Protein AF-A0AAW1CXX1-F1 (afdb_monomer)

Solvent-accessible surface area (backbone atoms only — not comparable to full-atom values): 32283 Å² total; per-residue (Å²): 103,40,34,39,36,38,26,52,36,91,89,22,63,86,55,65,47,63,19,50,31,79,41,43,73,88,46,70,43,68,25,25,26,54,57,99,87,58,76,68,50,58,60,50,52,41,38,92,60,91,53,76,60,46,35,58,66,20,29,28,42,36,39,53,97,94,41,46,25,42,30,25,64,42,91,52,40,36,24,51,72,85,40,74,58,59,72,78,39,83,39,82,59,55,58,71,40,37,37,30,42,24,83,66,88,26,45,28,28,32,33,36,58,37,53,65,80,36,48,59,34,48,53,50,32,54,72,76,45,72,46,94,76,73,82,72,85,68,83,76,84,78,91,74,60,66,69,58,52,49,54,53,32,52,50,52,52,50,53,37,57,59,49,58,78,55,49,79,78,46,65,77,40,85,65,43,53,58,56,51,47,52,52,24,54,75,77,33,50,72,56,29,26,64,42,70,67,63,56,82,45,48,56,60,42,42,51,50,55,50,49,49,50,43,32,53,55,53,46,41,62,44,31,31,83,41,74,76,44,42,56,53,50,48,52,27,52,44,49,54,53,49,50,34,55,72,64,52,40,72,62,54,48,50,52,50,35,56,77,70,66,60,80,67,42,77,56,49,73,69,61,46,55,50,44,41,71,78,40,53,92,59,49,63,93,87,56,67,44,32,35,32,53,40,89,54,35,57,77,60,60,76,72,65,73,55,46,74,55,98,64,29,33,48,41,46,68,83,59,53,53,51,41,51,40,57,55,46,46,53,51,50,51,52,48,24,53,55,50,33,79,48,43,71,84,49,63,84,39,60,74,60,48,51,51,29,50,50,53,42,49,61,45,58,50,65,60,80,77,61,62,99,48,83,41,56,56,88,47,48,66,65,42,34,82,67,30,43,43,68,42,53,29,50,40,50,52,45,31,72,74,63,29,53,69,56,71,66,32,46,50,57,48,50,28,38,44,45,37,64,17,34,44,71,71,37,46,52,50,40,55,46,66,37,35,50,75,79,44,55,66,68,60,46,52,74,72,42,48,62,59,56,37,33,57,67,17,76,44,85,92,51,54,65,62,72,47,68,29,41,74,61,32,63,70,50,80,59,55,100,89,48,64,37,41,38,54,51,74,72,50,53,73,71,56,45,52,50,54,39,48,76,68,73,50,51,74,66,58,50,52,55,27,47,56,31,26,78,71,70,35,32,39,41,17,51,12,48,52,49,18,72,75,64,76,54,91,55,77,66,51,43,26,53,59,56,48,25,52,51,43,51,51,54,50,57,57,54,55,65,64,69,70,68,88,48,89,86,51,66,83,73,52,77,81,79,71,73,87,82,110

Secondary structure (DSSP, 8-state):
-EEEEEEE-TTSPP--S-EEEEEBTTBPEEEEEPPTT----TT-EEE----TTS-TT-EEEEEETTEEEEEE--SS-EEETTEEPPBTSEEE--TT-EEEESSSS-EEEEEEEE-TTHHHHHHHHHHH-SSSS----S-------HHHHHHHHHHHHHHHHHHHTS-HHHHTSTTHHHHHHHHHHHH-HHHHHHHHT--SSHHHHHHHHHHHHHHHHHHHHHHTT-HHHHHHHHHHHHHHHHHHHHHS-HHHHHHHHHHTT---EEPPHHHHHHHHHH-GGG--TTS-EEEEEGGG-HHHHTT--SEEETTEEEEEGGGGHHHHHHHHHHHHHHHHHHHHTTGGGGTT-HHHHHHHHHHHHHHHTT-----S----GGGHHHHHHHH--HHHHHHHHHHHHHS---HHHHHHHHHHHHHTT--HHHHHHHHHHHHTTTS-HHHHHHHTHHHHHHHTTSSSS---PPPPPHHHHTT----TT---S-HHHH--HHHHHHHHHHTT--HHHHHHHHHHHHTT-HHHHHHHHHHHHHT--------HHHHHHHHHHHHHHHHHHHTTS-TTSTTTGGGT-----

pLDDT: mean 84.27, std 14.12, range [25.58, 98.31]

Radius of gyration: 30.94 Å; Cα contacts (8 Å, |Δi|>4): 828; chains: 1; bounding box: 87×58×81 Å

Sequence (581 aa):
MATITVSCHEDSYTFIQRRIIVLKEKFPFRIGRCYHKEKFASNNALFDTKNALISHNHAFFVLVDTKVHIEDYSINGTFVNGKRINKSELYEIYSGDVIQLAYAQPVIFKVRISSEADLRFKDLINEKYPHPLHFYLKPPTAHVELSLIVDKTEKRFHVLKELEKFGEKEMLKCNTNSAILNVMKDKHEDYFNLITLTFDTLESEYSCLEMENITHHILCIGFCRYSHLHHWFIKQESKLLHAKWMHFNNLEKIDLLHSYQIQYQWVDSREREKLMKEYPNFIDANLDLVKIHFSKVVNVITSKDYLLINGYVYIPLNILIMAMIVKFEALIEHKLKTINSRLDLIADEKRIYSVVNYIERQFLSSDFHPRSRVVLSNMIDQLSDQSFPLCMNILNYYLNKKHHLRNGGRFQYGLFLKGIGLPLSESLKFWKNHFTKIMDENQFNKSYSYHIRHIYGTVGKMFSYPAKNCTTILKDNPGPLDYHGCPFSTLDYNRIMFELKRNNINDNDCREIWNSMSNGLAQVACAKYFNAIHKSTEDLISHPNLYFERSQTLKLTVDCCKCGDNENNQKLCKKGCAPEW

Structure (mmCIF, N/CA/C/O backbone):
data_AF-A0AAW1CXX1-F1
#
_entry.id   AF-A0AAW1CXX1-F1
#
loop_
_atom_site.group_PDB
_atom_site.id
_atom_site.type_symbol
_atom_site.label_atom_id
_atom_site.label_alt_id
_atom_site.label_comp_id
_atom_site.label_asym_id
_atom_site.label_entity_id
_atom_site.label_seq_id
_atom_site.pdbx_PDB_ins_code
_atom_site.Cartn_x
_atom_site.Cartn_y
_atom_site.Cartn_z
_atom_site.occupancy
_atom_site.B_iso_or_equiv
_atom_site.auth_seq_id
_atom_site.auth_comp_id
_atom_site.auth_asym_id
_atom_site.auth_atom_id
_atom_site.pdbx_PDB_model_num
ATOM 1 N N . MET A 1 1 ? 39.530 -10.288 -9.881 1.00 74.69 1 MET A N 1
ATOM 2 C CA . MET A 1 1 ? 38.587 -10.134 -11.030 1.00 74.69 1 MET A CA 1
ATOM 3 C C . MET A 1 1 ? 37.599 -9.009 -10.724 1.00 74.69 1 MET A C 1
ATOM 5 O O . MET A 1 1 ? 37.498 -8.638 -9.565 1.00 74.69 1 MET A O 1
ATOM 9 N N . ALA A 1 2 ? 36.882 -8.457 -11.709 1.00 81.00 2 ALA A N 1
ATOM 10 C CA . ALA A 1 2 ? 35.849 -7.437 -11.461 1.00 81.00 2 ALA A CA 1
ATOM 11 C C . ALA A 1 2 ? 34.558 -7.776 -12.208 1.00 81.00 2 ALA A C 1
ATOM 13 O O . ALA A 1 2 ? 34.593 -8.441 -13.241 1.00 81.00 2 ALA A O 1
ATOM 14 N N . THR A 1 3 ? 33.416 -7.320 -11.704 1.00 82.31 3 THR A N 1
ATOM 15 C CA . THR A 1 3 ? 32.130 -7.466 -12.392 1.00 82.31 3 THR A CA 1
ATOM 16 C C . THR A 1 3 ? 31.552 -6.098 -12.715 1.00 82.31 3 THR A C 1
ATOM 18 O O . THR A 1 3 ? 31.519 -5.233 -11.850 1.00 82.31 3 THR A O 1
ATOM 21 N N . ILE A 1 4 ? 31.062 -5.911 -13.938 1.00 85.31 4 ILE A N 1
ATOM 22 C CA . ILE A 1 4 ? 30.285 -4.736 -14.333 1.00 85.31 4 ILE A CA 1
ATOM 23 C C . ILE A 1 4 ? 28.840 -5.165 -14.534 1.00 85.31 4 ILE A C 1
ATOM 25 O O . ILE A 1 4 ? 28.543 -5.992 -15.395 1.00 85.31 4 ILE A O 1
ATOM 29 N N . THR A 1 5 ? 27.931 -4.574 -13.772 1.00 81.81 5 THR A N 1
ATOM 30 C CA . THR A 1 5 ? 26.508 -4.588 -14.085 1.00 81.81 5 THR A CA 1
ATOM 31 C C . THR A 1 5 ? 26.186 -3.392 -14.977 1.00 81.81 5 THR A C 1
ATOM 33 O O . THR A 1 5 ? 26.473 -2.255 -14.615 1.00 81.81 5 THR A O 1
ATOM 36 N N . VAL A 1 6 ? 25.613 -3.649 -16.146 1.00 84.94 6 VAL A N 1
ATOM 37 C CA . VAL A 1 6 ? 25.168 -2.652 -17.11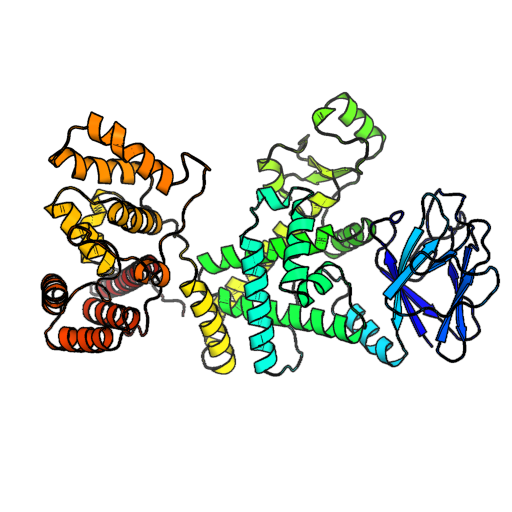8 1.00 84.94 6 VAL A CA 1
ATOM 38 C C . VAL A 1 6 ? 23.653 -2.554 -17.042 1.00 84.94 6 VAL A C 1
ATOM 40 O O . VAL A 1 6 ? 22.972 -3.565 -17.238 1.00 84.94 6 VAL A O 1
ATOM 43 N N . SER A 1 7 ? 23.141 -1.349 -16.797 1.00 79.00 7 SER A N 1
ATOM 44 C CA . SER A 1 7 ? 21.711 -1.086 -16.685 1.00 79.00 7 SER A CA 1
ATOM 45 C C . SER A 1 7 ? 21.219 -0.035 -17.663 1.00 79.00 7 SER A C 1
ATOM 47 O O . SER A 1 7 ? 21.828 1.019 -17.797 1.00 79.00 7 SER A O 1
ATOM 49 N N . CYS A 1 8 ? 20.127 -0.331 -18.366 1.00 79.38 8 CYS A N 1
ATOM 50 C CA . CYS A 1 8 ? 19.562 0.553 -19.387 1.00 79.38 8 CYS A CA 1
ATOM 51 C C . CYS A 1 8 ? 19.150 1.894 -18.778 1.00 79.38 8 CYS A C 1
ATOM 53 O O . CYS A 1 8 ? 18.450 1.923 -17.769 1.00 79.38 8 CYS A O 1
ATOM 55 N N . HIS A 1 9 ? 19.588 2.992 -19.392 1.00 78.19 9 HIS A N 1
ATOM 56 C CA . HIS A 1 9 ? 19.127 4.332 -19.042 1.00 78.19 9 HIS A CA 1
ATOM 57 C C . HIS A 1 9 ? 17.765 4.609 -19.696 1.00 78.19 9 HIS A C 1
ATOM 59 O O . HIS A 1 9 ? 17.473 4.056 -20.758 1.00 78.19 9 HIS A O 1
ATOM 65 N N . GLU A 1 10 ? 16.947 5.472 -19.090 1.00 67.25 10 GLU A N 1
ATOM 66 C CA . GLU A 1 10 ? 15.585 5.781 -19.563 1.00 67.25 10 GLU A CA 1
ATOM 67 C C . GLU A 1 10 ? 15.581 6.371 -20.986 1.00 67.25 10 GLU A C 1
ATOM 69 O O . GLU A 1 10 ? 14.748 6.004 -21.808 1.00 67.25 10 GLU A O 1
ATOM 74 N N . ASP A 1 11 ? 16.581 7.196 -21.307 1.00 72.00 11 ASP A N 1
ATOM 75 C CA . ASP A 1 11 ? 16.768 7.817 -22.631 1.00 72.00 11 ASP A CA 1
ATOM 76 C C . ASP A 1 11 ? 17.466 6.916 -23.675 1.00 72.00 11 ASP A C 1
ATOM 78 O O . ASP A 1 11 ? 17.828 7.369 -24.764 1.00 72.00 11 ASP A O 1
ATOM 82 N N . SER A 1 12 ? 17.721 5.646 -23.350 1.00 75.12 12 SER A N 1
ATOM 83 C CA . SER A 1 12 ? 18.428 4.716 -24.236 1.00 75.12 12 SER A CA 1
ATOM 84 C C . SER A 1 12 ? 17.493 3.985 -25.195 1.00 75.12 12 SER A C 1
ATOM 86 O O . SER A 1 12 ? 16.362 3.639 -24.855 1.00 75.12 12 SER A O 1
ATOM 88 N N . TYR A 1 13 ? 18.028 3.578 -26.350 1.00 69.12 13 TYR A N 1
ATOM 89 C CA . TYR A 1 13 ? 17.487 2.425 -27.074 1.00 69.12 13 TYR A CA 1
ATOM 90 C C . TYR A 1 13 ? 17.326 1.221 -26.123 1.00 69.12 13 TYR A C 1
ATOM 92 O O . TYR A 1 13 ? 18.262 0.892 -25.389 1.00 69.12 13 TYR A O 1
ATOM 100 N N . THR A 1 14 ? 16.155 0.575 -26.117 1.00 60.00 14 THR A N 1
ATOM 101 C CA . THR A 1 14 ? 15.801 -0.452 -25.125 1.00 60.00 14 THR A CA 1
ATOM 102 C C . THR A 1 14 ? 16.655 -1.709 -25.269 1.00 60.00 14 THR A C 1
ATOM 104 O O . THR A 1 14 ? 16.733 -2.319 -26.334 1.00 60.00 14 THR A O 1
ATOM 107 N N . PHE A 1 15 ? 17.250 -2.148 -24.165 1.00 66.75 15 PHE A N 1
ATOM 108 C CA . PHE A 1 15 ? 17.904 -3.446 -24.047 1.00 66.75 15 PHE A CA 1
ATOM 109 C C . PHE A 1 15 ? 17.673 -4.017 -22.637 1.00 66.75 15 PHE A C 1
ATOM 111 O O . PHE A 1 15 ? 17.112 -3.334 -21.784 1.00 66.75 15 PHE A O 1
ATOM 118 N N . ILE A 1 16 ? 18.083 -5.270 -22.386 1.00 60.31 16 ILE A N 1
ATOM 119 C CA . ILE A 1 16 ? 17.974 -5.895 -21.051 1.00 60.31 16 ILE A CA 1
ATOM 120 C C . ILE A 1 16 ? 18.591 -4.969 -19.992 1.00 60.31 16 ILE A C 1
ATOM 122 O O . ILE A 1 16 ? 19.799 -4.744 -19.998 1.00 60.31 16 ILE A O 1
ATOM 126 N N . GLN A 1 17 ? 17.761 -4.470 -19.085 1.00 60.47 17 GLN A N 1
ATOM 127 C CA . GLN A 1 17 ? 18.057 -3.452 -18.078 1.00 60.47 17 GLN A CA 1
ATOM 128 C C . GLN A 1 17 ? 19.016 -3.920 -16.992 1.00 60.47 17 GLN A C 1
ATOM 130 O O . GLN A 1 17 ? 19.497 -3.097 -16.219 1.00 60.47 17 GLN A O 1
ATOM 135 N N . ARG A 1 18 ? 19.381 -5.200 -16.965 1.00 67.38 18 ARG A N 1
ATOM 136 C CA . ARG A 1 18 ? 20.523 -5.659 -16.189 1.00 67.38 18 ARG A CA 1
ATOM 137 C C . ARG A 1 18 ? 21.329 -6.711 -16.931 1.00 67.38 18 ARG A C 1
ATOM 139 O O . ARG A 1 18 ? 20.845 -7.805 -17.212 1.00 67.38 18 ARG A O 1
ATOM 146 N N . ARG A 1 19 ? 22.595 -6.404 -17.199 1.00 78.56 19 ARG A N 1
ATOM 147 C CA . ARG A 1 19 ? 23.568 -7.364 -17.731 1.00 78.56 19 ARG A CA 1
ATOM 148 C C . ARG A 1 19 ? 24.791 -7.411 -16.852 1.00 78.56 19 ARG A C 1
ATOM 150 O O . ARG A 1 19 ? 25.257 -6.368 -16.425 1.00 78.56 19 ARG A O 1
ATOM 157 N N . ILE A 1 20 ? 25.320 -8.596 -16.602 1.00 72.56 20 ILE A N 1
ATOM 158 C CA . ILE A 1 20 ? 26.430 -8.799 -15.682 1.00 72.56 20 ILE A CA 1
ATOM 159 C C . ILE A 1 20 ? 27.629 -9.332 -16.459 1.00 72.56 20 ILE A C 1
ATOM 161 O O . ILE A 1 20 ? 27.641 -10.470 -16.921 1.00 72.56 20 ILE A O 1
ATOM 165 N N . ILE A 1 21 ? 28.654 -8.504 -16.575 1.00 84.25 21 ILE A N 1
ATOM 166 C CA . ILE A 1 21 ? 29.871 -8.766 -17.331 1.00 84.25 21 ILE A CA 1
ATOM 167 C C . ILE A 1 21 ? 30.988 -9.063 -16.344 1.00 84.25 21 ILE A C 1
ATOM 169 O O . ILE A 1 21 ? 31.273 -8.255 -15.465 1.00 84.25 21 ILE A O 1
ATOM 173 N N . VAL A 1 22 ? 31.637 -10.213 -16.494 1.00 82.50 22 VAL A N 1
ATOM 174 C CA . VAL A 1 22 ? 32.806 -10.562 -15.684 1.00 82.50 22 VAL A CA 1
ATOM 175 C C . VAL A 1 22 ? 34.061 -10.161 -16.446 1.00 82.50 22 VAL A C 1
ATOM 177 O O . VAL A 1 22 ? 34.340 -10.697 -17.518 1.00 82.50 22 VAL A O 1
ATOM 180 N N . LEU A 1 23 ? 34.818 -9.230 -15.878 1.00 85.75 23 LEU A N 1
ATOM 181 C CA . LEU A 1 23 ? 36.110 -8.807 -16.386 1.00 85.75 23 LEU A CA 1
ATOM 182 C C . LEU A 1 23 ? 37.234 -9.629 -15.767 1.00 85.75 23 LEU A C 1
ATOM 184 O O . LEU A 1 23 ? 37.339 -9.793 -14.545 1.00 85.75 23 LEU A O 1
ATOM 188 N N . LYS A 1 24 ? 38.117 -10.092 -16.648 1.00 85.00 24 LYS A N 1
ATOM 189 C CA . LYS A 1 24 ? 39.397 -10.692 -16.292 1.00 85.00 24 LYS A CA 1
ATOM 190 C C . LYS A 1 24 ? 40.502 -9.728 -16.694 1.00 85.00 24 LYS A C 1
ATOM 192 O O . LYS A 1 24 ? 40.421 -9.077 -17.733 1.00 85.00 24 LYS A O 1
ATOM 197 N N . GLU A 1 25 ? 41.522 -9.642 -15.858 1.00 83.25 25 GLU A N 1
ATOM 198 C CA . GLU A 1 25 ? 42.681 -8.795 -16.111 1.00 83.25 25 GLU A CA 1
ATOM 199 C C . GLU A 1 25 ? 43.321 -9.165 -17.457 1.00 83.25 25 GLU A C 1
ATOM 201 O O . GLU A 1 25 ? 43.414 -10.348 -17.788 1.00 83.25 25 GLU A O 1
ATOM 206 N N . LYS A 1 26 ? 43.716 -8.159 -18.248 1.00 74.88 26 LYS A N 1
ATOM 207 C CA . LYS A 1 26 ? 44.281 -8.306 -19.610 1.00 74.88 26 LYS A CA 1
ATOM 208 C C . LYS A 1 26 ? 43.335 -8.848 -20.697 1.00 74.88 26 LYS A C 1
ATOM 210 O O . LYS A 1 26 ? 43.771 -8.997 -21.835 1.00 74.88 26 LYS A O 1
ATOM 215 N N . PHE A 1 27 ? 42.057 -9.101 -20.404 1.00 86.94 27 PHE A N 1
ATOM 216 C CA . PHE A 1 27 ? 41.066 -9.518 -21.405 1.00 86.94 27 PHE A CA 1
ATOM 217 C C . PHE A 1 27 ? 40.019 -8.415 -21.624 1.00 86.94 27 PHE A C 1
ATOM 219 O O . PHE A 1 27 ? 39.068 -8.326 -20.841 1.00 86.94 27 PHE A O 1
ATOM 226 N N . PRO A 1 28 ? 40.163 -7.574 -22.667 1.00 90.56 28 PRO A N 1
ATOM 227 C CA . PRO A 1 28 ? 39.200 -6.516 -22.948 1.00 90.56 28 PRO A CA 1
ATOM 228 C C . PRO A 1 28 ? 37.842 -7.112 -23.336 1.00 90.56 28 PRO A C 1
ATOM 230 O O . PRO A 1 28 ? 37.748 -8.035 -24.148 1.00 90.56 28 PRO A O 1
ATOM 233 N N . PHE A 1 29 ? 36.772 -6.572 -22.761 1.00 93.62 29 PHE A N 1
ATOM 234 C CA . PHE A 1 29 ? 35.412 -7.037 -22.992 1.00 93.62 29 PHE A CA 1
ATOM 235 C C . PHE A 1 29 ? 34.692 -6.122 -23.980 1.00 93.62 29 PHE A C 1
ATOM 237 O O . PHE A 1 29 ? 34.489 -4.939 -23.712 1.00 93.62 29 PHE A O 1
ATOM 244 N N . ARG A 1 30 ? 34.294 -6.670 -25.131 1.00 94.31 30 ARG A N 1
ATOM 245 C CA . ARG A 1 30 ? 33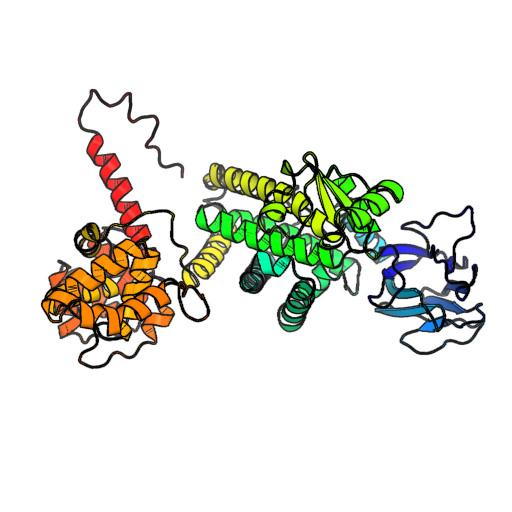.727 -5.899 -26.245 1.00 94.31 30 ARG A CA 1
ATOM 246 C C . ARG A 1 30 ? 32.349 -5.315 -25.926 1.00 94.31 30 ARG A C 1
ATOM 248 O O . ARG A 1 30 ? 31.448 -6.044 -25.513 1.00 94.31 30 ARG A O 1
ATOM 255 N N . ILE A 1 31 ? 32.174 -4.038 -26.263 1.00 94.19 31 ILE A N 1
ATOM 256 C CA . ILE A 1 31 ? 30.923 -3.278 -26.228 1.00 94.19 31 ILE A CA 1
ATOM 257 C C . ILE A 1 31 ? 30.588 -2.819 -27.652 1.00 94.19 31 ILE A C 1
ATOM 259 O O . ILE A 1 31 ? 31.421 -2.216 -28.334 1.00 94.19 31 ILE A O 1
ATOM 263 N N . GLY A 1 32 ? 29.369 -3.075 -28.123 1.00 92.38 32 GLY A N 1
ATOM 264 C CA . GLY A 1 32 ? 28.949 -2.592 -29.440 1.00 92.38 32 GLY A CA 1
ATOM 265 C C . GLY A 1 32 ? 27.764 -3.332 -30.037 1.00 92.38 32 GLY A C 1
ATOM 266 O O . GLY A 1 32 ? 27.073 -4.096 -29.365 1.00 92.38 32 GLY A O 1
ATOM 267 N N . ARG A 1 33 ? 27.509 -3.088 -31.321 1.00 89.75 33 ARG A N 1
ATOM 268 C CA . ARG A 1 33 ? 26.400 -3.707 -32.055 1.00 89.75 33 ARG A CA 1
ATOM 269 C C . ARG A 1 33 ? 26.674 -5.185 -32.354 1.00 89.75 33 ARG A C 1
ATOM 271 O O . ARG A 1 33 ? 27.772 -5.533 -32.789 1.00 89.75 33 ARG A O 1
ATOM 278 N N . CYS A 1 34 ? 25.677 -6.054 -32.189 1.00 85.81 34 CYS A N 1
ATOM 279 C CA . CYS A 1 34 ? 25.818 -7.482 -32.497 1.00 85.81 34 CYS A CA 1
ATOM 280 C C . CYS A 1 34 ? 26.114 -7.748 -33.986 1.00 85.81 34 CYS A C 1
ATOM 282 O O . CYS A 1 34 ? 25.613 -7.052 -34.874 1.00 85.81 34 CYS A O 1
ATOM 284 N N . TYR A 1 35 ? 26.909 -8.781 -34.275 1.00 84.12 35 TYR A N 1
ATOM 285 C CA . TYR A 1 35 ? 26.986 -9.363 -35.621 1.00 84.12 35 TYR A CA 1
ATOM 286 C C . TYR A 1 35 ? 25.783 -10.283 -35.889 1.00 84.12 35 TYR A C 1
ATOM 288 O O . TYR A 1 35 ? 25.164 -10.790 -34.961 1.00 84.12 35 TYR A O 1
ATOM 296 N N . HIS A 1 36 ? 25.480 -10.564 -37.163 1.00 70.81 36 HIS A N 1
ATOM 297 C CA . HIS A 1 36 ? 24.266 -11.289 -37.585 1.00 70.81 36 HIS A CA 1
ATOM 298 C C . HIS A 1 36 ? 24.059 -12.675 -36.930 1.00 70.81 36 HIS A C 1
ATOM 300 O O . HIS A 1 36 ? 22.930 -13.147 -36.841 1.00 70.81 36 HIS A O 1
ATOM 306 N N . LYS A 1 37 ? 25.131 -13.329 -36.463 1.00 72.94 37 LYS A N 1
ATOM 307 C CA . LYS A 1 37 ? 25.087 -14.651 -35.805 1.00 72.94 37 LYS A CA 1
ATOM 308 C C . LYS A 1 37 ? 25.187 -14.594 -34.277 1.00 72.94 37 LYS A C 1
ATOM 310 O O . LYS A 1 37 ? 25.097 -15.631 -33.625 1.00 72.94 37 LYS A O 1
ATOM 315 N N . GLU A 1 38 ? 25.423 -13.420 -33.703 1.00 79.38 38 GLU A N 1
ATOM 316 C CA . GLU A 1 38 ? 25.591 -13.263 -32.262 1.00 79.38 38 GLU A CA 1
ATOM 317 C C . GLU A 1 38 ? 24.246 -13.040 -31.582 1.00 79.38 38 GLU A C 1
ATOM 319 O O . GLU A 1 38 ? 23.361 -12.377 -32.116 1.00 79.38 38 GLU A O 1
ATOM 324 N N . LYS A 1 39 ? 24.111 -13.576 -30.369 1.00 67.94 39 LYS A N 1
ATOM 325 C CA . LYS A 1 39 ? 22.950 -13.330 -29.517 1.00 67.94 39 LYS A CA 1
ATOM 326 C C . LYS A 1 39 ? 23.347 -12.359 -28.412 1.00 67.94 39 LYS A C 1
ATOM 328 O O . LYS A 1 39 ? 24.359 -12.554 -27.734 1.00 67.94 39 LYS A O 1
ATOM 333 N N . PHE A 1 40 ? 22.555 -11.311 -28.219 1.00 70.56 40 PHE A N 1
ATOM 334 C CA . PHE A 1 40 ? 22.632 -10.516 -26.998 1.00 70.56 40 PHE A CA 1
ATOM 335 C C . PHE A 1 40 ? 22.179 -11.388 -25.820 1.00 70.56 40 PHE A C 1
ATOM 337 O O . PHE A 1 40 ? 21.284 -12.221 -25.959 1.00 70.56 40 PHE A O 1
ATOM 344 N N . ALA A 1 41 ? 22.832 -11.240 -24.673 1.00 66.94 41 ALA A N 1
ATOM 345 C CA . ALA A 1 41 ? 22.583 -12.077 -23.506 1.00 66.94 41 ALA A CA 1
ATOM 346 C C . ALA A 1 41 ? 22.759 -11.268 -22.219 1.00 66.94 41 ALA A C 1
ATOM 348 O O . ALA A 1 41 ? 23.361 -10.193 -22.220 1.00 66.94 41 ALA A O 1
ATOM 349 N N . SER A 1 42 ? 22.274 -11.812 -21.103 1.00 68.19 42 SER A N 1
ATOM 350 C CA . SER A 1 42 ? 22.432 -11.219 -19.770 1.00 68.19 42 SER A CA 1
ATOM 351 C C . SER A 1 42 ? 23.892 -11.118 -19.314 1.00 68.19 42 SER A C 1
ATOM 353 O O . SER A 1 42 ? 24.168 -10.455 -18.321 1.00 68.19 42 SER A O 1
ATOM 355 N N . ASN A 1 43 ? 24.836 -11.731 -20.030 1.00 74.31 43 ASN A N 1
ATOM 356 C CA . ASN A 1 43 ? 26.258 -11.759 -19.695 1.00 74.31 43 ASN A CA 1
ATOM 357 C C . ASN A 1 43 ? 27.172 -11.074 -20.732 1.00 74.31 43 ASN A C 1
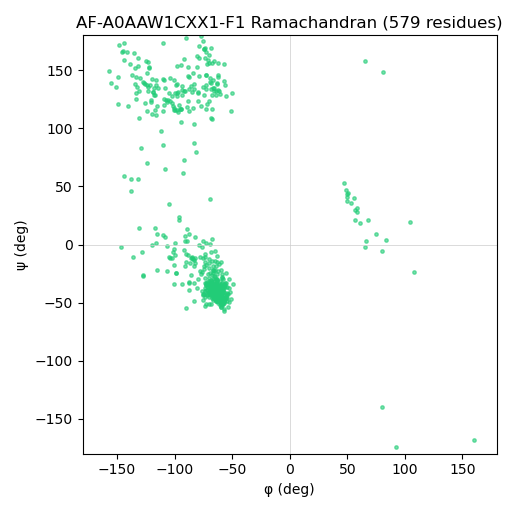ATOM 359 O O . ASN A 1 43 ? 28.384 -11.286 -20.698 1.00 74.31 43 ASN A O 1
ATOM 363 N N . ASN A 1 44 ? 26.629 -10.276 -21.665 1.00 83.94 44 ASN A N 1
ATOM 364 C CA . ASN A 1 44 ? 27.433 -9.542 -22.649 1.00 83.94 44 ASN A CA 1
ATOM 365 C C . ASN A 1 44 ? 27.015 -8.073 -22.840 1.00 83.94 44 ASN A C 1
ATOM 367 O O . ASN A 1 44 ? 25.934 -7.652 -22.445 1.00 83.94 44 ASN A O 1
ATOM 371 N N . ALA A 1 45 ? 27.878 -7.275 -23.473 1.00 86.00 45 ALA A N 1
ATOM 372 C CA . ALA A 1 45 ? 27.661 -5.852 -23.756 1.00 86.00 45 ALA A CA 1
ATOM 373 C C . ALA A 1 45 ? 27.324 -5.614 -25.239 1.00 86.00 45 ALA A C 1
ATOM 375 O O . ALA A 1 45 ? 27.764 -4.636 -25.843 1.00 86.00 45 ALA A O 1
ATOM 376 N N . LEU A 1 46 ? 26.595 -6.558 -25.851 1.00 88.06 46 LEU A N 1
ATOM 377 C CA . LEU A 1 46 ? 26.217 -6.494 -27.263 1.00 88.06 46 LEU A CA 1
ATOM 378 C C . LEU A 1 46 ? 24.784 -6.002 -27.431 1.00 88.06 46 LEU A C 1
ATOM 380 O O . LEU A 1 46 ? 23.863 -6.514 -26.791 1.00 88.06 46 LEU A O 1
ATOM 384 N N . PHE A 1 47 ? 24.577 -5.020 -28.293 1.00 84.75 47 PHE A N 1
ATOM 385 C CA . PHE A 1 47 ? 23.277 -4.387 -28.480 1.00 84.75 47 PHE A CA 1
ATOM 386 C C . PHE A 1 47 ? 22.688 -4.784 -29.831 1.00 84.75 47 PHE A C 1
ATOM 388 O O . PHE A 1 47 ? 23.331 -4.613 -30.869 1.00 84.75 47 PHE A O 1
ATOM 395 N N . ASP A 1 48 ? 21.467 -5.317 -29.803 1.00 78.69 48 ASP A N 1
ATOM 396 C CA . ASP A 1 48 ? 20.671 -5.577 -31.002 1.00 78.69 48 ASP A CA 1
ATOM 397 C C . ASP A 1 48 ? 19.990 -4.283 -31.426 1.00 78.69 48 ASP A C 1
ATOM 399 O O . ASP A 1 48 ? 18.854 -3.997 -31.067 1.00 78.69 48 ASP A O 1
ATOM 403 N N . THR A 1 49 ? 20.759 -3.431 -32.095 1.00 76.94 49 THR A N 1
ATOM 404 C CA . THR A 1 49 ? 20.307 -2.123 -32.555 1.00 76.94 49 THR A CA 1
ATOM 405 C C . THR A 1 49 ? 20.486 -2.011 -34.059 1.00 76.94 49 THR A C 1
ATOM 407 O O . THR A 1 49 ? 21.536 -2.342 -34.613 1.00 76.94 49 THR A O 1
ATOM 410 N N . LYS A 1 50 ? 19.462 -1.480 -34.734 1.00 76.44 50 LYS A N 1
ATOM 411 C CA . LYS A 1 50 ? 19.549 -1.107 -36.154 1.00 76.44 50 LYS A CA 1
ATOM 412 C C . LYS A 1 50 ? 20.381 0.162 -36.368 1.00 76.44 50 LYS A C 1
ATOM 414 O O . LYS A 1 50 ? 20.688 0.492 -37.511 1.00 76.44 50 LYS A O 1
ATOM 419 N N . ASN A 1 51 ? 20.774 0.857 -35.296 1.00 81.81 51 ASN A N 1
ATOM 420 C CA . ASN A 1 51 ? 21.559 2.079 -35.384 1.00 81.81 51 ASN A CA 1
ATOM 421 C C . ASN A 1 51 ? 22.980 1.787 -35.897 1.00 81.81 51 ASN A C 1
ATOM 423 O O . ASN A 1 51 ? 23.819 1.226 -35.192 1.00 81.81 51 ASN A O 1
ATOM 427 N N . ALA A 1 52 ? 23.261 2.197 -37.136 1.00 84.31 52 ALA A N 1
ATOM 428 C CA . ALA A 1 52 ? 24.578 2.061 -37.756 1.00 84.31 52 ALA A CA 1
ATOM 429 C C . ALA A 1 52 ? 25.647 2.983 -37.153 1.00 84.31 52 ALA A C 1
ATOM 431 O O . ALA A 1 52 ? 26.833 2.775 -37.402 1.00 84.31 52 ALA A O 1
ATOM 432 N N . LEU A 1 53 ? 25.254 3.962 -36.332 1.00 89.25 53 LEU A N 1
ATOM 433 C CA . LEU A 1 53 ? 26.192 4.834 -35.631 1.00 89.25 53 LEU A CA 1
ATOM 434 C C . LEU A 1 53 ? 26.921 4.112 -34.490 1.00 89.25 53 LEU A C 1
ATOM 436 O O . LEU A 1 53 ? 27.981 4.566 -34.050 1.00 89.25 53 LEU A O 1
ATOM 440 N N . ILE A 1 54 ? 26.403 2.968 -34.040 1.00 90.88 54 ILE A N 1
ATOM 441 C CA . ILE A 1 54 ? 27.065 2.123 -33.052 1.00 90.88 54 ILE A CA 1
ATOM 442 C C . ILE A 1 54 ? 27.862 1.044 -33.790 1.00 90.88 54 ILE A C 1
ATOM 444 O O . ILE A 1 54 ? 27.308 0.079 -34.317 1.00 90.88 54 ILE A O 1
ATOM 448 N N . SER A 1 55 ? 29.187 1.210 -33.822 1.00 92.19 55 SER A N 1
ATOM 449 C CA . SER A 1 55 ? 30.113 0.211 -34.365 1.00 92.19 55 SER A CA 1
ATOM 450 C C . SER A 1 55 ? 29.976 -1.155 -33.677 1.00 92.19 55 SER A C 1
ATOM 452 O O . SER A 1 55 ? 29.582 -1.259 -32.515 1.00 92.19 55 SER A O 1
ATOM 454 N N . HIS A 1 56 ? 30.362 -2.225 -34.374 1.00 91.38 56 HIS A N 1
ATOM 455 C CA . HIS A 1 56 ? 30.398 -3.570 -33.785 1.00 91.38 56 HIS A CA 1
ATOM 456 C C . HIS A 1 56 ? 31.429 -3.693 -32.650 1.00 91.38 56 HIS A C 1
ATOM 458 O O . HIS A 1 56 ? 31.154 -4.293 -31.615 1.00 91.38 56 HIS A O 1
ATOM 464 N N . ASN A 1 57 ? 32.591 -3.061 -32.829 1.00 93.31 57 ASN A N 1
ATOM 465 C CA . ASN A 1 57 ? 33.641 -2.920 -31.821 1.00 93.31 57 ASN A CA 1
ATOM 466 C C . ASN A 1 57 ? 33.672 -1.450 -31.364 1.00 93.31 57 ASN A C 1
ATOM 468 O O . ASN A 1 57 ? 34.594 -0.717 -31.709 1.00 93.31 57 ASN A O 1
ATOM 472 N N . HIS A 1 58 ? 32.597 -0.975 -30.730 1.00 95.25 58 HIS A N 1
ATOM 473 C CA . HIS A 1 58 ? 32.445 0.446 -30.400 1.00 95.25 58 HIS A CA 1
ATOM 474 C C . HIS A 1 58 ? 33.407 0.875 -29.295 1.00 95.25 58 HIS A C 1
ATOM 476 O O . HIS A 1 58 ? 34.132 1.850 -29.457 1.00 95.25 58 HIS A O 1
ATOM 482 N N . ALA A 1 59 ? 33.416 0.123 -28.200 1.00 96.88 59 ALA A N 1
ATOM 483 C CA . ALA A 1 59 ? 34.266 0.359 -27.048 1.00 96.88 59 ALA A CA 1
ATOM 484 C C . ALA A 1 59 ? 34.618 -0.972 -26.374 1.00 96.88 59 ALA A C 1
ATOM 486 O O . ALA A 1 59 ? 34.061 -2.022 -26.715 1.00 96.88 59 ALA A O 1
ATOM 487 N N . PHE A 1 60 ? 35.528 -0.937 -25.409 1.00 96.50 60 PHE A N 1
ATOM 488 C CA . PHE A 1 60 ? 35.896 -2.100 -24.610 1.00 96.50 60 PHE A CA 1
ATOM 489 C C . PHE A 1 60 ? 35.956 -1.737 -23.135 1.00 96.50 60 PHE A C 1
ATOM 491 O O . PHE A 1 60 ? 36.490 -0.692 -22.776 1.00 96.50 60 PHE A O 1
ATOM 498 N N . PHE A 1 61 ? 35.443 -2.618 -22.280 1.00 96.00 61 PHE A N 1
ATOM 499 C CA . PHE A 1 61 ? 35.759 -2.567 -20.859 1.00 96.00 61 PHE A CA 1
ATOM 500 C C . PHE A 1 61 ? 37.089 -3.264 -20.602 1.00 96.00 61 PHE A C 1
ATOM 502 O O . PHE A 1 61 ? 37.305 -4.382 -21.074 1.00 96.00 61 PHE A O 1
ATOM 509 N N . VAL A 1 62 ? 37.957 -2.635 -19.818 1.00 93.75 62 VAL A N 1
ATOM 510 C CA . VAL A 1 62 ? 39.297 -3.142 -19.515 1.00 93.75 62 VAL A CA 1
ATOM 511 C C . VAL A 1 62 ? 39.524 -3.090 -18.008 1.00 93.75 62 VAL A C 1
ATOM 513 O O . VAL A 1 62 ? 39.244 -2.082 -17.367 1.00 93.75 62 VAL A O 1
ATOM 516 N N . LEU A 1 63 ? 40.022 -4.183 -17.429 1.00 91.38 63 LEU A N 1
ATOM 517 C CA . LEU A 1 63 ? 40.436 -4.238 -16.026 1.00 91.38 63 LEU A CA 1
ATOM 518 C C . LEU A 1 63 ? 41.963 -4.135 -15.954 1.00 91.38 63 LEU A C 1
ATOM 520 O O . LEU A 1 63 ? 42.650 -5.004 -16.498 1.00 91.38 63 LEU A O 1
ATOM 524 N N . VAL A 1 64 ? 42.464 -3.094 -15.286 1.00 89.75 64 VAL A N 1
ATOM 525 C CA . VAL A 1 64 ? 43.896 -2.811 -15.084 1.00 89.75 64 VAL A CA 1
ATOM 526 C C . VAL A 1 64 ? 44.110 -2.459 -13.618 1.00 89.75 64 VAL A C 1
ATOM 528 O O . VAL A 1 64 ? 43.430 -1.570 -13.117 1.00 89.75 64 VAL A O 1
ATOM 531 N N . ASP A 1 65 ? 45.010 -3.159 -12.923 1.00 85.94 65 ASP A N 1
ATOM 532 C CA . ASP A 1 65 ? 45.364 -2.884 -11.522 1.00 85.94 65 ASP A CA 1
ATOM 533 C C . ASP A 1 65 ? 44.135 -2.738 -10.609 1.00 85.94 65 ASP A C 1
ATOM 535 O O . ASP A 1 65 ? 44.008 -1.789 -9.839 1.00 85.94 65 ASP A O 1
ATOM 539 N N . THR A 1 66 ? 43.178 -3.668 -10.730 1.00 79.56 66 THR A N 1
ATOM 540 C CA . THR A 1 66 ? 41.870 -3.681 -10.030 1.00 79.56 66 THR A CA 1
ATOM 541 C C . THR A 1 66 ? 40.888 -2.556 -10.388 1.00 79.56 66 THR A C 1
ATOM 543 O O . THR A 1 66 ? 39.742 -2.586 -9.939 1.00 79.56 66 THR A O 1
ATOM 546 N N . LYS A 1 67 ? 41.278 -1.621 -11.256 1.00 87.38 67 LYS A N 1
ATOM 547 C CA . LYS A 1 67 ? 40.448 -0.513 -11.730 1.00 87.38 67 LYS A CA 1
ATOM 548 C C . LYS A 1 67 ? 39.819 -0.817 -13.081 1.00 87.38 67 LYS A C 1
ATOM 550 O O . LYS A 1 67 ? 40.452 -1.356 -13.995 1.00 87.38 67 LYS A O 1
ATOM 555 N N . VAL A 1 68 ? 38.553 -0.449 -13.215 1.00 92.25 68 VAL A N 1
ATOM 556 C CA . VAL A 1 68 ? 37.800 -0.637 -14.450 1.00 92.25 68 VAL A CA 1
ATOM 557 C C . VAL A 1 68 ? 37.914 0.611 -15.311 1.00 92.25 68 VAL A C 1
ATOM 559 O O . VAL A 1 68 ? 37.695 1.726 -14.851 1.00 92.25 68 VAL A O 1
ATOM 562 N N . HIS A 1 69 ? 38.214 0.393 -16.581 1.00 95.50 69 HIS A N 1
ATOM 563 C CA . HIS A 1 69 ? 38.324 1.427 -17.591 1.00 95.50 69 HIS A CA 1
ATOM 564 C C . HIS A 1 69 ? 37.396 1.117 -18.763 1.00 95.50 69 HIS A C 1
ATOM 566 O O . HIS A 1 69 ? 37.035 -0.041 -19.005 1.00 95.50 69 HIS A O 1
ATOM 572 N N . ILE A 1 70 ? 37.045 2.152 -19.516 1.00 96.62 70 ILE A N 1
ATOM 573 C CA . ILE A 1 70 ? 36.457 2.043 -20.846 1.00 96.62 70 ILE A CA 1
ATOM 574 C C . ILE A 1 70 ? 37.399 2.664 -21.875 1.00 96.62 70 ILE A C 1
ATOM 576 O O . ILE A 1 70 ? 38.024 3.691 -21.623 1.00 96.62 70 ILE A O 1
ATOM 580 N N . GLU A 1 71 ? 37.491 2.032 -23.038 1.00 96.88 71 GLU A N 1
ATOM 581 C CA . GLU A 1 71 ? 38.311 2.489 -24.156 1.00 96.88 71 GLU A CA 1
ATOM 582 C C . GLU A 1 71 ? 37.449 2.610 -25.420 1.00 96.88 71 GLU A C 1
ATOM 584 O O . GLU A 1 71 ? 36.829 1.632 -25.848 1.00 96.88 71 GLU A O 1
ATOM 589 N N . ASP A 1 72 ? 37.383 3.805 -26.014 1.00 96.31 72 ASP A N 1
ATOM 590 C CA . ASP A 1 72 ? 36.600 4.083 -27.226 1.00 96.31 72 ASP A CA 1
ATOM 591 C C . ASP A 1 72 ? 37.381 3.741 -28.501 1.00 96.31 72 ASP A C 1
ATOM 593 O O . ASP A 1 72 ? 38.500 4.204 -28.699 1.00 96.31 72 ASP A O 1
ATOM 597 N N . TYR A 1 73 ? 36.763 3.001 -29.420 1.00 95.38 73 TYR A N 1
ATOM 598 C CA . TYR A 1 73 ? 37.296 2.732 -30.766 1.00 95.38 73 TYR A CA 1
ATOM 599 C C . TYR A 1 73 ? 36.375 3.243 -31.876 1.00 95.38 73 TYR A C 1
ATOM 601 O O . TYR A 1 73 ? 36.670 3.115 -33.073 1.00 95.38 73 TYR A O 1
ATOM 609 N N . SER A 1 74 ? 35.251 3.842 -31.500 1.00 93.44 74 SER A N 1
ATOM 610 C CA . SER A 1 74 ? 34.202 4.219 -32.426 1.00 93.44 74 SER A CA 1
ATOM 611 C C . SER A 1 74 ? 34.565 5.439 -33.279 1.00 93.44 74 SER A C 1
ATOM 613 O O . SER A 1 74 ? 35.580 6.116 -33.095 1.00 93.44 74 SER A O 1
ATOM 615 N N . ILE A 1 75 ? 33.738 5.697 -34.292 1.00 89.62 75 ILE A N 1
ATOM 616 C CA . ILE A 1 75 ? 33.782 6.948 -35.066 1.00 89.62 75 ILE A CA 1
ATOM 617 C C . ILE A 1 75 ? 32.900 8.003 -34.382 1.00 89.62 75 ILE A C 1
ATOM 619 O O . ILE A 1 75 ? 33.271 9.172 -34.289 1.00 89.62 75 ILE A O 1
ATOM 623 N N . ASN A 1 76 ? 31.746 7.573 -33.864 1.00 91.50 76 ASN A N 1
ATOM 624 C CA . ASN A 1 76 ? 30.703 8.455 -33.336 1.00 91.50 76 ASN A CA 1
ATOM 625 C C . ASN A 1 76 ? 30.856 8.796 -31.847 1.00 91.50 76 ASN A C 1
ATOM 627 O O . ASN A 1 76 ? 30.029 9.532 -31.313 1.00 91.50 76 ASN A O 1
ATOM 631 N N . GLY A 1 77 ? 31.929 8.317 -31.218 1.00 93.50 77 GLY A N 1
ATOM 632 C CA . GLY A 1 77 ? 32.333 8.643 -29.861 1.00 93.50 77 GLY A CA 1
ATOM 633 C C . GLY A 1 77 ? 31.583 7.866 -28.783 1.00 93.50 77 GLY A C 1
ATOM 634 O O . GLY A 1 77 ? 30.390 7.574 -28.902 1.00 93.50 77 GLY A O 1
ATOM 635 N N . THR A 1 78 ? 32.307 7.627 -27.695 1.00 96.62 78 THR A N 1
ATOM 636 C CA . THR A 1 78 ? 31.767 7.203 -26.403 1.00 96.62 78 THR A CA 1
ATOM 637 C C . THR A 1 78 ? 31.761 8.396 -25.444 1.00 96.62 78 THR A C 1
ATOM 639 O O . THR A 1 78 ? 32.663 9.240 -25.474 1.00 96.62 78 THR A O 1
ATOM 642 N N . PHE A 1 79 ? 30.739 8.491 -24.599 1.00 96.62 79 PHE A N 1
ATOM 643 C CA . PHE A 1 79 ? 30.579 9.559 -23.617 1.00 96.62 79 PHE A CA 1
ATOM 644 C C . PHE A 1 79 ? 30.369 8.951 -22.235 1.00 96.62 79 PHE A C 1
ATOM 646 O O . PHE A 1 79 ? 29.630 7.980 -22.102 1.00 96.62 79 PHE A O 1
ATOM 653 N N . VAL A 1 80 ? 30.985 9.534 -21.212 1.00 95.81 80 VAL A N 1
ATOM 654 C CA . VAL A 1 80 ? 30.794 9.164 -19.806 1.00 95.81 80 VAL A CA 1
ATOM 655 C C . VAL A 1 80 ? 30.273 10.394 -19.070 1.00 95.81 80 VAL A C 1
ATOM 657 O O . VAL A 1 80 ? 30.877 11.464 -19.142 1.00 95.81 80 VAL A O 1
ATOM 660 N N . ASN A 1 81 ? 29.112 10.272 -18.424 1.00 91.31 81 ASN A N 1
ATOM 661 C CA . ASN A 1 81 ? 28.401 11.360 -17.741 1.00 91.31 81 ASN A CA 1
ATOM 662 C C . ASN A 1 81 ? 28.234 12.614 -18.622 1.00 91.31 81 ASN A C 1
ATOM 664 O O . ASN A 1 81 ? 28.439 13.744 -18.185 1.00 91.31 81 ASN A O 1
ATOM 668 N N . GLY A 1 82 ? 27.916 12.404 -19.905 1.00 90.19 82 GLY A N 1
ATOM 669 C CA . GLY A 1 82 ? 27.732 13.470 -20.897 1.00 90.19 82 GLY A CA 1
ATOM 670 C C . GLY A 1 82 ? 29.025 14.050 -21.486 1.00 90.19 82 GLY A C 1
ATOM 671 O O . GLY A 1 82 ? 28.959 14.839 -22.428 1.00 90.19 82 GLY A O 1
ATOM 672 N N . LYS A 1 83 ? 30.209 13.649 -21.004 1.00 94.62 83 LYS A N 1
ATOM 673 C CA . LYS A 1 83 ? 31.502 14.101 -21.535 1.00 94.62 83 LYS A CA 1
ATOM 674 C C . LYS A 1 83 ? 32.081 13.076 -22.508 1.00 94.62 83 LYS A C 1
ATOM 676 O O . LYS A 1 83 ? 32.219 11.906 -22.166 1.00 94.62 83 LYS A O 1
ATOM 681 N N . ARG A 1 84 ? 32.458 13.511 -23.715 1.00 95.94 84 ARG A N 1
ATOM 682 C CA . ARG A 1 84 ? 33.136 12.648 -24.698 1.00 95.94 84 ARG A CA 1
ATOM 683 C C . ARG A 1 84 ? 34.516 12.244 -24.177 1.00 95.94 84 ARG A C 1
ATOM 685 O O . ARG A 1 84 ? 35.270 13.115 -23.743 1.00 95.94 84 ARG A O 1
ATOM 692 N N . ILE A 1 85 ? 34.838 10.957 -24.249 1.00 97.19 85 ILE A N 1
ATOM 693 C CA . ILE A 1 85 ? 36.170 10.442 -23.903 1.00 97.19 85 ILE A CA 1
ATOM 694 C C . ILE A 1 85 ? 37.071 10.390 -25.143 1.00 97.19 85 ILE A C 1
ATOM 696 O O . ILE A 1 85 ? 36.586 10.413 -26.279 1.00 97.19 85 ILE A O 1
ATOM 700 N N . ASN A 1 86 ? 38.384 10.345 -24.926 1.00 95.75 86 ASN A N 1
ATOM 701 C CA . ASN A 1 86 ? 39.358 10.252 -26.007 1.00 95.75 86 ASN A CA 1
ATOM 702 C C . ASN A 1 86 ? 39.359 8.849 -26.626 1.00 95.75 86 ASN A C 1
ATOM 704 O O . ASN A 1 86 ? 39.146 7.842 -25.950 1.00 95.75 86 ASN A O 1
ATOM 708 N N . LYS A 1 87 ? 39.604 8.794 -27.936 1.00 95.19 87 LYS A N 1
ATOM 709 C CA . LYS A 1 87 ? 39.668 7.543 -28.691 1.00 95.19 87 LYS A CA 1
ATOM 710 C C . LYS A 1 87 ? 40.987 6.819 -28.410 1.00 95.19 87 LYS A C 1
ATOM 712 O O . LYS A 1 87 ? 42.037 7.449 -28.458 1.00 95.19 87 LYS A O 1
ATOM 717 N N . SER A 1 88 ? 40.919 5.505 -28.194 1.00 92.62 88 SER A N 1
ATOM 718 C CA . SER A 1 88 ? 42.062 4.618 -27.920 1.00 92.62 88 SER A CA 1
ATOM 719 C C . SER A 1 88 ? 42.889 5.009 -26.688 1.00 92.62 88 SER A C 1
ATOM 721 O O . SER A 1 88 ? 44.083 4.731 -26.620 1.00 92.62 88 SER A O 1
ATOM 723 N N . GLU A 1 89 ? 42.252 5.661 -25.714 1.00 95.12 89 GLU A N 1
ATOM 724 C CA . GLU A 1 89 ? 42.824 5.946 -24.399 1.00 95.12 89 GLU A CA 1
ATOM 725 C C . GLU A 1 89 ? 41.976 5.283 -23.310 1.00 95.12 89 GLU A C 1
ATOM 727 O O . GLU A 1 89 ? 40.745 5.239 -23.400 1.00 95.12 89 GLU A O 1
ATOM 732 N N . LEU A 1 90 ? 42.635 4.774 -22.266 1.00 95.06 90 LEU A N 1
ATOM 733 C CA . LEU A 1 90 ? 41.951 4.220 -21.102 1.00 95.06 90 LEU A CA 1
ATOM 734 C C . LEU A 1 90 ? 41.317 5.349 -20.287 1.00 95.06 90 LEU A C 1
ATOM 736 O O . LEU A 1 90 ? 42.012 6.226 -19.777 1.00 95.06 90 LEU A O 1
ATOM 740 N N . TYR A 1 91 ? 40.000 5.287 -20.120 1.00 96.31 91 TYR A N 1
ATOM 741 C CA . TYR A 1 91 ? 39.2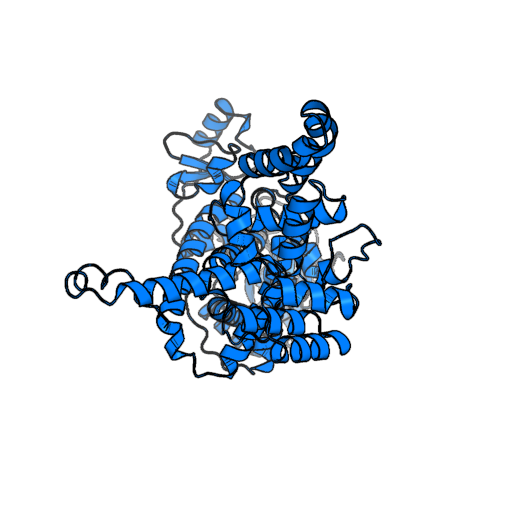49 6.186 -19.254 1.00 96.31 91 TYR A CA 1
ATOM 742 C C . TYR A 1 91 ? 38.732 5.411 -18.040 1.00 96.31 91 TYR A C 1
ATOM 744 O O . TYR A 1 91 ? 37.932 4.490 -18.200 1.00 96.31 91 TYR A O 1
ATOM 752 N N . GLU A 1 92 ? 39.206 5.742 -16.836 1.00 95.06 92 GLU A N 1
ATOM 753 C CA . GLU A 1 92 ? 38.745 5.107 -15.591 1.00 95.06 92 GLU A CA 1
ATOM 754 C C . GLU A 1 92 ? 37.258 5.427 -15.367 1.00 95.06 92 GLU A C 1
ATOM 756 O O . GLU A 1 92 ? 36.843 6.578 -15.503 1.00 95.06 92 GLU A O 1
ATOM 761 N N . ILE A 1 93 ? 36.459 4.404 -15.060 1.00 93.25 93 ILE A N 1
ATOM 762 C CA . ILE A 1 93 ? 35.017 4.530 -14.810 1.00 93.25 93 ILE A CA 1
ATOM 763 C C . ILE A 1 93 ? 34.661 4.012 -13.421 1.00 93.25 93 ILE A C 1
ATOM 765 O O . ILE A 1 93 ? 35.306 3.106 -12.888 1.00 93.25 93 ILE A O 1
ATOM 769 N N . TYR A 1 94 ? 33.591 4.563 -12.858 1.00 85.88 94 TYR A N 1
ATOM 770 C CA . TYR A 1 94 ? 33.131 4.300 -11.501 1.00 85.88 94 TYR A CA 1
ATOM 771 C C . TYR A 1 94 ? 31.686 3.801 -11.477 1.00 85.88 94 TYR A C 1
ATOM 773 O O . TYR A 1 94 ? 30.891 4.039 -12.389 1.00 85.88 94 TYR A O 1
ATOM 781 N N . SER A 1 95 ? 31.326 3.091 -10.405 1.00 82.56 95 SER A N 1
ATOM 782 C CA . SER A 1 95 ? 29.928 2.748 -10.138 1.00 82.56 95 SER A CA 1
ATOM 783 C C . SER A 1 95 ? 29.090 4.018 -10.098 1.00 82.56 95 SER A C 1
ATOM 785 O O . SER A 1 95 ? 29.412 4.951 -9.371 1.00 82.56 95 SER A O 1
ATOM 787 N N . GLY A 1 96 ? 28.006 4.043 -10.867 1.00 73.25 96 GLY A N 1
ATOM 788 C CA . GLY A 1 96 ? 27.160 5.222 -11.003 1.00 73.25 96 GLY A CA 1
ATOM 789 C C . GLY A 1 96 ? 27.279 5.912 -12.357 1.00 73.25 96 GLY A C 1
ATOM 790 O O . GLY A 1 96 ? 26.312 6.558 -12.763 1.00 73.25 96 GLY A O 1
ATOM 791 N N . ASP A 1 97 ? 28.396 5.727 -13.065 1.00 88.81 97 ASP A N 1
ATOM 792 C CA . ASP A 1 97 ? 28.646 6.404 -14.334 1.00 88.81 97 ASP A CA 1
ATOM 793 C C . ASP A 1 97 ? 27.628 6.007 -15.405 1.00 88.81 97 ASP A C 1
ATOM 795 O O . ASP A 1 97 ? 27.270 4.836 -15.566 1.00 88.81 97 ASP A O 1
ATOM 799 N N . VAL A 1 98 ? 27.177 7.001 -16.166 1.00 88.69 98 VAL A N 1
ATOM 800 C CA . VAL A 1 98 ? 26.295 6.834 -17.319 1.00 88.69 98 VAL A CA 1
ATOM 801 C C . VAL A 1 98 ? 27.137 6.873 -18.585 1.00 88.69 98 VAL A C 1
ATOM 803 O O . VAL A 1 98 ? 27.740 7.891 -18.917 1.00 88.69 98 VAL A O 1
ATOM 806 N N . ILE A 1 99 ? 27.165 5.760 -19.305 1.00 94.81 99 ILE A N 1
ATOM 807 C CA . ILE A 1 99 ? 27.913 5.584 -20.544 1.00 94.81 99 ILE A CA 1
ATOM 808 C C . ILE A 1 99 ? 26.952 5.678 -21.721 1.00 94.81 99 ILE A C 1
ATOM 810 O O . ILE A 1 99 ? 25.949 4.972 -21.774 1.00 94.81 99 ILE A O 1
ATOM 814 N N . GLN A 1 100 ? 27.280 6.529 -22.683 1.00 94.44 100 GLN A N 1
ATOM 815 C CA . GLN A 1 100 ? 26.532 6.725 -23.915 1.00 94.44 100 GLN A CA 1
ATOM 816 C C . GLN A 1 100 ? 27.398 6.343 -25.121 1.00 94.44 100 GLN A C 1
ATOM 818 O O . GLN A 1 100 ? 28.515 6.836 -25.283 1.00 94.44 100 GLN A O 1
ATOM 823 N N . LEU A 1 101 ? 26.854 5.491 -25.990 1.00 94.12 101 LEU A N 1
ATOM 824 C CA . LEU A 1 101 ? 27.455 5.087 -27.259 1.00 94.12 101 LEU A CA 1
ATOM 825 C C . LEU A 1 101 ? 26.780 5.838 -28.410 1.00 94.12 101 LEU A C 1
ATOM 827 O O . LEU A 1 101 ? 25.573 5.682 -28.617 1.00 94.12 101 LEU A O 1
ATOM 831 N N . ALA A 1 102 ? 27.576 6.576 -29.189 1.00 90.62 102 ALA A N 1
ATOM 832 C CA . ALA A 1 102 ? 27.146 7.488 -30.253 1.00 90.62 102 ALA A CA 1
ATOM 833 C C . ALA A 1 102 ? 26.331 8.711 -29.777 1.00 90.62 102 ALA A C 1
ATOM 835 O O . ALA A 1 102 ? 25.726 8.732 -28.709 1.00 90.62 102 ALA A O 1
ATOM 836 N N . TYR A 1 103 ? 26.313 9.767 -30.594 1.00 83.19 103 TYR A N 1
ATOM 837 C CA . TYR A 1 103 ? 25.623 11.027 -30.281 1.00 83.19 103 TYR A CA 1
ATOM 838 C C . TYR A 1 103 ? 24.132 11.035 -30.665 1.00 83.19 103 TYR A C 1
ATOM 840 O O . TYR A 1 103 ? 23.354 11.770 -30.066 1.00 83.19 103 TYR A O 1
ATOM 848 N N . ALA A 1 104 ? 23.722 10.235 -31.656 1.00 79.19 104 ALA A N 1
ATOM 849 C CA . ALA A 1 104 ? 22.349 10.180 -32.157 1.00 79.19 104 ALA A CA 1
ATOM 850 C C . ALA A 1 104 ? 21.794 8.752 -32.086 1.00 79.19 104 ALA A C 1
ATOM 852 O O . ALA A 1 104 ? 22.486 7.790 -32.425 1.00 79.19 104 ALA A O 1
ATOM 853 N N . GLN A 1 105 ? 20.536 8.636 -31.641 1.00 76.56 105 GLN A N 1
ATOM 854 C CA . GLN A 1 105 ? 19.891 7.367 -31.266 1.00 76.56 105 GLN A CA 1
ATOM 855 C C . GLN A 1 105 ? 20.782 6.498 -30.354 1.00 76.56 105 GLN A C 1
ATOM 857 O O . GLN A 1 105 ? 21.076 5.343 -30.684 1.00 76.56 105 GLN A O 1
ATOM 862 N N . PRO A 1 106 ? 21.282 7.066 -29.245 1.00 83.31 106 PRO A N 1
ATOM 863 C CA . PRO A 1 106 ? 22.323 6.435 -28.458 1.00 83.31 106 PRO A CA 1
ATOM 864 C C . PRO A 1 106 ? 21.853 5.154 -27.767 1.00 83.31 106 PRO A C 1
ATOM 866 O O . PRO A 1 106 ? 20.677 4.965 -27.446 1.00 83.31 106 PRO A O 1
ATOM 869 N N . VAL A 1 107 ? 22.825 4.297 -27.472 1.00 87.56 107 VAL A N 1
ATOM 870 C CA . VAL A 1 107 ? 22.689 3.304 -26.406 1.00 87.56 107 VAL A CA 1
ATOM 871 C C . VAL A 1 107 ? 23.296 3.923 -25.156 1.00 87.56 107 VAL A C 1
ATOM 873 O O . VAL A 1 107 ? 24.487 4.228 -25.145 1.00 87.56 107 VAL A O 1
ATOM 876 N N . ILE A 1 108 ? 22.475 4.134 -24.132 1.00 89.31 108 ILE A N 1
ATOM 877 C CA . ILE A 1 108 ? 22.858 4.767 -22.872 1.00 89.31 108 ILE A CA 1
ATOM 878 C C . ILE A 1 108 ? 22.649 3.774 -21.732 1.00 89.31 108 ILE A C 1
ATOM 880 O O . ILE A 1 108 ? 21.597 3.146 -21.601 1.00 89.31 108 ILE A O 1
ATOM 884 N N . PHE A 1 109 ? 23.653 3.618 -20.883 1.00 88.25 109 PHE A N 1
ATOM 885 C CA . PHE A 1 109 ? 23.575 2.688 -19.776 1.00 88.25 109 PHE A CA 1
ATOM 886 C C . PHE A 1 109 ? 24.385 3.131 -18.573 1.00 88.25 109 PHE A C 1
ATOM 888 O O . PHE A 1 109 ? 25.473 3.677 -18.700 1.00 88.25 109 PHE A O 1
ATOM 895 N N . LYS A 1 110 ? 23.855 2.854 -17.389 1.00 86.00 110 LYS A N 1
ATOM 896 C CA . LYS A 1 110 ? 24.542 3.053 -16.121 1.00 86.00 110 LYS A CA 1
ATOM 897 C C . LYS A 1 110 ? 25.401 1.832 -15.806 1.00 86.00 110 LYS A C 1
ATOM 899 O O . LYS A 1 110 ? 24.943 0.701 -15.983 1.00 86.00 110 LYS A O 1
ATOM 904 N N . VAL A 1 111 ? 26.626 2.044 -15.338 1.00 87.31 111 VAL A N 1
ATOM 905 C CA . VAL A 1 111 ? 27.506 0.967 -14.869 1.00 87.31 111 VAL A CA 1
ATOM 906 C C . VAL A 1 111 ? 27.504 0.874 -13.344 1.00 87.31 111 VAL A C 1
ATOM 908 O O . VAL A 1 111 ? 27.498 1.878 -12.636 1.00 87.31 111 VAL A O 1
ATOM 911 N N . ARG A 1 112 ? 27.530 -0.352 -12.825 1.00 81.69 112 ARG A N 1
ATOM 912 C CA . ARG A 1 112 ? 27.829 -0.671 -11.423 1.00 81.69 112 ARG A CA 1
ATOM 913 C C . ARG A 1 112 ? 28.990 -1.654 -11.413 1.00 81.69 112 ARG A C 1
ATOM 915 O O . ARG A 1 112 ? 28.859 -2.765 -11.919 1.00 81.69 112 ARG A O 1
ATOM 922 N N . ILE A 1 113 ? 30.120 -1.233 -10.869 1.00 84.00 113 ILE A N 1
ATOM 923 C CA . ILE A 1 113 ? 31.335 -2.030 -10.741 1.00 84.00 113 ILE A CA 1
ATOM 924 C C . ILE A 1 113 ? 31.334 -2.702 -9.369 1.00 84.00 113 ILE A C 1
ATOM 926 O O . ILE A 1 113 ? 30.988 -2.098 -8.356 1.00 84.00 113 ILE A O 1
ATOM 930 N N . SER A 1 114 ? 31.696 -3.976 -9.348 1.00 76.12 114 SER A N 1
ATOM 931 C CA . SER A 1 114 ? 31.683 -4.821 -8.160 1.00 76.12 114 SER A CA 1
ATOM 932 C C . SER A 1 114 ? 32.999 -5.585 -8.055 1.00 76.12 114 SER A C 1
ATOM 934 O O . SER A 1 114 ? 33.511 -6.113 -9.051 1.00 76.12 114 SER A O 1
ATOM 936 N N . SER A 1 115 ? 33.540 -5.616 -6.842 1.00 69.88 115 SER A N 1
ATOM 937 C CA . SER A 1 115 ? 34.775 -6.302 -6.475 1.00 69.88 115 SER A CA 1
ATOM 938 C C . SER A 1 115 ? 34.568 -7.815 -6.327 1.00 69.88 115 SER A C 1
ATOM 940 O O . SER A 1 115 ? 33.468 -8.344 -6.487 1.00 69.88 115 SER A O 1
ATOM 942 N N . GLU A 1 116 ? 35.633 -8.542 -5.999 1.00 64.75 116 GLU A N 1
ATOM 943 C CA . GLU A 1 116 ? 35.565 -9.985 -5.744 1.00 64.75 116 GLU A CA 1
ATOM 944 C C . GLU A 1 116 ? 34.764 -10.320 -4.469 1.00 64.75 116 GLU A C 1
ATOM 946 O O . GLU A 1 116 ? 34.056 -11.322 -4.441 1.00 64.75 116 GLU A O 1
ATOM 951 N N . ALA A 1 117 ? 34.777 -9.446 -3.453 1.00 60.41 117 ALA A N 1
ATOM 952 C CA . ALA A 1 117 ? 33.942 -9.586 -2.253 1.00 60.41 117 ALA A CA 1
ATOM 953 C C . ALA A 1 117 ? 32.438 -9.440 -2.568 1.00 60.41 117 ALA A C 1
ATOM 955 O O . ALA A 1 117 ? 31.602 -10.119 -1.969 1.00 60.41 117 ALA A O 1
ATOM 956 N N . ASP A 1 118 ? 32.098 -8.633 -3.576 1.00 65.25 118 ASP A N 1
ATOM 957 C CA . ASP A 1 118 ? 30.724 -8.439 -4.049 1.00 65.25 118 ASP A CA 1
ATOM 958 C C . ASP A 1 118 ? 30.182 -9.639 -4.854 1.00 65.25 118 ASP A C 1
ATOM 960 O O . ASP A 1 118 ? 28.966 -9.796 -4.995 1.00 65.25 118 ASP A O 1
ATOM 964 N N . LEU A 1 119 ? 31.051 -10.528 -5.364 1.00 68.62 119 LEU A N 1
ATOM 965 C CA . LEU A 1 119 ? 30.624 -11.732 -6.096 1.00 68.62 119 LEU A CA 1
ATOM 966 C C . LEU A 1 119 ? 29.824 -12.697 -5.214 1.00 68.62 119 LEU A C 1
ATOM 968 O O . LEU A 1 119 ? 28.904 -13.343 -5.707 1.00 68.62 119 LEU A O 1
ATOM 972 N N . ARG A 1 120 ? 30.097 -12.758 -3.905 1.00 80.00 120 ARG A N 1
ATOM 973 C CA . ARG A 1 120 ? 29.286 -13.569 -2.985 1.00 80.00 120 ARG A CA 1
ATOM 974 C C . ARG A 1 120 ? 27.834 -13.087 -2.952 1.00 80.00 120 ARG A C 1
ATOM 976 O O . ARG A 1 120 ? 26.913 -13.900 -2.980 1.00 80.00 120 ARG A O 1
ATOM 983 N N . PHE A 1 121 ? 27.621 -11.771 -2.903 1.00 81.50 121 PHE A N 1
ATOM 984 C CA . PHE A 1 121 ? 26.277 -11.191 -2.917 1.00 81.50 121 PHE A CA 1
ATOM 985 C C . PHE A 1 121 ? 25.593 -11.375 -4.268 1.00 81.50 121 PHE A C 1
ATOM 987 O O . PHE A 1 121 ? 24.390 -11.603 -4.306 1.00 81.50 121 PHE A O 1
ATOM 994 N N . LYS A 1 122 ? 26.349 -11.377 -5.371 1.00 77.06 122 LYS A N 1
ATOM 995 C CA . LYS A 1 122 ? 25.826 -11.768 -6.687 1.00 77.06 122 LYS A CA 1
ATOM 996 C C . LYS A 1 122 ? 25.249 -13.183 -6.668 1.00 77.06 122 LYS A C 1
ATOM 998 O O . LYS A 1 122 ? 24.130 -13.376 -7.138 1.00 77.06 122 LYS A O 1
ATOM 1003 N N . ASP A 1 123 ? 25.997 -14.154 -6.151 1.00 80.19 123 ASP A N 1
ATOM 1004 C CA . ASP A 1 123 ? 25.537 -15.545 -6.102 1.00 80.19 123 ASP A CA 1
ATOM 1005 C C . ASP A 1 123 ? 24.301 -15.676 -5.203 1.00 80.19 123 ASP A C 1
ATOM 1007 O O . ASP A 1 123 ? 23.309 -16.278 -5.609 1.00 80.19 123 ASP A O 1
ATOM 1011 N N . LEU A 1 124 ? 24.297 -14.999 -4.050 1.00 85.12 124 LEU A N 1
ATOM 1012 C CA . LEU A 1 124 ? 23.141 -14.943 -3.153 1.00 85.12 124 LEU A CA 1
ATOM 1013 C C . LEU A 1 124 ? 21.903 -14.299 -3.795 1.00 85.12 124 LEU A C 1
ATOM 1015 O O . LEU A 1 124 ? 20.797 -14.810 -3.618 1.00 85.12 124 LEU A O 1
ATOM 1019 N N . ILE A 1 125 ? 22.060 -13.195 -4.535 1.00 85.19 125 ILE A N 1
ATOM 1020 C CA . ILE A 1 125 ? 20.960 -12.551 -5.267 1.00 85.19 125 ILE A CA 1
ATOM 1021 C C . ILE A 1 125 ? 20.434 -13.502 -6.339 1.00 85.19 125 ILE A C 1
ATOM 1023 O O . ILE A 1 125 ? 19.234 -13.731 -6.394 1.00 85.19 125 ILE A O 1
ATOM 1027 N N . ASN A 1 126 ? 21.300 -14.110 -7.149 1.00 80.81 126 ASN A N 1
ATOM 1028 C CA . ASN A 1 126 ? 20.862 -15.023 -8.207 1.00 80.81 126 ASN A CA 1
ATOM 1029 C C . ASN A 1 126 ? 20.156 -16.268 -7.652 1.00 80.81 126 ASN A C 1
ATOM 1031 O O . ASN A 1 126 ? 19.210 -16.761 -8.261 1.00 80.81 126 ASN A O 1
ATOM 1035 N N . GLU A 1 127 ? 20.602 -16.775 -6.503 1.00 84.19 127 GLU A N 1
ATOM 1036 C CA . GLU A 1 127 ? 20.016 -17.950 -5.863 1.00 84.19 127 GLU A CA 1
ATOM 1037 C C . GLU A 1 127 ? 18.674 -17.632 -5.184 1.00 84.19 127 GLU A C 1
ATOM 1039 O O . GLU A 1 127 ? 17.693 -18.360 -5.362 1.00 84.19 127 GLU A O 1
ATOM 1044 N N . LYS A 1 128 ? 18.612 -16.551 -4.393 1.00 84.69 128 LYS A N 1
ATOM 1045 C CA . LYS A 1 128 ? 17.445 -16.231 -3.553 1.00 84.69 128 LYS A CA 1
ATOM 1046 C C . LYS A 1 128 ? 16.448 -15.284 -4.216 1.00 84.69 128 LYS A C 1
ATOM 1048 O O . LYS A 1 128 ? 15.245 -15.416 -3.989 1.00 84.69 128 LYS A O 1
ATOM 1053 N N . TYR A 1 129 ? 16.934 -14.353 -5.029 1.00 85.62 129 TYR A N 1
ATOM 1054 C CA . TYR A 1 129 ? 16.171 -13.275 -5.662 1.00 85.62 129 TYR A CA 1
ATOM 1055 C C . TYR A 1 129 ? 16.492 -13.175 -7.167 1.00 85.62 129 TYR A C 1
ATOM 1057 O O . TYR A 1 129 ? 16.890 -12.110 -7.643 1.00 85.62 129 TYR A O 1
ATOM 1065 N N . PRO A 1 130 ? 16.309 -14.267 -7.943 1.00 74.38 130 PRO A N 1
ATOM 1066 C CA . PRO A 1 130 ? 16.666 -14.311 -9.367 1.00 74.38 130 PRO A CA 1
ATOM 1067 C C . PRO A 1 130 ? 15.934 -13.250 -10.192 1.00 74.38 130 PRO A C 1
ATOM 1069 O O . PRO A 1 130 ? 16.424 -12.818 -11.234 1.00 74.38 130 PRO A O 1
ATOM 1072 N N . HIS A 1 131 ? 14.769 -12.812 -9.706 1.00 76.31 131 HIS A N 1
ATOM 1073 C CA . HIS A 1 131 ? 14.071 -11.655 -10.228 1.00 76.31 131 HIS A CA 1
ATOM 1074 C C . HIS A 1 131 ? 13.870 -10.607 -9.121 1.00 76.31 131 HIS A C 1
ATOM 1076 O O . HIS A 1 131 ? 13.438 -10.960 -8.017 1.00 76.31 131 HIS A O 1
ATOM 1082 N N . PRO A 1 132 ? 14.081 -9.313 -9.417 1.00 68.75 132 PRO A N 1
ATOM 1083 C CA . PRO A 1 132 ? 13.860 -8.233 -8.450 1.00 68.75 132 PRO A CA 1
ATOM 1084 C C . PRO A 1 132 ? 12.389 -8.068 -8.026 1.00 68.75 132 PRO A C 1
ATOM 1086 O O . PRO A 1 132 ? 12.078 -7.533 -6.959 1.00 68.75 132 PRO A O 1
ATOM 1089 N N . LEU A 1 133 ? 11.466 -8.558 -8.857 1.00 85.50 133 LEU A N 1
ATOM 1090 C CA . LEU A 1 133 ? 10.050 -8.707 -8.540 1.00 85.50 133 LEU A CA 1
ATOM 1091 C C . LEU A 1 133 ? 9.771 -10.166 -8.177 1.00 85.50 133 LEU A C 1
ATOM 1093 O O . LEU A 1 133 ? 9.896 -11.061 -9.016 1.00 85.50 133 LEU A O 1
ATOM 1097 N N . HIS A 1 134 ? 9.369 -10.407 -6.929 1.00 84.19 134 HIS A N 1
ATOM 1098 C CA . HIS A 1 134 ? 9.102 -11.749 -6.425 1.00 84.19 134 HIS A CA 1
ATOM 1099 C C . HIS A 1 134 ? 7.795 -11.846 -5.628 1.00 84.19 134 HIS A C 1
ATOM 1101 O O . HIS A 1 134 ? 7.340 -10.878 -5.033 1.00 84.19 134 HIS A O 1
ATOM 1107 N N . PHE A 1 135 ? 7.179 -13.033 -5.619 1.00 91.56 135 PHE A N 1
ATOM 1108 C CA . PHE A 1 135 ? 5.876 -13.291 -4.976 1.00 91.56 135 PHE A CA 1
ATOM 1109 C C . PHE A 1 135 ? 5.973 -13.719 -3.498 1.00 91.56 135 PHE A C 1
ATOM 1111 O O . PHE A 1 135 ? 5.008 -14.242 -2.945 1.00 91.56 135 PHE A O 1
ATOM 1118 N N . TYR A 1 136 ? 7.140 -13.549 -2.866 1.00 92.25 136 TYR A N 1
ATOM 1119 C CA . TYR A 1 136 ? 7.380 -13.881 -1.449 1.00 92.25 136 TYR A CA 1
ATOM 1120 C C . TYR A 1 136 ? 6.918 -15.304 -1.064 1.00 92.25 136 TYR A C 1
ATOM 1122 O O . TYR A 1 136 ? 6.241 -15.524 -0.052 1.00 92.25 136 TYR A O 1
ATOM 1130 N N . LEU A 1 137 ? 7.233 -16.273 -1.934 1.00 89.00 137 LEU A N 1
ATOM 1131 C CA . LEU A 1 137 ? 6.760 -17.660 -1.825 1.00 89.00 137 LEU A CA 1
ATOM 1132 C C . LEU A 1 137 ? 7.458 -18.438 -0.702 1.00 89.00 137 LEU A C 1
ATOM 1134 O O . LEU A 1 137 ? 6.857 -19.327 -0.104 1.00 89.00 137 LEU A O 1
ATOM 1138 N N . LYS A 1 138 ? 8.732 -18.128 -0.436 1.00 87.19 138 LYS A N 1
ATOM 1139 C CA . LYS A 1 138 ? 9.556 -18.814 0.564 1.00 87.19 138 LYS A CA 1
ATOM 1140 C C . LYS A 1 138 ? 9.766 -17.904 1.778 1.00 87.19 138 LYS A C 1
ATOM 1142 O O . LYS A 1 138 ? 10.281 -16.801 1.593 1.00 87.19 138 LYS A O 1
ATOM 1147 N N . PRO A 1 139 ? 9.421 -18.358 2.999 1.00 86.56 139 PRO A N 1
ATOM 1148 C CA . PRO A 1 139 ? 9.728 -17.620 4.215 1.00 86.56 139 PRO A CA 1
ATOM 1149 C C . PRO A 1 139 ? 11.230 -17.341 4.352 1.00 86.56 139 PRO A C 1
ATOM 1151 O O . PRO A 1 139 ? 12.041 -18.216 4.036 1.00 86.56 139 PRO A O 1
ATOM 1154 N N . PRO A 1 140 ? 11.612 -16.147 4.829 1.00 88.12 140 PRO A N 1
ATOM 1155 C CA . PRO A 1 140 ? 13.007 -15.814 5.078 1.00 88.12 140 PRO A CA 1
ATOM 1156 C C . PRO A 1 140 ? 13.553 -16.625 6.259 1.00 88.12 140 PRO A C 1
ATOM 1158 O O . PRO A 1 140 ? 12.859 -16.850 7.249 1.00 88.12 140 PRO A O 1
ATOM 1161 N N . THR A 1 141 ? 14.818 -17.031 6.166 1.00 87.62 141 THR A N 1
ATOM 1162 C CA . THR A 1 141 ? 15.539 -17.774 7.219 1.00 87.62 141 THR A CA 1
ATOM 1163 C C . THR A 1 141 ? 16.711 -16.981 7.802 1.00 87.62 141 THR A C 1
ATOM 1165 O O . THR A 1 141 ? 17.544 -17.539 8.510 1.00 87.62 141 THR A O 1
ATOM 1168 N N . ALA A 1 142 ? 16.823 -15.697 7.457 1.00 86.38 142 ALA A N 1
ATOM 1169 C CA . ALA A 1 142 ? 17.913 -14.839 7.898 1.00 86.38 142 ALA A CA 1
ATOM 1170 C C . ALA A 1 142 ? 17.773 -14.465 9.380 1.00 86.38 142 ALA A C 1
ATOM 1172 O O . ALA A 1 142 ? 16.666 -14.263 9.884 1.00 86.38 142 ALA A O 1
ATOM 1173 N N . HIS A 1 143 ? 18.908 -14.333 10.065 1.00 87.94 143 HIS A N 1
ATOM 1174 C CA . HIS A 1 143 ? 18.962 -13.804 11.423 1.00 87.94 143 HIS A CA 1
ATOM 1175 C C . HIS A 1 143 ? 19.118 -12.285 11.365 1.00 87.94 143 HIS A C 1
ATOM 1177 O O . HIS A 1 143 ? 20.108 -11.788 10.836 1.00 87.94 143 HIS A O 1
ATOM 1183 N N . VAL A 1 144 ? 18.139 -11.558 11.905 1.00 88.25 144 VAL A N 1
ATOM 1184 C CA . VAL A 1 144 ? 18.096 -10.090 11.889 1.00 88.25 144 VAL A CA 1
ATOM 1185 C C . VAL A 1 144 ? 17.729 -9.572 13.277 1.00 88.25 144 VAL A C 1
ATOM 1187 O O . VAL A 1 144 ? 16.930 -10.188 13.986 1.00 88.25 144 VAL A O 1
ATOM 1190 N N . GLU A 1 145 ? 18.314 -8.443 13.675 1.00 90.06 145 GLU A N 1
ATOM 1191 C CA . GLU A 1 145 ? 17.973 -7.776 14.931 1.00 90.06 145 GLU A CA 1
ATOM 1192 C C . GLU A 1 145 ? 16.514 -7.302 14.947 1.00 90.06 145 GLU A C 1
ATOM 1194 O O . GLU A 1 145 ? 16.002 -6.753 13.969 1.00 90.06 145 GLU A O 1
ATOM 1199 N N . LEU A 1 146 ? 15.840 -7.468 16.090 1.00 84.50 146 LEU A N 1
ATOM 1200 C CA . LEU A 1 146 ? 14.427 -7.106 16.232 1.00 84.50 146 LEU A CA 1
ATOM 1201 C C . LEU A 1 146 ? 14.177 -5.614 15.969 1.00 84.50 146 LEU A C 1
ATOM 1203 O O . LEU A 1 146 ? 13.199 -5.273 15.312 1.00 84.50 146 LEU A O 1
ATOM 1207 N N . SER A 1 147 ? 15.058 -4.738 16.457 1.00 83.75 147 SER A N 1
ATOM 1208 C CA . SER A 1 147 ? 14.997 -3.284 16.242 1.00 83.75 147 SER A CA 1
ATOM 1209 C C . SER A 1 147 ? 14.952 -2.933 14.754 1.00 83.75 147 SER A C 1
ATOM 1211 O O . SER A 1 147 ? 14.110 -2.143 14.329 1.00 83.75 147 SER A O 1
ATOM 1213 N N . LEU A 1 148 ? 15.808 -3.575 13.957 1.00 88.62 148 LEU A N 1
ATOM 1214 C CA . LEU A 1 148 ? 15.863 -3.386 12.513 1.00 88.62 148 LEU A CA 1
ATOM 1215 C C . LEU A 1 148 ? 14.605 -3.926 11.821 1.00 88.62 148 LEU A C 1
ATOM 1217 O O . LEU A 1 148 ? 14.088 -3.284 10.907 1.00 88.62 148 LEU A O 1
ATOM 1221 N N . ILE A 1 149 ? 14.075 -5.071 12.271 1.00 87.75 149 ILE A N 1
ATOM 1222 C CA . ILE A 1 149 ? 12.799 -5.603 11.769 1.00 87.75 149 ILE A CA 1
ATOM 1223 C C . ILE A 1 149 ? 11.671 -4.601 12.023 1.00 87.75 149 ILE A C 1
ATOM 1225 O O . ILE A 1 149 ? 10.896 -4.338 11.105 1.00 87.75 149 ILE A O 1
ATOM 1229 N N . VAL A 1 150 ? 11.577 -4.029 13.229 1.00 84.00 150 VAL A N 1
ATOM 1230 C CA . VAL A 1 150 ? 10.535 -3.046 13.574 1.00 84.00 150 VAL A CA 1
ATOM 1231 C C . VAL A 1 150 ? 10.630 -1.823 12.662 1.00 84.00 150 VAL A C 1
ATOM 1233 O O . VAL A 1 150 ? 9.657 -1.511 11.977 1.00 84.00 150 VAL A O 1
ATOM 1236 N N . ASP A 1 151 ? 11.808 -1.194 12.584 1.00 86.69 151 ASP A N 1
ATOM 1237 C CA . ASP A 1 151 ? 12.050 0.005 11.767 1.00 86.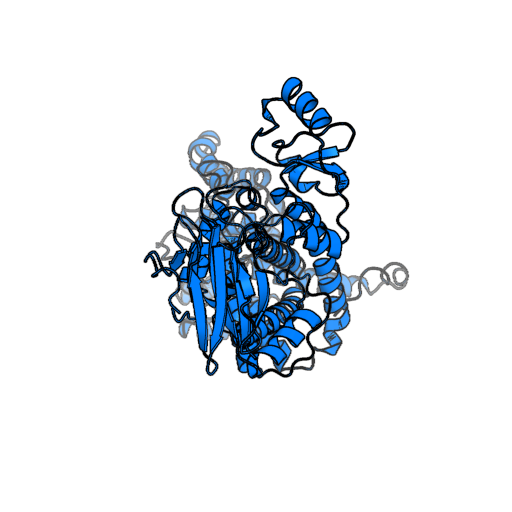69 151 ASP A CA 1
ATOM 1238 C C . ASP A 1 151 ? 11.719 -0.232 10.285 1.00 86.69 151 ASP A C 1
ATOM 1240 O O . ASP A 1 151 ? 10.966 0.524 9.665 1.00 86.69 151 ASP A O 1
ATOM 1244 N N . LYS A 1 152 ? 12.228 -1.322 9.698 1.00 91.44 152 LYS A N 1
ATOM 1245 C CA . LYS A 1 152 ? 11.988 -1.616 8.279 1.00 91.44 152 LYS A CA 1
ATOM 1246 C C . LYS A 1 152 ? 10.538 -2.025 8.006 1.00 91.44 152 LYS A C 1
ATOM 1248 O O . LYS A 1 152 ? 10.016 -1.712 6.934 1.00 91.44 152 LYS A O 1
ATOM 1253 N N . THR A 1 153 ? 9.864 -2.678 8.955 1.00 90.19 153 THR A N 1
ATOM 1254 C CA . THR A 1 153 ? 8.443 -3.038 8.816 1.00 90.19 153 THR A CA 1
ATOM 1255 C C . THR A 1 153 ? 7.554 -1.797 8.874 1.00 90.19 153 THR A C 1
ATOM 1257 O O . THR A 1 153 ? 6.651 -1.655 8.049 1.00 90.19 153 THR A O 1
ATOM 1260 N N . GLU A 1 154 ? 7.837 -0.866 9.786 1.00 85.25 154 GLU A N 1
ATOM 1261 C CA . GLU A 1 154 ? 7.158 0.430 9.860 1.00 85.25 154 GLU A CA 1
ATOM 1262 C C . GLU A 1 154 ? 7.364 1.242 8.574 1.00 85.25 154 GLU A C 1
ATOM 1264 O O . GLU A 1 154 ? 6.399 1.740 7.989 1.00 85.25 154 GLU A O 1
ATOM 1269 N N . LYS A 1 155 ? 8.595 1.284 8.050 1.00 90.62 155 LYS A N 1
ATOM 1270 C CA . LYS A 1 155 ? 8.885 1.907 6.749 1.00 90.62 155 LYS A CA 1
ATOM 1271 C C . LYS A 1 155 ? 8.073 1.281 5.614 1.00 90.62 155 LYS A C 1
ATOM 1273 O O . LYS A 1 155 ? 7.450 2.022 4.854 1.00 90.62 155 LYS A O 1
ATOM 1278 N N . ARG A 1 156 ? 8.010 -0.057 5.515 1.00 94.12 156 ARG A N 1
ATOM 1279 C CA . ARG A 1 156 ? 7.164 -0.738 4.513 1.00 94.12 156 ARG A CA 1
ATOM 1280 C C . ARG A 1 156 ? 5.701 -0.339 4.662 1.00 94.12 156 ARG A C 1
ATOM 1282 O O . ARG A 1 156 ? 5.047 -0.015 3.677 1.00 94.12 156 ARG A O 1
ATOM 1289 N N . PHE A 1 157 ? 5.185 -0.335 5.884 1.00 90.12 157 PHE A N 1
ATOM 1290 C CA . PHE A 1 157 ? 3.808 0.053 6.159 1.00 90.12 157 PHE A CA 1
ATOM 1291 C C . PHE A 1 157 ? 3.499 1.489 5.699 1.00 90.12 157 PHE A C 1
ATOM 1293 O O . PHE A 1 157 ? 2.466 1.722 5.070 1.00 90.12 157 PHE A O 1
ATOM 1300 N N . HIS A 1 158 ? 4.406 2.440 5.935 1.00 89.00 158 HIS A N 1
ATOM 1301 C CA . HIS A 1 158 ? 4.262 3.810 5.437 1.00 89.00 158 HIS A CA 1
ATOM 1302 C C . HIS A 1 158 ? 4.297 3.899 3.910 1.00 89.00 158 HIS A C 1
ATOM 1304 O O . HIS A 1 158 ? 3.471 4.603 3.332 1.00 89.00 158 HIS A O 1
ATOM 1310 N N . VAL A 1 159 ? 5.166 3.132 3.250 1.00 94.31 159 VAL A N 1
ATOM 1311 C CA . VAL A 1 159 ? 5.196 3.026 1.781 1.00 94.31 159 VAL A CA 1
ATOM 1312 C C . VAL A 1 159 ? 3.851 2.538 1.241 1.00 94.31 159 VAL A C 1
ATOM 1314 O O . VAL A 1 159 ? 3.303 3.135 0.314 1.00 94.31 159 VAL A O 1
ATOM 1317 N N . LEU A 1 160 ? 3.271 1.497 1.848 1.00 93.38 160 LEU A N 1
ATOM 1318 C CA . LEU A 1 160 ? 1.948 0.991 1.467 1.00 93.38 160 LEU A CA 1
ATOM 1319 C C . LEU A 1 160 ? 0.845 2.046 1.683 1.00 93.38 160 LEU A C 1
ATOM 1321 O O . LEU A 1 160 ? -0.047 2.176 0.844 1.00 93.38 160 LEU A O 1
ATOM 1325 N N . LYS A 1 161 ? 0.931 2.854 2.749 1.00 86.75 161 LYS A N 1
ATOM 1326 C CA . LYS A 1 161 ? 0.035 4.004 2.980 1.00 86.75 161 LYS A CA 1
ATOM 1327 C C . LYS A 1 161 ? 0.215 5.135 1.962 1.00 86.75 161 LYS A C 1
ATOM 1329 O O . LYS A 1 161 ? -0.761 5.780 1.592 1.00 86.75 161 LYS A O 1
ATOM 1334 N N . GLU A 1 162 ? 1.425 5.402 1.476 1.00 87.25 162 GLU A N 1
ATOM 1335 C CA . GLU A 1 162 ? 1.610 6.363 0.379 1.00 87.25 162 GLU A CA 1
ATOM 1336 C C . GLU A 1 162 ? 0.994 5.827 -0.926 1.00 87.25 162 GLU A C 1
ATOM 1338 O O . GLU A 1 162 ? 0.323 6.579 -1.634 1.00 87.25 162 GLU A O 1
ATOM 1343 N N . LEU A 1 163 ? 1.125 4.523 -1.203 1.00 87.31 163 LEU A N 1
ATOM 1344 C CA . LEU A 1 163 ? 0.502 3.871 -2.364 1.00 87.31 163 LEU A CA 1
ATOM 1345 C C . LEU A 1 163 ? -1.033 3.873 -2.309 1.00 87.31 163 LEU A C 1
ATOM 1347 O O . LEU A 1 163 ? -1.694 3.888 -3.351 1.00 87.31 163 LEU A O 1
ATOM 1351 N N . GLU A 1 164 ? -1.627 3.897 -1.115 1.00 86.38 164 GLU A N 1
ATOM 1352 C CA . GLU A 1 164 ? -3.077 3.992 -0.928 1.00 86.38 164 GLU A CA 1
ATOM 1353 C C . GLU A 1 164 ? -3.691 5.221 -1.602 1.00 86.38 164 GLU A C 1
ATOM 1355 O O . GLU A 1 164 ? -4.791 5.125 -2.149 1.00 86.38 164 GLU A O 1
ATOM 1360 N N . LYS A 1 165 ? -2.951 6.334 -1.641 1.00 83.00 165 LYS A N 1
ATOM 1361 C CA . LYS A 1 165 ? -3.400 7.615 -2.207 1.00 83.00 165 LYS A CA 1
ATOM 1362 C C . LYS A 1 165 ? -3.682 7.548 -3.711 1.00 83.00 165 LYS A C 1
ATOM 1364 O O . LYS A 1 165 ? -4.397 8.406 -4.218 1.00 83.00 165 LYS A O 1
ATOM 1369 N N . PHE A 1 166 ? -3.156 6.533 -4.399 1.00 80.88 166 PHE A N 1
ATOM 1370 C CA . PHE A 1 166 ? -3.364 6.304 -5.827 1.00 80.88 166 PHE A CA 1
ATOM 1371 C C . PHE A 1 166 ? -4.541 5.350 -6.065 1.00 80.88 166 PHE A C 1
ATOM 1373 O O . PHE A 1 166 ? -4.617 4.261 -5.487 1.00 80.88 166 PHE A O 1
ATOM 1380 N N . GLY A 1 167 ? -5.483 5.734 -6.926 1.00 76.50 167 GLY A N 1
ATOM 1381 C CA . GLY A 1 167 ? -6.650 4.902 -7.242 1.00 76.50 167 GLY A CA 1
ATOM 1382 C C . GLY A 1 167 ? -6.308 3.678 -8.106 1.00 76.50 167 GLY A C 1
ATOM 1383 O O . GLY A 1 167 ? -5.365 3.700 -8.884 1.00 76.50 167 GLY A O 1
ATOM 1384 N N . GLU A 1 168 ? -7.111 2.609 -8.066 1.00 72.50 168 GLU A N 1
ATOM 1385 C CA . GLU A 1 168 ? -6.873 1.405 -8.900 1.00 72.50 168 GLU A CA 1
ATOM 1386 C C . GLU A 1 168 ? -6.879 1.710 -10.403 1.00 72.50 168 GLU A C 1
ATOM 1388 O O . GLU A 1 168 ? -5.975 1.314 -11.132 1.00 72.50 168 GLU A O 1
ATOM 1393 N N . LYS A 1 169 ? -7.868 2.482 -10.869 1.00 69.94 169 LYS A N 1
ATOM 1394 C CA . LYS A 1 169 ? -7.927 2.938 -12.268 1.00 69.94 169 LYS A CA 1
ATOM 1395 C C . LYS A 1 169 ? -6.805 3.912 -12.614 1.00 69.94 169 LYS A C 1
ATOM 1397 O O . LYS A 1 169 ? -6.461 4.072 -13.778 1.00 69.94 169 LYS A O 1
ATOM 1402 N N . GLU A 1 170 ? -6.270 4.602 -11.613 1.00 74.00 170 GLU A N 1
ATOM 1403 C CA . GLU A 1 170 ? -5.154 5.522 -11.790 1.00 74.00 170 GLU A CA 1
ATOM 1404 C C . GLU A 1 170 ? -3.851 4.758 -12.029 1.00 74.00 170 GLU A C 1
ATOM 1406 O O . GLU A 1 170 ? -3.053 5.202 -12.845 1.00 74.00 170 GLU A O 1
ATOM 1411 N N . MET A 1 171 ? -3.674 3.574 -11.432 1.00 78.44 171 MET A N 1
ATOM 1412 C CA . MET A 1 171 ? -2.498 2.720 -11.662 1.00 78.44 171 MET A CA 1
ATOM 1413 C C . MET A 1 171 ? -2.325 2.309 -13.131 1.00 78.44 171 MET A C 1
ATOM 1415 O O . MET A 1 171 ? -1.201 2.110 -13.572 1.00 78.44 171 MET A O 1
ATOM 1419 N N . LEU A 1 172 ? -3.412 2.229 -13.905 1.00 71.50 172 LEU A N 1
ATOM 1420 C CA . LEU A 1 172 ? -3.377 1.893 -15.334 1.00 71.50 172 LEU A CA 1
ATOM 1421 C C . LEU A 1 172 ? -2.855 3.032 -16.228 1.00 71.50 172 LEU A C 1
ATOM 1423 O O . LEU A 1 172 ? -2.617 2.817 -17.416 1.00 71.50 172 LEU A O 1
ATOM 1427 N N . LYS A 1 173 ? -2.698 4.247 -15.693 1.00 72.25 173 LYS A N 1
ATOM 1428 C CA . LYS A 1 173 ? -2.258 5.417 -16.462 1.00 72.25 173 LYS A CA 1
ATOM 1429 C C . LYS A 1 173 ? -0.735 5.518 -16.493 1.00 72.25 173 LYS A C 1
ATOM 1431 O O . LYS A 1 173 ? -0.059 5.272 -15.496 1.00 72.25 173 LYS A O 1
ATOM 1436 N N . CYS A 1 174 ? -0.190 5.971 -17.621 1.00 63.81 174 CYS A N 1
ATOM 1437 C CA . CYS A 1 174 ? 1.257 6.067 -17.841 1.00 63.81 174 CYS A CA 1
ATOM 1438 C C . CYS A 1 174 ? 1.973 7.057 -16.902 1.00 63.81 174 CYS A C 1
ATOM 1440 O O . CYS A 1 174 ? 3.133 6.849 -16.563 1.00 63.81 174 CYS A O 1
ATOM 1442 N N . ASN A 1 175 ? 1.296 8.118 -16.453 1.00 74.25 175 ASN A N 1
ATOM 1443 C CA . ASN A 1 175 ? 1.869 9.163 -15.596 1.00 74.25 175 ASN A CA 1
ATOM 1444 C C . ASN A 1 175 ? 1.840 8.830 -14.095 1.00 74.25 175 ASN A C 1
ATOM 1446 O O . ASN A 1 175 ? 2.463 9.525 -13.298 1.00 74.25 175 ASN A O 1
ATOM 1450 N N . THR A 1 176 ? 1.131 7.783 -13.684 1.00 82.38 176 THR A N 1
ATOM 1451 C CA . THR A 1 176 ? 0.997 7.451 -12.261 1.00 82.38 176 THR A CA 1
ATOM 1452 C C . THR A 1 176 ? 2.295 6.894 -11.692 1.00 82.38 176 THR A C 1
ATOM 1454 O O . THR A 1 176 ? 2.647 7.197 -10.554 1.00 82.38 176 THR A O 1
ATOM 1457 N N . ASN A 1 177 ? 3.065 6.145 -12.490 1.00 86.19 177 ASN A N 1
ATOM 1458 C CA . ASN A 1 177 ? 4.328 5.586 -12.016 1.00 86.19 177 ASN A CA 1
ATOM 1459 C C . ASN A 1 177 ? 5.364 6.674 -11.695 1.00 86.19 177 ASN A C 1
ATOM 1461 O O . ASN A 1 177 ? 6.068 6.560 -10.699 1.00 86.19 177 ASN A O 1
ATOM 1465 N N . SER A 1 178 ? 5.424 7.760 -12.474 1.00 86.88 178 SER A N 1
ATOM 1466 C CA . SER A 1 178 ? 6.334 8.874 -12.174 1.00 86.88 178 SER A CA 1
ATOM 1467 C C . SER A 1 178 ? 5.931 9.617 -10.897 1.00 86.88 178 SER A C 1
ATOM 1469 O O . SER A 1 178 ? 6.795 9.976 -10.101 1.00 86.88 178 SER A O 1
ATOM 1471 N N . ALA A 1 179 ? 4.629 9.780 -10.642 1.00 87.31 179 ALA A N 1
ATOM 1472 C CA . ALA A 1 179 ? 4.142 10.334 -9.381 1.00 87.31 179 ALA A CA 1
ATOM 1473 C C . ALA A 1 179 ? 4.511 9.446 -8.178 1.00 87.31 179 ALA A C 1
ATOM 1475 O O . ALA A 1 179 ? 4.973 9.965 -7.162 1.00 87.31 179 ALA A O 1
ATOM 1476 N N . ILE A 1 180 ? 4.375 8.120 -8.309 1.00 90.06 180 ILE A N 1
ATOM 1477 C CA . ILE A 1 180 ? 4.819 7.159 -7.287 1.00 90.06 180 ILE A CA 1
ATOM 1478 C C . ILE A 1 180 ? 6.323 7.304 -7.048 1.00 90.06 180 ILE A C 1
ATOM 1480 O O . ILE A 1 180 ? 6.736 7.490 -5.907 1.00 90.06 180 ILE A O 1
ATOM 1484 N N . LEU A 1 181 ? 7.139 7.277 -8.105 1.00 91.06 181 LEU A N 1
ATOM 1485 C CA . LEU A 1 181 ? 8.596 7.387 -7.997 1.00 91.06 181 LEU A CA 1
ATOM 1486 C C . LEU A 1 181 ? 9.038 8.692 -7.330 1.00 91.06 181 LEU A C 1
ATOM 1488 O O . LEU A 1 181 ? 9.936 8.659 -6.497 1.00 91.06 181 LEU A O 1
ATOM 1492 N N . ASN A 1 182 ? 8.381 9.816 -7.623 1.00 89.06 182 ASN A N 1
ATOM 1493 C CA . ASN A 1 182 ? 8.674 11.090 -6.966 1.00 89.06 182 ASN A CA 1
ATOM 1494 C C . ASN A 1 182 ? 8.398 11.039 -5.457 1.00 89.06 182 ASN A C 1
ATOM 1496 O O . ASN A 1 182 ? 9.226 11.495 -4.673 1.00 89.06 182 ASN A O 1
ATOM 1500 N N . VAL A 1 183 ? 7.273 10.445 -5.040 1.00 91.19 183 VAL A N 1
ATOM 1501 C CA . VAL A 1 183 ? 6.950 10.271 -3.612 1.00 91.19 183 VAL A CA 1
ATOM 1502 C C . VAL A 1 183 ? 7.949 9.338 -2.931 1.00 91.19 183 VAL A C 1
ATOM 1504 O O . VAL A 1 183 ? 8.398 9.629 -1.822 1.00 91.19 183 VAL A O 1
ATOM 1507 N N . MET A 1 184 ? 8.324 8.237 -3.590 1.00 94.31 184 MET A N 1
ATOM 1508 C CA . MET A 1 184 ? 9.316 7.309 -3.046 1.00 94.31 184 MET A CA 1
ATOM 1509 C C . MET A 1 184 ? 10.682 7.978 -2.924 1.00 94.31 184 MET A C 1
ATOM 1511 O O . MET A 1 184 ? 11.320 7.851 -1.890 1.00 94.31 184 MET A O 1
ATOM 1515 N N . LYS A 1 185 ? 11.113 8.747 -3.926 1.00 92.25 185 LYS A N 1
ATOM 1516 C CA . LYS A 1 185 ? 12.395 9.456 -3.890 1.00 92.25 185 LYS A CA 1
ATOM 1517 C C . LYS A 1 185 ? 12.463 10.484 -2.758 1.00 92.25 185 LYS A C 1
ATOM 1519 O O . LYS A 1 185 ? 13.496 10.603 -2.116 1.00 92.25 185 LYS A O 1
ATOM 1524 N N . ASP A 1 186 ? 11.370 11.206 -2.519 1.00 90.38 186 ASP A N 1
ATOM 1525 C CA . ASP A 1 186 ? 11.289 12.259 -1.499 1.00 90.38 186 ASP A CA 1
ATOM 1526 C C . ASP A 1 186 ? 11.226 11.703 -0.064 1.00 90.38 186 ASP A C 1
ATOM 1528 O O . ASP A 1 186 ? 11.859 12.236 0.842 1.00 90.38 186 ASP A O 1
ATOM 1532 N N . LYS A 1 187 ? 10.472 10.615 0.158 1.00 90.75 187 LYS A N 1
ATOM 1533 C CA . LYS A 1 187 ? 10.145 10.134 1.517 1.00 90.75 187 LYS A CA 1
ATOM 1534 C C . LYS A 1 187 ? 10.706 8.762 1.878 1.00 90.75 187 LYS A C 1
ATOM 1536 O O . LYS A 1 187 ? 10.785 8.424 3.059 1.00 90.75 187 LYS A O 1
ATOM 1541 N N . HIS A 1 188 ? 11.023 7.940 0.883 1.00 93.75 188 HIS A N 1
ATOM 1542 C CA . HIS A 1 188 ? 11.317 6.515 1.037 1.00 93.75 188 HIS A CA 1
ATOM 1543 C C . HIS A 1 188 ? 12.414 6.067 0.059 1.00 93.75 188 HIS A C 1
ATOM 1545 O O . HIS A 1 188 ? 12.192 5.176 -0.761 1.00 93.75 188 HIS A O 1
ATOM 1551 N N . GLU A 1 189 ? 13.594 6.687 0.141 1.00 90.44 189 GLU A N 1
ATOM 1552 C CA . GLU A 1 189 ? 14.711 6.469 -0.793 1.00 90.44 189 GLU A CA 1
ATOM 1553 C C . GLU A 1 189 ? 15.071 4.982 -0.979 1.00 90.44 189 GLU A C 1
ATOM 1555 O O . GLU A 1 189 ? 15.236 4.528 -2.109 1.00 90.44 189 GLU A O 1
ATOM 1560 N N . ASP A 1 190 ? 15.071 4.186 0.098 1.00 90.00 190 ASP A N 1
ATOM 1561 C CA . ASP A 1 190 ? 15.268 2.728 0.035 1.00 90.00 190 ASP A CA 1
ATOM 1562 C C . ASP A 1 190 ? 14.289 2.049 -0.944 1.00 90.00 190 ASP A C 1
ATOM 1564 O O . ASP A 1 190 ? 14.671 1.178 -1.725 1.00 90.00 190 ASP A O 1
ATOM 1568 N N . TYR A 1 191 ? 13.015 2.457 -0.925 1.00 93.19 191 TYR A N 1
ATOM 1569 C CA . TYR A 1 191 ? 11.979 1.917 -1.808 1.00 93.19 191 TYR A CA 1
ATOM 1570 C C . TYR A 1 191 ? 12.032 2.513 -3.210 1.00 93.19 191 TYR A C 1
ATOM 1572 O O . TYR A 1 191 ? 11.684 1.814 -4.160 1.00 93.19 191 TYR A O 1
ATOM 1580 N N . PHE A 1 192 ? 12.495 3.757 -3.363 1.00 91.94 192 PHE A N 1
ATOM 1581 C CA . PHE A 1 192 ? 12.843 4.287 -4.678 1.00 91.94 192 PHE A CA 1
ATOM 1582 C C . PHE A 1 192 ? 13.899 3.385 -5.323 1.00 91.94 192 PHE A C 1
ATOM 1584 O O . PHE A 1 192 ? 13.617 2.799 -6.363 1.00 91.94 192 PHE A O 1
ATOM 1591 N N . ASN A 1 193 ? 15.023 3.155 -4.637 1.00 88.50 193 ASN A N 1
ATOM 1592 C CA . ASN A 1 193 ? 16.118 2.305 -5.109 1.00 88.50 193 ASN A CA 1
ATOM 1593 C C . ASN A 1 193 ? 15.687 0.858 -5.360 1.00 88.50 193 ASN A C 1
ATOM 1595 O O . ASN A 1 193 ? 16.150 0.233 -6.309 1.00 88.50 193 ASN A O 1
ATOM 1599 N N . LEU A 1 194 ? 14.769 0.326 -4.556 1.00 89.56 194 LEU A N 1
ATOM 1600 C CA . LEU A 1 194 ? 14.198 -1.006 -4.746 1.00 89.56 194 LEU A CA 1
ATOM 1601 C C . LEU A 1 194 ? 13.294 -1.109 -5.983 1.00 89.56 194 LEU A C 1
ATOM 1603 O O . LEU A 1 194 ? 13.273 -2.150 -6.638 1.00 89.56 194 LEU A O 1
ATOM 1607 N N . ILE A 1 195 ? 12.530 -0.060 -6.300 1.00 89.00 195 ILE A N 1
ATOM 1608 C CA . ILE A 1 195 ? 11.675 -0.021 -7.494 1.00 89.00 195 ILE A CA 1
ATOM 1609 C C . ILE A 1 195 ? 12.528 0.175 -8.749 1.00 89.00 195 ILE A C 1
ATOM 1611 O O . ILE A 1 195 ? 12.287 -0.484 -9.759 1.00 89.00 195 ILE A O 1
ATOM 1615 N N . THR A 1 196 ? 13.524 1.058 -8.683 1.00 84.06 196 THR A N 1
ATOM 1616 C CA . THR A 1 196 ? 14.374 1.428 -9.822 1.00 84.06 196 THR A CA 1
ATOM 1617 C C . THR A 1 196 ? 15.620 0.554 -9.981 1.00 84.06 196 THR A C 1
ATOM 1619 O O . THR A 1 196 ? 16.353 0.666 -10.960 1.00 84.06 196 THR A O 1
ATOM 1622 N N . LEU A 1 197 ? 15.892 -0.317 -9.007 1.00 80.12 197 LEU A N 1
ATOM 1623 C CA . LEU A 1 197 ? 17.118 -1.117 -8.888 1.00 80.12 197 LEU A CA 1
ATOM 1624 C C . LEU A 1 197 ? 18.405 -0.282 -8.870 1.00 80.12 197 LEU A C 1
ATOM 1626 O O . LEU A 1 197 ? 19.486 -0.743 -9.266 1.00 80.12 197 LEU A O 1
ATOM 1630 N N . THR A 1 198 ? 18.314 0.948 -8.365 1.00 79.31 198 THR A N 1
ATOM 1631 C CA . THR A 1 198 ? 19.433 1.887 -8.259 1.00 79.31 198 THR A CA 1
ATOM 1632 C C . THR A 1 198 ? 20.137 1.771 -6.912 1.00 79.31 198 THR A C 1
ATOM 1634 O O . THR A 1 198 ? 20.026 2.640 -6.064 1.00 79.31 198 THR A O 1
ATOM 1637 N N . PHE A 1 199 ? 20.891 0.692 -6.725 1.00 78.44 199 PHE A N 1
ATOM 1638 C CA . PHE A 1 199 ? 21.777 0.489 -5.574 1.00 78.44 199 PHE A CA 1
ATOM 1639 C C . PHE A 1 199 ? 23.236 0.845 -5.886 1.00 78.44 199 PHE A C 1
ATOM 1641 O O . PHE A 1 199 ? 23.675 0.728 -7.036 1.00 78.44 199 PHE A O 1
ATOM 1648 N N . ASP A 1 200 ? 24.001 1.214 -4.862 1.00 72.69 200 ASP A N 1
ATOM 1649 C CA . ASP A 1 200 ? 25.432 1.511 -5.005 1.00 72.69 200 ASP A CA 1
ATOM 1650 C C . ASP A 1 200 ? 26.288 0.236 -5.032 1.00 72.69 200 ASP A C 1
ATOM 1652 O O . ASP A 1 200 ? 27.233 0.136 -5.816 1.00 72.69 200 ASP A O 1
ATOM 1656 N N . THR A 1 201 ? 25.922 -0.775 -4.235 1.00 75.12 201 THR A N 1
ATOM 1657 C CA . THR A 1 201 ? 26.654 -2.044 -4.093 1.00 75.12 201 THR A CA 1
ATOM 1658 C C . THR A 1 201 ? 25.715 -3.247 -4.214 1.00 75.12 201 THR A C 1
ATOM 1660 O O . THR A 1 201 ? 24.498 -3.128 -4.067 1.00 75.12 201 THR A O 1
ATOM 1663 N N . LEU A 1 202 ? 26.269 -4.432 -4.501 1.00 79.38 202 LEU A N 1
ATOM 1664 C CA . LEU A 1 202 ? 25.480 -5.674 -4.506 1.00 79.38 202 LEU A CA 1
ATOM 1665 C C . LEU A 1 202 ? 25.067 -6.093 -3.091 1.00 79.38 202 LEU A C 1
ATOM 1667 O O . LEU A 1 202 ? 24.021 -6.708 -2.914 1.00 79.38 202 LEU A O 1
ATOM 1671 N N . GLU A 1 203 ? 25.860 -5.732 -2.085 1.00 84.69 203 GLU A N 1
ATOM 1672 C CA . GLU A 1 203 ? 25.513 -5.934 -0.681 1.00 84.69 203 GLU A CA 1
ATOM 1673 C C . GLU A 1 203 ? 24.275 -5.126 -0.272 1.00 84.69 203 GLU A C 1
ATOM 1675 O O . GLU A 1 203 ? 23.354 -5.684 0.327 1.00 84.69 203 GLU A O 1
ATOM 1680 N N . SER A 1 204 ? 24.210 -3.835 -0.623 1.00 85.56 204 SER A N 1
ATOM 1681 C CA . SER A 1 204 ? 23.053 -3.000 -0.280 1.00 85.56 204 SER A CA 1
ATOM 1682 C C . SER A 1 204 ? 21.796 -3.442 -1.021 1.00 85.56 204 SER A C 1
ATOM 1684 O O . SER A 1 204 ? 20.717 -3.475 -0.428 1.00 85.56 204 SER A O 1
ATOM 1686 N N . GLU A 1 205 ? 21.942 -3.877 -2.273 1.00 86.31 205 GLU A N 1
ATOM 1687 C CA . GLU A 1 205 ? 20.865 -4.506 -3.031 1.00 86.31 205 GLU A CA 1
ATOM 1688 C C . GLU A 1 205 ? 20.355 -5.785 -2.351 1.00 86.31 205 GLU A C 1
ATOM 1690 O O . GLU A 1 205 ? 19.155 -5.914 -2.105 1.00 86.31 205 GLU A O 1
ATOM 1695 N N . TYR A 1 206 ? 21.254 -6.717 -2.014 1.00 88.75 206 TYR A N 1
ATOM 1696 C CA . TYR A 1 206 ? 20.892 -7.961 -1.334 1.00 88.75 206 TYR A CA 1
ATOM 1697 C C . TYR A 1 206 ? 20.191 -7.683 -0.000 1.00 88.75 206 TYR A C 1
ATOM 1699 O O . TYR A 1 206 ? 19.134 -8.251 0.268 1.00 88.75 206 TYR A O 1
ATOM 1707 N N . SER A 1 207 ? 20.751 -6.780 0.807 1.00 89.69 207 SER A N 1
ATOM 1708 C CA . SER A 1 207 ? 20.197 -6.386 2.104 1.00 89.69 207 SER A CA 1
ATOM 1709 C C . SER A 1 207 ? 18.792 -5.793 1.963 1.00 89.69 207 SER A C 1
ATOM 1711 O O . SER A 1 207 ? 17.878 -6.171 2.698 1.00 89.69 207 SER A O 1
ATOM 1713 N N . CYS A 1 208 ? 18.567 -4.933 0.964 1.00 90.81 208 CYS A N 1
ATOM 1714 C CA . CYS A 1 208 ? 17.243 -4.370 0.703 1.00 90.81 208 CYS A CA 1
ATOM 1715 C C . CYS A 1 208 ? 16.237 -5.428 0.232 1.00 90.81 208 CYS A C 1
ATOM 1717 O O . CYS A 1 208 ? 15.111 -5.434 0.725 1.00 90.81 208 CYS A O 1
ATOM 1719 N N . LEU A 1 209 ? 16.627 -6.342 -0.665 1.00 91.00 209 LEU A N 1
ATOM 1720 C CA . LEU A 1 209 ? 15.770 -7.448 -1.121 1.00 91.00 209 LEU A CA 1
ATOM 1721 C C . LEU A 1 209 ? 15.427 -8.416 0.021 1.00 91.00 209 LEU A C 1
ATOM 1723 O O . LEU A 1 209 ? 14.283 -8.855 0.150 1.00 91.00 209 LEU A O 1
ATOM 1727 N N . GLU A 1 210 ? 16.399 -8.722 0.883 1.00 92.00 210 GLU A N 1
ATOM 1728 C CA . GLU A 1 210 ? 16.196 -9.579 2.050 1.00 92.00 210 GLU A CA 1
ATOM 1729 C C . GLU A 1 210 ? 15.260 -8.931 3.069 1.00 92.00 210 GLU A C 1
ATOM 1731 O O . GLU A 1 210 ? 14.297 -9.566 3.510 1.00 92.00 210 GLU A O 1
ATOM 1736 N N . MET A 1 211 ? 15.461 -7.647 3.371 1.00 93.00 211 MET A N 1
ATOM 1737 C CA . MET A 1 211 ? 14.564 -6.904 4.253 1.00 93.00 211 MET A CA 1
ATOM 1738 C C . MET A 1 211 ? 13.174 -6.714 3.650 1.00 93.00 211 MET A C 1
ATOM 1740 O O . MET A 1 211 ? 12.185 -6.766 4.382 1.00 93.00 211 MET A O 1
ATOM 1744 N N . GLU A 1 212 ? 13.051 -6.544 2.336 1.00 92.94 212 GLU A N 1
ATOM 1745 C CA . GLU A 1 212 ? 11.755 -6.499 1.664 1.00 92.94 212 GLU A CA 1
ATOM 1746 C C . GLU A 1 212 ? 10.973 -7.803 1.876 1.00 92.94 212 GLU A C 1
ATOM 1748 O O . GLU A 1 212 ? 9.803 -7.774 2.268 1.00 92.94 212 GLU A O 1
ATOM 1753 N N . ASN A 1 213 ? 11.634 -8.948 1.681 1.00 93.75 213 ASN A N 1
ATOM 1754 C CA . ASN A 1 213 ? 11.028 -10.257 1.891 1.00 93.75 213 ASN A CA 1
ATOM 1755 C C . ASN A 1 213 ? 10.628 -10.461 3.365 1.00 93.75 213 ASN A C 1
ATOM 1757 O O . ASN A 1 213 ? 9.504 -10.869 3.662 1.00 93.75 213 ASN A O 1
ATOM 1761 N N . ILE A 1 214 ? 11.506 -10.104 4.309 1.00 93.62 214 ILE A N 1
ATOM 1762 C CA . ILE A 1 214 ? 11.223 -10.187 5.751 1.00 93.62 214 ILE A CA 1
ATOM 1763 C C . ILE A 1 214 ? 10.020 -9.339 6.137 1.00 93.62 214 ILE A C 1
ATOM 1765 O O . ILE A 1 214 ? 9.061 -9.848 6.718 1.00 93.62 214 ILE A O 1
ATOM 1769 N N . THR A 1 215 ? 10.041 -8.060 5.786 1.00 93.38 215 THR A N 1
ATOM 1770 C CA . THR A 1 215 ? 8.993 -7.115 6.180 1.00 93.38 215 THR A CA 1
ATOM 1771 C C . THR A 1 215 ? 7.643 -7.471 5.562 1.00 93.38 21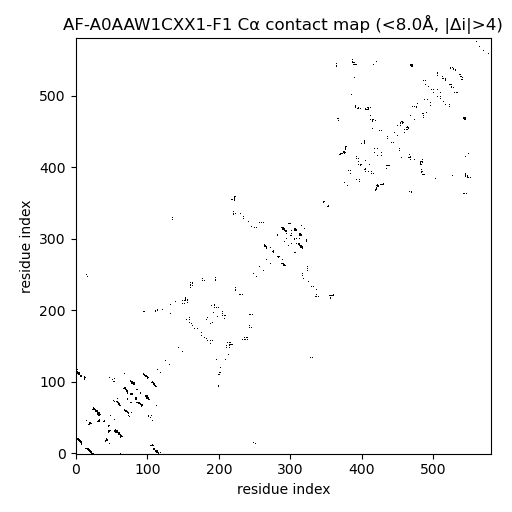5 THR A C 1
ATOM 1773 O O . THR A 1 215 ? 6.634 -7.384 6.255 1.00 93.38 215 THR A O 1
ATOM 1776 N N . HIS A 1 216 ? 7.598 -7.977 4.322 1.00 94.88 216 HIS A N 1
ATOM 1777 C CA . HIS A 1 216 ? 6.368 -8.523 3.739 1.00 94.88 216 HIS A CA 1
ATOM 1778 C C . HIS A 1 216 ? 5.789 -9.672 4.586 1.00 94.88 216 HIS A C 1
ATOM 1780 O O . HIS A 1 216 ? 4.590 -9.702 4.868 1.00 94.88 216 HIS A O 1
ATOM 1786 N N . HIS A 1 217 ? 6.626 -10.619 5.023 1.00 92.94 217 HIS A N 1
ATOM 1787 C CA . HIS A 1 217 ? 6.185 -11.736 5.862 1.00 92.94 217 HIS A CA 1
ATOM 1788 C C . HIS A 1 217 ? 5.727 -11.291 7.260 1.00 92.94 217 HIS A C 1
ATOM 1790 O O . HIS A 1 217 ? 4.723 -11.807 7.749 1.00 92.94 217 HIS A O 1
ATOM 1796 N N . ILE A 1 218 ? 6.397 -10.314 7.878 1.00 90.38 218 ILE A N 1
ATOM 1797 C CA . ILE A 1 218 ? 5.964 -9.738 9.162 1.00 90.38 218 ILE A CA 1
ATOM 1798 C C . ILE A 1 218 ? 4.620 -9.015 9.010 1.00 90.38 218 ILE A C 1
ATOM 1800 O O . ILE A 1 218 ? 3.719 -9.224 9.823 1.00 90.38 218 ILE A O 1
ATOM 1804 N N . LEU A 1 219 ? 4.433 -8.233 7.941 1.00 91.56 219 LEU A N 1
ATOM 1805 C CA . LEU A 1 219 ? 3.140 -7.608 7.651 1.00 91.56 219 LEU A CA 1
ATOM 1806 C C . LEU A 1 219 ? 2.049 -8.646 7.371 1.00 91.56 219 LEU A C 1
ATOM 1808 O O . LEU A 1 219 ? 0.921 -8.448 7.805 1.00 91.56 219 LEU A O 1
ATOM 1812 N N . CYS A 1 220 ? 2.355 -9.787 6.746 1.00 92.25 220 CYS A N 1
ATOM 1813 C CA . CYS A 1 220 ? 1.364 -10.859 6.616 1.00 92.25 220 CYS A CA 1
ATOM 1814 C C . CYS A 1 220 ? 0.836 -11.310 7.987 1.00 92.25 220 CYS A C 1
ATOM 1816 O O . CYS A 1 220 ? -0.366 -11.505 8.134 1.00 92.25 220 CYS A O 1
ATOM 1818 N N . ILE A 1 221 ? 1.701 -11.424 9.000 1.00 88.38 221 ILE A N 1
ATOM 1819 C CA . ILE A 1 221 ? 1.274 -11.733 10.372 1.00 88.38 221 ILE A CA 1
ATOM 1820 C C . ILE A 1 221 ? 0.428 -10.583 10.936 1.00 88.38 221 ILE A C 1
ATOM 1822 O O . ILE A 1 221 ? -0.645 -10.828 11.479 1.00 88.38 221 ILE A O 1
ATOM 1826 N N . GLY A 1 222 ? 0.860 -9.332 10.758 1.00 83.62 222 GLY A N 1
ATOM 1827 C CA . GLY A 1 222 ? 0.140 -8.162 11.274 1.00 83.62 222 GLY A CA 1
ATOM 1828 C C . GLY A 1 222 ? -1.229 -7.912 10.638 1.00 83.62 222 GLY A C 1
ATOM 1829 O O . GLY A 1 222 ? -2.111 -7.342 11.268 1.00 83.62 222 GLY A O 1
ATOM 1830 N N . PHE A 1 223 ? -1.428 -8.351 9.397 1.00 86.38 223 PHE A N 1
ATOM 1831 C CA . PHE A 1 223 ? -2.666 -8.125 8.661 1.00 86.38 223 PHE A CA 1
ATOM 1832 C C . PHE A 1 223 ? -3.576 -9.357 8.618 1.00 86.38 223 PHE A C 1
ATOM 1834 O O . PHE A 1 223 ? -4.736 -9.207 8.256 1.00 86.38 223 PHE A O 1
ATOM 1841 N N . CYS A 1 224 ? -3.124 -10.555 9.014 1.00 85.50 224 CYS A N 1
ATOM 1842 C CA . CYS A 1 224 ? -3.903 -11.792 8.852 1.00 85.50 224 CYS A CA 1
ATOM 1843 C C . CYS A 1 224 ? -5.143 -11.931 9.753 1.00 85.50 224 CYS A C 1
ATOM 1845 O O . CYS A 1 224 ? -6.010 -12.736 9.421 1.00 85.50 224 CYS A O 1
ATOM 1847 N N . ARG A 1 225 ? -5.295 -11.137 10.820 1.00 74.56 225 ARG A N 1
ATOM 1848 C CA . ARG A 1 225 ? -6.415 -11.284 11.771 1.00 74.56 225 ARG A CA 1
ATOM 1849 C C . ARG A 1 225 ? -7.760 -10.803 11.246 1.00 74.56 225 ARG A C 1
ATOM 1851 O O . ARG A 1 225 ? -8.803 -11.381 11.538 1.00 74.56 225 ARG A O 1
ATOM 1858 N N . TYR A 1 226 ? -7.761 -9.712 10.487 1.00 70.75 226 TYR A N 1
ATOM 1859 C CA . TYR A 1 226 ? -8.993 -9.006 10.153 1.00 70.75 226 TYR A CA 1
ATOM 1860 C C . TYR A 1 226 ? -9.210 -8.957 8.642 1.00 70.75 226 TYR A C 1
ATOM 1862 O O . TYR A 1 226 ? -8.402 -8.410 7.900 1.00 70.75 226 TYR A O 1
ATOM 1870 N N . SER A 1 227 ? -10.367 -9.436 8.183 1.00 66.56 227 SER A N 1
ATOM 1871 C CA . SER A 1 227 ? -10.692 -9.520 6.749 1.00 66.56 227 SER A CA 1
ATOM 1872 C C . SER A 1 227 ? -10.593 -8.190 5.989 1.00 66.56 227 SER A C 1
ATOM 1874 O O . SER A 1 227 ? -10.142 -8.155 4.848 1.00 66.56 227 SER A O 1
ATOM 1876 N N . HIS A 1 228 ? -10.969 -7.072 6.617 1.00 63.28 228 HIS A N 1
ATOM 1877 C CA . HIS A 1 228 ? -10.836 -5.743 6.007 1.00 63.28 228 HIS A CA 1
ATOM 1878 C C . HIS A 1 228 ? -9.368 -5.307 5.844 1.00 63.28 228 HIS A C 1
ATOM 1880 O O . HIS A 1 228 ? -9.039 -4.612 4.884 1.00 63.28 228 HIS A O 1
ATOM 1886 N N . LEU A 1 229 ? -8.484 -5.759 6.740 1.00 74.62 229 LEU A N 1
ATOM 1887 C CA . LEU A 1 229 ? -7.042 -5.535 6.658 1.00 74.62 229 LEU A CA 1
ATOM 1888 C C . LEU A 1 229 ? -6.410 -6.389 5.553 1.00 74.62 229 LEU A C 1
ATOM 1890 O O . LEU A 1 229 ? -5.532 -5.890 4.851 1.00 74.62 229 LEU A O 1
ATOM 1894 N N . HIS A 1 230 ? -6.903 -7.617 5.318 1.00 82.50 230 HIS A N 1
ATOM 1895 C CA . HIS A 1 230 ? -6.454 -8.460 4.193 1.00 82.50 230 HIS A CA 1
ATOM 1896 C C . HIS A 1 230 ? -6.567 -7.717 2.874 1.00 82.50 230 HIS A C 1
ATOM 1898 O O . HIS A 1 230 ? -5.592 -7.605 2.137 1.00 82.50 230 HIS A O 1
ATOM 1904 N N . HIS A 1 231 ? -7.765 -7.200 2.595 1.00 80.75 231 HIS A N 1
ATOM 1905 C CA . HIS A 1 231 ? -8.056 -6.575 1.316 1.00 80.75 231 HIS A CA 1
ATOM 1906 C C . HIS A 1 231 ? -7.218 -5.313 1.106 1.00 80.75 231 HIS A C 1
ATOM 1908 O O . HIS A 1 231 ? -6.644 -5.134 0.034 1.00 80.75 231 HIS A O 1
ATOM 1914 N N . TRP A 1 232 ? -7.092 -4.470 2.138 1.00 86.31 232 TRP A N 1
ATOM 1915 C CA . TRP A 1 232 ? -6.230 -3.293 2.070 1.00 86.31 232 TRP A CA 1
ATOM 1916 C C . TRP A 1 232 ? -4.773 -3.681 1.794 1.00 86.31 232 TRP A C 1
ATOM 1918 O O . TRP A 1 232 ? -4.175 -3.157 0.857 1.00 86.31 232 TRP A O 1
ATOM 1928 N N . PHE A 1 233 ? -4.219 -4.632 2.552 1.00 91.81 233 PHE A N 1
ATOM 1929 C CA . PHE A 1 233 ? -2.820 -5.042 2.425 1.00 91.81 233 PHE A CA 1
ATOM 1930 C C . PHE A 1 233 ? -2.522 -5.630 1.047 1.00 91.81 233 PHE A C 1
ATOM 1932 O O . PHE A 1 233 ? -1.609 -5.161 0.371 1.00 91.81 233 PHE A O 1
ATOM 1939 N N . ILE A 1 234 ? -3.342 -6.585 0.596 1.00 92.75 234 ILE A N 1
ATOM 1940 C CA . ILE A 1 234 ? -3.231 -7.209 -0.729 1.00 92.75 234 ILE A CA 1
ATOM 1941 C C . ILE A 1 234 ? -3.265 -6.147 -1.833 1.00 92.75 234 ILE A C 1
ATOM 1943 O O . ILE A 1 234 ? -2.459 -6.182 -2.764 1.00 92.75 234 ILE A O 1
ATOM 1947 N N . LYS A 1 235 ? -4.163 -5.166 -1.709 1.00 90.75 235 LYS A N 1
ATOM 1948 C CA . LYS A 1 235 ? -4.297 -4.080 -2.678 1.00 90.75 235 LYS A CA 1
ATOM 1949 C C . LYS A 1 235 ? -3.057 -3.190 -2.727 1.00 90.75 235 LYS A C 1
ATOM 1951 O O . LYS A 1 235 ? -2.581 -2.891 -3.822 1.00 90.75 235 LYS A O 1
ATOM 1956 N N . GLN A 1 236 ? -2.518 -2.765 -1.583 1.00 93.62 236 GLN A N 1
ATOM 1957 C CA . GLN A 1 236 ? -1.328 -1.905 -1.590 1.00 93.62 236 GLN A CA 1
ATOM 1958 C C . GLN A 1 236 ? -0.070 -2.667 -2.034 1.00 93.62 236 GLN A C 1
ATOM 1960 O O . GLN A 1 236 ? 0.731 -2.129 -2.796 1.00 93.62 236 GLN A O 1
ATOM 1965 N N . GLU A 1 237 ? 0.080 -3.933 -1.640 1.00 95.88 237 GLU A N 1
ATOM 1966 C CA . GLU A 1 237 ? 1.152 -4.819 -2.119 1.00 95.88 237 GLU A CA 1
ATOM 1967 C C . GLU A 1 237 ? 1.095 -5.001 -3.644 1.00 95.88 237 GLU A C 1
ATOM 1969 O O . GLU A 1 237 ? 2.113 -4.912 -4.330 1.00 95.88 237 GLU A O 1
ATOM 1974 N N . SER A 1 238 ? -0.106 -5.155 -4.208 1.00 94.25 238 SER A N 1
ATOM 1975 C CA . SER A 1 238 ? -0.300 -5.255 -5.661 1.00 94.25 238 SER A CA 1
ATOM 1976 C C . SER A 1 238 ? 0.091 -3.971 -6.395 1.00 94.25 238 SER A C 1
ATOM 1978 O O . SER A 1 238 ? 0.642 -4.028 -7.495 1.00 94.25 238 SER A O 1
ATOM 1980 N N . LYS A 1 239 ? -0.123 -2.799 -5.783 1.00 93.56 239 LYS A N 1
ATOM 1981 C CA . LYS A 1 239 ? 0.361 -1.524 -6.335 1.00 93.56 239 LYS A CA 1
ATOM 1982 C C . LYS A 1 239 ? 1.881 -1.412 -6.296 1.00 93.56 239 LYS A C 1
ATOM 1984 O O . LYS A 1 239 ? 2.460 -0.903 -7.252 1.00 93.56 239 LYS A O 1
ATOM 1989 N N . LEU A 1 240 ? 2.528 -1.897 -5.235 1.00 94.94 240 LEU A N 1
ATOM 1990 C CA . LEU A 1 240 ? 3.990 -1.937 -5.158 1.00 94.94 240 LEU A CA 1
ATOM 1991 C C . LEU A 1 240 ? 4.564 -2.854 -6.250 1.00 94.94 240 LEU A C 1
ATOM 1993 O O . LEU A 1 240 ? 5.497 -2.469 -6.955 1.00 94.94 240 LEU A O 1
ATOM 1997 N N . LEU A 1 241 ? 3.951 -4.026 -6.448 1.00 94.00 241 LEU A N 1
ATOM 1998 C CA . LEU A 1 241 ? 4.284 -4.955 -7.529 1.00 94.00 241 LEU A CA 1
ATOM 1999 C C . LEU A 1 241 ? 4.150 -4.291 -8.909 1.00 94.00 241 LEU A C 1
ATOM 2001 O O . LEU A 1 241 ? 5.031 -4.415 -9.760 1.00 94.00 241 LEU A O 1
ATOM 2005 N N . HIS A 1 242 ? 3.062 -3.547 -9.115 1.00 92.38 242 HIS A N 1
ATOM 2006 C CA . HIS A 1 242 ? 2.817 -2.798 -10.342 1.00 92.38 242 HIS A CA 1
ATOM 2007 C C . HIS A 1 242 ? 3.864 -1.703 -10.583 1.00 92.38 242 HIS A C 1
ATOM 2009 O O . HIS A 1 242 ? 4.348 -1.555 -11.705 1.00 92.38 242 HIS A O 1
ATOM 2015 N N . ALA A 1 243 ? 4.236 -0.942 -9.550 1.00 91.38 243 ALA A N 1
ATOM 2016 C CA . ALA A 1 243 ? 5.247 0.109 -9.664 1.00 91.38 243 ALA A CA 1
ATOM 2017 C C . ALA A 1 243 ? 6.609 -0.461 -10.097 1.00 91.38 243 ALA A C 1
ATOM 2019 O O . ALA A 1 243 ? 7.233 0.056 -11.024 1.00 91.38 243 ALA A O 1
ATOM 2020 N N . LYS A 1 244 ? 7.017 -1.593 -9.502 1.00 91.31 244 LYS A N 1
ATOM 2021 C CA . LYS A 1 244 ? 8.213 -2.347 -9.911 1.00 91.31 244 LYS A CA 1
ATOM 2022 C C . LYS A 1 244 ? 8.139 -2.796 -11.370 1.00 91.31 244 LYS A C 1
ATOM 2024 O O . LYS A 1 244 ? 9.068 -2.568 -12.137 1.00 91.31 244 LYS A O 1
ATOM 2029 N N . TRP A 1 245 ? 7.013 -3.382 -11.778 1.00 90.94 245 TRP A N 1
ATOM 2030 C CA . TRP A 1 245 ? 6.810 -3.847 -13.153 1.00 90.94 245 TRP A CA 1
ATOM 2031 C C . TRP A 1 245 ? 6.969 -2.741 -14.197 1.00 90.94 245 TRP A C 1
ATOM 2033 O O . TRP A 1 245 ? 7.527 -2.969 -15.272 1.00 90.94 245 TRP A O 1
ATOM 2043 N N . MET A 1 246 ? 6.470 -1.541 -13.900 1.00 87.94 246 MET A N 1
ATOM 2044 C CA . MET A 1 246 ? 6.535 -0.423 -14.838 1.00 87.94 246 MET A CA 1
ATOM 2045 C C . MET A 1 246 ? 7.962 0.060 -15.088 1.00 87.94 246 MET A C 1
ATOM 2047 O O . MET A 1 246 ? 8.210 0.630 -16.148 1.00 87.94 246 MET A O 1
ATOM 2051 N N . HIS A 1 247 ? 8.896 -0.222 -14.179 1.00 83.44 247 HIS A N 1
ATOM 2052 C CA . HIS A 1 247 ? 10.300 0.109 -14.373 1.00 83.44 247 HIS A CA 1
ATOM 2053 C C . HIS A 1 247 ? 11.067 -0.932 -15.204 1.00 83.44 247 HIS A C 1
ATOM 2055 O O . HIS A 1 247 ? 12.150 -0.615 -15.677 1.00 83.44 247 HIS A O 1
ATOM 2061 N N . PHE A 1 248 ? 10.515 -2.131 -15.433 1.00 79.50 248 PHE A N 1
ATOM 2062 C CA . PHE A 1 248 ? 11.188 -3.174 -16.213 1.00 79.50 248 PHE A CA 1
ATOM 2063 C C . PHE A 1 248 ? 11.106 -2.967 -17.722 1.00 79.50 248 PHE A C 1
ATOM 2065 O O . PHE A 1 248 ? 10.069 -2.581 -18.278 1.00 79.50 248 PHE A O 1
ATOM 2072 N N . ASN A 1 249 ? 12.177 -3.348 -18.412 1.00 72.62 249 ASN A N 1
ATOM 2073 C CA . ASN A 1 249 ? 12.184 -3.444 -19.868 1.00 72.62 249 ASN A CA 1
ATOM 2074 C C . ASN A 1 249 ? 11.416 -4.690 -20.369 1.00 72.62 249 ASN A C 1
ATOM 2076 O O . ASN A 1 249 ? 11.085 -5.604 -19.610 1.00 72.62 249 ASN A O 1
ATOM 2080 N N . ASN A 1 250 ? 11.151 -4.757 -21.677 1.00 74.12 250 ASN A N 1
ATOM 2081 C CA . ASN A 1 250 ? 10.337 -5.826 -22.266 1.00 74.12 250 ASN A CA 1
ATOM 2082 C C . ASN A 1 250 ? 10.920 -7.236 -22.065 1.00 74.12 250 ASN A C 1
ATOM 2084 O O . ASN A 1 250 ? 10.158 -8.173 -21.853 1.00 74.12 250 ASN A O 1
ATOM 2088 N N . LEU A 1 251 ? 12.243 -7.408 -22.090 1.00 72.62 251 LEU A N 1
ATOM 2089 C CA . LEU A 1 251 ? 12.875 -8.724 -21.948 1.00 72.62 251 LEU A CA 1
ATOM 2090 C C . LEU A 1 251 ? 12.770 -9.258 -20.514 1.00 72.62 251 LEU A C 1
ATOM 2092 O O . LEU A 1 251 ? 12.474 -10.433 -20.330 1.00 72.62 251 LEU A O 1
ATOM 2096 N N . GLU A 1 252 ? 12.923 -8.395 -19.508 1.00 77.31 252 GLU A N 1
ATOM 2097 C CA . GLU A 1 252 ? 12.703 -8.763 -18.099 1.00 77.31 252 GLU A CA 1
ATOM 2098 C C . GLU A 1 252 ? 11.242 -9.104 -17.826 1.00 77.31 252 GLU A C 1
ATOM 2100 O O . GLU A 1 252 ? 10.946 -10.078 -17.140 1.00 77.31 252 GLU A O 1
ATOM 2105 N N . LYS A 1 253 ? 10.317 -8.331 -18.407 1.00 85.00 253 LYS A N 1
ATOM 2106 C CA . LYS A 1 253 ? 8.883 -8.622 -18.342 1.00 85.00 253 LYS A CA 1
ATOM 2107 C C . LYS A 1 253 ? 8.581 -10.004 -18.914 1.00 85.00 253 LYS A C 1
ATOM 2109 O O . LYS A 1 253 ? 7.874 -10.778 -18.281 1.00 85.00 253 LYS A O 1
ATOM 2114 N N . ILE A 1 254 ? 9.134 -10.336 -20.081 1.00 82.19 254 ILE A N 1
ATOM 2115 C CA . ILE A 1 254 ? 8.956 -11.650 -20.718 1.00 82.19 254 ILE A CA 1
ATOM 2116 C C . ILE A 1 254 ? 9.518 -12.774 -19.839 1.00 82.19 254 ILE A C 1
ATOM 2118 O O . ILE A 1 254 ? 8.840 -13.783 -19.649 1.00 82.19 254 ILE A O 1
ATOM 2122 N N . ASP A 1 255 ? 10.716 -12.592 -19.282 1.00 80.00 255 ASP A N 1
ATOM 2123 C CA . ASP A 1 255 ? 11.363 -13.574 -18.407 1.00 80.00 255 ASP A CA 1
ATOM 2124 C C . ASP A 1 255 ? 10.553 -13.821 -17.120 1.00 80.00 255 ASP A C 1
ATOM 2126 O O . ASP A 1 255 ? 10.276 -14.965 -16.758 1.00 80.00 255 ASP A O 1
ATOM 2130 N N . LEU A 1 256 ? 10.044 -12.754 -16.496 1.00 86.88 256 LEU A N 1
ATOM 2131 C CA . LEU A 1 256 ? 9.119 -12.825 -15.360 1.00 86.88 256 LEU A CA 1
ATOM 2132 C C . LEU A 1 256 ? 7.810 -13.542 -15.705 1.00 86.88 256 LEU A C 1
ATOM 2134 O O . LEU A 1 256 ? 7.336 -14.394 -14.955 1.00 86.88 256 LEU A O 1
ATOM 2138 N N . LEU A 1 257 ? 7.201 -13.214 -16.845 1.00 89.75 257 LEU A N 1
ATOM 2139 C CA . LEU A 1 257 ? 5.972 -13.876 -17.284 1.00 89.75 257 LEU A CA 1
ATOM 2140 C C . LEU A 1 257 ? 6.203 -15.377 -17.483 1.00 89.75 257 LEU A C 1
ATOM 2142 O O . LEU A 1 257 ? 5.347 -16.181 -17.109 1.00 89.75 257 LEU A O 1
ATOM 2146 N N . HIS A 1 258 ? 7.363 -15.756 -18.022 1.00 87.38 258 HIS A N 1
ATOM 2147 C CA . HIS A 1 258 ? 7.755 -17.149 -18.185 1.00 87.38 258 HIS A CA 1
ATOM 2148 C C . HIS A 1 258 ? 7.980 -17.844 -16.832 1.00 87.38 258 HIS A C 1
ATOM 2150 O O . HIS A 1 258 ? 7.409 -18.914 -16.605 1.00 87.38 258 HIS A O 1
ATOM 2156 N N . SER A 1 259 ? 8.726 -17.233 -15.903 1.00 87.31 259 SER A N 1
ATOM 2157 C CA . SER A 1 259 ? 9.011 -17.826 -14.586 1.00 87.31 259 SER A CA 1
ATOM 2158 C C . SER A 1 259 ? 7.752 -18.029 -13.738 1.00 87.31 259 SER A C 1
ATOM 2160 O O . SER A 1 259 ? 7.626 -19.035 -13.037 1.00 87.31 259 SER A O 1
ATOM 2162 N N . TYR A 1 260 ? 6.759 -17.146 -13.881 1.00 89.94 260 TYR A N 1
ATOM 2163 C CA . TYR A 1 260 ? 5.445 -17.289 -13.252 1.00 89.94 260 TYR A CA 1
ATOM 2164 C C . TYR A 1 260 ? 4.407 -18.033 -14.101 1.00 89.94 260 TYR A C 1
ATOM 2166 O O . TYR A 1 260 ? 3.252 -18.135 -13.671 1.00 89.94 260 TYR A O 1
ATOM 2174 N N . GLN A 1 261 ? 4.793 -18.607 -15.245 1.00 91.31 261 GLN A N 1
ATOM 2175 C CA . GLN A 1 261 ? 3.933 -19.413 -16.121 1.00 91.31 261 GLN A CA 1
ATOM 2176 C C . GLN A 1 261 ? 2.658 -18.675 -16.573 1.00 91.31 261 GLN A C 1
ATOM 2178 O O . GLN A 1 261 ? 1.563 -19.246 -16.610 1.00 91.31 261 GLN A O 1
ATOM 2183 N N . ILE A 1 262 ? 2.777 -17.386 -16.893 1.00 92.81 262 ILE A N 1
ATOM 2184 C CA . ILE A 1 262 ? 1.678 -16.598 -17.452 1.00 92.81 262 ILE A CA 1
ATOM 2185 C C . ILE A 1 262 ? 1.518 -16.954 -18.930 1.00 92.81 262 ILE A C 1
ATOM 2187 O O . ILE A 1 262 ? 2.425 -16.774 -19.737 1.00 92.81 262 ILE A O 1
ATOM 2191 N N . GLN A 1 263 ? 0.341 -17.462 -19.286 1.00 92.69 263 GLN A N 1
ATOM 2192 C CA . GLN A 1 263 ? 0.023 -17.870 -20.651 1.00 92.69 263 GLN A CA 1
ATOM 2193 C C . GLN A 1 263 ? -0.524 -16.684 -21.451 1.00 92.69 263 GLN A C 1
ATOM 2195 O O . GLN A 1 263 ? -1.610 -16.183 -21.160 1.00 92.69 263 GLN A O 1
ATOM 2200 N N . TYR A 1 264 ? 0.214 -16.265 -22.475 1.00 94.56 264 TYR A N 1
ATOM 2201 C CA . TYR A 1 264 ? -0.180 -15.239 -23.440 1.00 94.56 264 TYR A CA 1
ATOM 2202 C C . TYR A 1 264 ? 0.369 -15.593 -24.827 1.00 94.56 264 TYR A C 1
ATOM 2204 O O . TYR A 1 264 ? 1.213 -16.481 -24.963 1.00 94.56 264 TYR A O 1
ATOM 2212 N N . GLN A 1 265 ? -0.123 -14.920 -25.865 1.00 94.44 265 GLN A N 1
ATOM 2213 C CA . GLN A 1 265 ? 0.348 -15.092 -27.238 1.00 94.44 265 GLN A CA 1
ATOM 2214 C C . GLN A 1 265 ? 0.708 -13.736 -27.838 1.00 94.44 265 GLN A C 1
ATOM 2216 O O . GLN A 1 265 ? -0.010 -12.759 -27.633 1.00 94.44 265 GLN A O 1
ATOM 2221 N N . TRP A 1 266 ? 1.803 -13.680 -28.591 1.00 92.69 266 TRP A N 1
ATOM 2222 C CA . TRP A 1 266 ? 2.137 -12.501 -29.385 1.00 92.69 266 TRP A CA 1
ATOM 2223 C C . TRP A 1 266 ? 1.161 -12.348 -30.547 1.00 92.69 266 TRP A C 1
ATOM 2225 O O . TRP A 1 266 ? 0.785 -13.336 -31.180 1.00 92.69 266 TRP A O 1
ATOM 2235 N N . VAL A 1 267 ? 0.763 -11.109 -30.817 1.00 91.50 267 VAL A N 1
ATOM 2236 C CA . VAL A 1 267 ? -0.025 -10.766 -32.001 1.00 91.50 267 VAL A CA 1
ATOM 2237 C C . VAL A 1 267 ? 0.949 -10.565 -33.156 1.00 91.50 267 VAL A C 1
ATOM 2239 O O . VAL A 1 267 ? 1.804 -9.681 -33.104 1.00 91.50 267 VAL A O 1
ATOM 2242 N N . ASP A 1 268 ? 0.846 -11.398 -34.189 1.00 88.06 268 ASP A N 1
ATOM 2243 C CA . ASP A 1 268 ? 1.707 -11.276 -35.364 1.00 88.06 268 ASP A CA 1
ATOM 2244 C C . ASP A 1 268 ? 1.311 -10.083 -36.254 1.00 88.06 268 ASP A C 1
ATOM 2246 O O . ASP A 1 268 ? 0.249 -9.473 -36.099 1.00 88.06 268 ASP A O 1
ATOM 2250 N N . SER A 1 269 ? 2.173 -9.732 -37.211 1.00 86.06 269 SER A N 1
ATOM 2251 C CA . SER A 1 269 ? 1.955 -8.578 -38.091 1.00 86.06 269 SER A CA 1
ATOM 2252 C C . SER A 1 269 ? 0.666 -8.679 -38.914 1.00 86.06 269 SER A C 1
ATOM 2254 O O . SER A 1 269 ? 0.019 -7.661 -39.142 1.00 86.06 269 SER A O 1
ATOM 2256 N N . ARG A 1 270 ? 0.259 -9.886 -39.331 1.00 89.75 270 ARG A N 1
ATOM 2257 C CA . ARG A 1 270 ? -0.946 -10.084 -40.153 1.00 89.75 270 ARG A CA 1
ATOM 2258 C C . ARG A 1 270 ? -2.208 -9.904 -39.318 1.00 89.75 270 ARG A C 1
ATOM 2260 O O . ARG A 1 270 ? -3.136 -9.221 -39.749 1.00 89.75 270 ARG A O 1
ATOM 2267 N N . GLU A 1 271 ? -2.242 -10.496 -38.124 1.00 92.19 271 GLU A N 1
ATOM 2268 C CA . GLU A 1 271 ? -3.336 -10.319 -37.167 1.00 92.19 271 GLU A CA 1
ATOM 2269 C C . GLU A 1 271 ? -3.454 -8.844 -36.775 1.00 92.19 271 GLU A C 1
ATOM 2271 O O . GLU A 1 271 ? -4.546 -8.281 -36.815 1.00 92.19 271 GLU A O 1
ATOM 2276 N N . ARG A 1 272 ? -2.329 -8.177 -36.504 1.00 89.44 272 ARG A N 1
ATOM 2277 C CA . ARG A 1 272 ? -2.300 -6.754 -36.160 1.00 89.44 272 ARG A CA 1
ATOM 2278 C C . ARG A 1 272 ? -2.845 -5.860 -37.271 1.00 89.44 272 ARG A C 1
ATOM 2280 O O . ARG A 1 272 ? -3.688 -5.014 -36.993 1.00 89.44 272 ARG A O 1
ATOM 2287 N N . GLU A 1 273 ? -2.408 -6.050 -38.516 1.00 90.12 273 GLU A N 1
ATOM 2288 C CA . GLU A 1 273 ? -2.918 -5.284 -39.663 1.00 90.12 273 GLU A CA 1
ATOM 2289 C C . GLU A 1 273 ? -4.432 -5.436 -39.824 1.00 90.12 273 GLU A C 1
ATOM 2291 O O . GLU A 1 273 ? -5.130 -4.464 -40.122 1.00 90.12 273 GLU A O 1
ATOM 2296 N N . LYS A 1 274 ? -4.957 -6.646 -39.602 1.00 92.94 274 LYS A N 1
ATOM 2297 C CA . LYS A 1 274 ? -6.399 -6.898 -39.624 1.00 92.94 274 LYS A CA 1
ATOM 2298 C C . LYS A 1 274 ? -7.113 -6.135 -38.504 1.00 92.94 274 LYS A C 1
ATOM 2300 O O . LYS A 1 274 ? -8.084 -5.434 -38.775 1.00 92.94 274 LYS A O 1
ATOM 2305 N N . LEU A 1 275 ? -6.605 -6.219 -37.274 1.00 93.06 275 LEU A N 1
ATOM 2306 C CA . LEU A 1 275 ? -7.183 -5.525 -36.121 1.00 93.06 275 LEU A CA 1
ATOM 2307 C C . LEU A 1 275 ? -7.148 -4.002 -36.282 1.00 93.06 275 LEU A C 1
ATOM 2309 O O . LEU A 1 275 ? -8.108 -3.339 -35.917 1.00 93.06 275 LEU A O 1
ATOM 2313 N N . MET A 1 276 ? -6.089 -3.443 -36.871 1.00 91.19 276 MET A N 1
ATOM 2314 C CA . MET A 1 276 ? -6.003 -2.006 -37.153 1.00 91.19 276 MET A CA 1
ATOM 2315 C C . MET A 1 276 ? -7.030 -1.545 -38.190 1.00 91.19 276 MET A C 1
ATOM 2317 O O . MET A 1 276 ? -7.542 -0.434 -38.085 1.00 91.19 276 MET A O 1
ATOM 2321 N N . LYS A 1 277 ? -7.340 -2.381 -39.189 1.00 92.81 277 LYS A N 1
ATOM 2322 C CA . LYS A 1 277 ? -8.364 -2.073 -40.199 1.00 92.81 277 LYS A CA 1
ATOM 2323 C C . LYS A 1 277 ? -9.775 -2.139 -39.619 1.00 92.81 277 LYS A C 1
ATOM 2325 O O . LYS A 1 277 ? -10.591 -1.276 -39.921 1.00 92.81 277 LYS A O 1
ATOM 2330 N N . GLU A 1 278 ? -10.060 -3.159 -38.813 1.00 94.50 278 GLU A N 1
ATOM 2331 C CA . GLU A 1 278 ? -11.401 -3.397 -38.262 1.00 94.50 278 GLU A CA 1
ATOM 2332 C C . GLU A 1 278 ? -11.685 -2.559 -37.000 1.00 94.50 278 GLU A C 1
ATOM 2334 O O . GLU A 1 278 ? -12.817 -2.125 -36.788 1.00 94.50 278 GLU A O 1
ATOM 2339 N N . TYR A 1 279 ? -10.662 -2.290 -36.182 1.00 93.06 279 TYR A N 1
ATOM 2340 C CA . TYR A 1 279 ? -10.774 -1.666 -34.857 1.00 93.06 279 TYR A CA 1
ATOM 2341 C C . TYR A 1 279 ? -9.682 -0.603 -34.597 1.00 93.06 279 TYR A C 1
ATOM 2343 O O . TYR A 1 279 ? -8.966 -0.682 -33.593 1.00 93.06 279 TYR A O 1
ATOM 2351 N N . PRO A 1 280 ? -9.553 0.434 -35.448 1.00 88.31 280 PRO A N 1
ATOM 2352 C CA . PRO A 1 280 ? -8.449 1.400 -35.383 1.00 88.31 280 PRO A CA 1
ATOM 2353 C C . PRO A 1 280 ? -8.349 2.156 -34.049 1.00 88.31 280 PRO A C 1
ATOM 2355 O O . PRO A 1 280 ? -7.255 2.512 -33.627 1.00 88.31 280 PRO A O 1
ATOM 2358 N N . ASN A 1 281 ? -9.468 2.361 -33.347 1.00 89.19 281 ASN A N 1
ATOM 2359 C CA . ASN A 1 281 ? -9.497 3.113 -32.086 1.00 89.19 281 ASN A CA 1
ATOM 2360 C C . ASN A 1 281 ? -8.905 2.354 -30.885 1.00 89.19 281 ASN A C 1
ATOM 2362 O O . ASN A 1 281 ? -8.660 2.969 -29.853 1.00 89.19 281 ASN A O 1
ATOM 2366 N N . PHE A 1 282 ? -8.709 1.037 -30.994 1.00 86.06 282 PHE A N 1
ATOM 2367 C CA . PHE A 1 282 ? -8.224 0.197 -29.890 1.00 86.06 282 PHE A CA 1
ATOM 2368 C C . PHE A 1 282 ? -6.760 -0.223 -30.038 1.00 86.06 282 PHE A C 1
ATOM 2370 O O . PHE A 1 282 ? -6.191 -0.796 -29.111 1.00 86.06 282 PHE A O 1
ATOM 2377 N N . ILE A 1 283 ? -6.159 0.006 -31.206 1.00 88.19 283 ILE A N 1
ATOM 2378 C CA . ILE A 1 283 ? -4.858 -0.553 -31.561 1.00 88.19 283 ILE A CA 1
ATOM 2379 C C . ILE A 1 283 ? -3.868 0.575 -31.821 1.00 88.19 283 ILE A C 1
ATOM 2381 O O . ILE A 1 283 ? -3.958 1.277 -32.824 1.00 88.19 283 ILE A O 1
ATOM 2385 N N . ASP A 1 284 ? -2.879 0.701 -30.939 1.00 80.94 284 ASP A N 1
ATOM 2386 C CA . ASP A 1 284 ? -1.743 1.591 -31.162 1.00 80.94 284 ASP A CA 1
ATOM 2387 C C . ASP A 1 284 ? -0.722 0.927 -32.103 1.00 80.94 284 ASP A C 1
ATOM 2389 O O . ASP A 1 284 ? -0.206 -0.168 -31.843 1.00 80.94 284 ASP A O 1
ATOM 2393 N N . ALA A 1 285 ? -0.412 1.606 -33.210 1.00 75.94 285 ALA A N 1
ATOM 2394 C CA . ALA A 1 285 ? 0.565 1.178 -34.210 1.00 75.94 285 ALA A CA 1
ATOM 2395 C C . ALA A 1 285 ? 2.017 1.178 -33.690 1.00 75.94 285 ALA A C 1
ATOM 2397 O O . ALA A 1 285 ? 2.885 0.531 -34.280 1.00 75.94 285 ALA A O 1
ATOM 2398 N N . ASN A 1 286 ? 2.285 1.817 -32.554 1.00 76.38 286 ASN A N 1
ATOM 2399 C CA . ASN A 1 286 ? 3.627 1.929 -31.986 1.00 76.38 286 ASN A CA 1
ATOM 2400 C C . ASN A 1 286 ? 3.908 0.936 -30.851 1.00 76.38 286 ASN A C 1
ATOM 2402 O O . ASN A 1 286 ? 5.055 0.813 -30.432 1.00 76.38 286 ASN A O 1
ATOM 2406 N N . LEU A 1 287 ? 2.893 0.218 -30.361 1.00 79.12 287 LEU A N 1
ATOM 2407 C CA . LEU A 1 287 ? 3.039 -0.710 -29.240 1.00 79.12 287 LEU A CA 1
ATOM 2408 C C . LEU A 1 287 ? 2.948 -2.165 -29.692 1.00 79.12 287 LEU A C 1
ATOM 2410 O O . LEU A 1 287 ? 2.041 -2.542 -30.435 1.00 79.12 287 LEU A O 1
ATOM 2414 N N . ASP A 1 288 ? 3.856 -2.999 -29.191 1.00 80.25 288 ASP A N 1
ATOM 2415 C CA . ASP A 1 288 ? 3.737 -4.442 -29.361 1.00 80.25 288 ASP A CA 1
ATOM 2416 C C . ASP A 1 288 ? 2.526 -4.971 -28.583 1.00 80.25 288 ASP A C 1
ATOM 2418 O O . ASP A 1 288 ? 2.306 -4.624 -27.415 1.00 80.25 288 ASP A O 1
ATOM 2422 N N . LEU A 1 289 ? 1.746 -5.831 -29.240 1.00 90.12 289 LEU A N 1
ATOM 2423 C CA . LEU A 1 289 ? 0.511 -6.377 -28.698 1.00 90.12 289 LEU A CA 1
ATOM 2424 C C . LEU A 1 289 ? 0.634 -7.858 -28.375 1.00 90.12 289 LEU A C 1
ATOM 2426 O O . LEU A 1 289 ? 1.211 -8.658 -29.117 1.00 90.12 289 LEU A O 1
ATOM 2430 N N . VAL A 1 290 ? -0.010 -8.219 -27.276 1.00 93.81 290 VAL A N 1
ATOM 2431 C CA . VAL A 1 290 ? -0.225 -9.593 -26.850 1.00 93.81 290 VAL A CA 1
ATOM 2432 C C . VAL A 1 290 ? -1.719 -9.839 -26.696 1.00 93.81 290 VAL A C 1
ATOM 2434 O O . VAL A 1 290 ? -2.496 -8.926 -26.409 1.00 93.81 290 VAL A O 1
ATOM 2437 N N . LYS A 1 291 ? -2.125 -11.094 -26.864 1.00 95.56 291 LYS A N 1
ATOM 2438 C CA . LYS A 1 291 ? -3.476 -11.552 -26.562 1.00 95.56 291 LYS A CA 1
ATOM 2439 C C . LYS A 1 291 ? -3.462 -12.570 -25.433 1.00 95.56 291 LYS A C 1
ATOM 2441 O O . LYS A 1 291 ? -2.617 -13.467 -25.382 1.00 95.56 291 LYS A O 1
ATOM 2446 N N . ILE A 1 292 ? -4.412 -12.424 -24.518 1.00 95.88 292 ILE A N 1
ATOM 2447 C CA . ILE A 1 292 ? -4.584 -13.283 -23.345 1.00 95.88 292 ILE A CA 1
ATOM 2448 C C . ILE A 1 292 ? -6.065 -13.608 -23.158 1.00 95.88 292 ILE A C 1
ATOM 2450 O O . ILE A 1 292 ? -6.933 -12.792 -23.469 1.00 95.88 292 ILE A O 1
ATOM 2454 N N . HIS A 1 293 ? -6.370 -14.812 -22.672 1.00 95.75 293 HIS A N 1
ATOM 2455 C CA . HIS A 1 293 ? -7.755 -15.198 -22.418 1.00 95.75 293 HIS A CA 1
ATOM 2456 C C . HIS A 1 293 ? -8.379 -14.285 -21.354 1.00 95.75 293 HIS A C 1
ATOM 2458 O O . HIS A 1 293 ? -7.793 -14.061 -20.291 1.00 95.75 293 HIS A O 1
ATOM 2464 N N . PHE A 1 294 ? -9.585 -13.789 -21.623 1.00 93.19 294 PHE A N 1
ATOM 2465 C CA . PHE A 1 294 ? -10.246 -12.747 -20.832 1.00 93.19 294 PHE A CA 1
ATOM 2466 C C . PHE A 1 294 ? -10.383 -13.108 -19.341 1.00 93.19 294 PHE A C 1
ATOM 2468 O O . PHE A 1 294 ? -10.246 -12.253 -18.467 1.00 93.19 294 PHE A O 1
ATOM 2475 N N . SER A 1 295 ? -10.560 -14.397 -19.028 1.00 92.06 295 SER A N 1
ATOM 2476 C CA . SER A 1 295 ? -10.685 -14.881 -17.646 1.00 92.06 295 SER A CA 1
ATOM 2477 C C . SER A 1 295 ? -9.437 -14.667 -16.781 1.00 92.06 295 SER A C 1
ATOM 2479 O O . SER A 1 295 ? -9.521 -14.787 -15.562 1.00 92.06 295 SER A O 1
ATOM 2481 N N . LYS A 1 296 ? -8.277 -14.373 -17.383 1.00 91.06 296 LYS A N 1
ATOM 2482 C CA . LYS A 1 296 ? -7.021 -14.111 -16.664 1.00 91.06 296 LYS A CA 1
ATOM 2483 C C . LYS A 1 296 ? -6.819 -12.636 -16.315 1.00 91.06 296 LYS A C 1
ATOM 2485 O O . LYS A 1 296 ? -5.964 -12.334 -15.494 1.00 91.06 296 LYS A O 1
ATOM 2490 N N . VAL A 1 297 ? -7.590 -11.736 -16.926 1.00 89.31 297 VAL A N 1
ATOM 2491 C CA . VAL A 1 297 ? -7.451 -10.273 -16.803 1.00 89.31 297 VAL A CA 1
ATOM 2492 C C . VAL A 1 297 ? -8.821 -9.603 -16.662 1.00 89.31 297 VAL A C 1
ATOM 2494 O O . VAL A 1 297 ? -9.136 -8.622 -17.330 1.00 89.31 297 VAL A O 1
ATOM 2497 N N . VAL A 1 298 ? -9.677 -10.149 -15.794 1.00 84.62 298 VAL A N 1
ATOM 2498 C CA . VAL A 1 298 ? -11.066 -9.677 -15.622 1.00 84.62 298 VAL A CA 1
ATOM 2499 C C . VAL A 1 298 ? -11.125 -8.195 -15.235 1.00 84.62 298 VAL A C 1
ATOM 2501 O O . VAL A 1 298 ? -11.976 -7.455 -15.725 1.00 84.62 298 VAL A O 1
ATOM 2504 N N . ASN A 1 299 ? -10.178 -7.743 -14.412 1.00 76.44 299 ASN A N 1
ATOM 2505 C CA . ASN A 1 299 ? -10.020 -6.347 -14.007 1.00 76.44 299 ASN A CA 1
ATOM 2506 C C . ASN A 1 299 ? -9.805 -5.392 -15.197 1.00 76.44 299 ASN A C 1
ATOM 2508 O O . ASN A 1 299 ? -10.381 -4.305 -15.209 1.00 76.44 299 ASN A O 1
ATOM 2512 N N . VAL A 1 300 ? -9.067 -5.813 -16.227 1.00 82.12 300 VAL A N 1
ATOM 2513 C CA . VAL A 1 300 ? -8.807 -5.024 -17.446 1.00 82.12 300 VAL A CA 1
ATOM 2514 C C . VAL A 1 300 ? -10.078 -4.824 -18.275 1.00 82.12 300 VAL A C 1
ATOM 2516 O O . VAL A 1 300 ? -10.304 -3.756 -18.834 1.00 82.12 300 VAL A O 1
ATOM 2519 N N . ILE A 1 301 ? -10.958 -5.824 -18.317 1.00 81.75 301 ILE A N 1
ATOM 2520 C CA . ILE A 1 301 ? -12.180 -5.783 -19.137 1.00 81.75 301 ILE A CA 1
ATOM 2521 C C . ILE A 1 301 ? -13.159 -4.726 -18.619 1.00 81.75 301 ILE A C 1
ATOM 2523 O O . ILE A 1 301 ? -13.860 -4.080 -19.398 1.00 81.75 301 ILE A O 1
ATOM 2527 N N . THR A 1 302 ? -13.199 -4.519 -17.300 1.00 76.00 302 THR A N 1
ATOM 2528 C CA . THR A 1 302 ? -14.137 -3.575 -16.673 1.00 76.00 302 THR A CA 1
ATOM 2529 C C . THR A 1 302 ? -13.931 -2.125 -17.107 1.00 76.00 302 THR A C 1
ATOM 2531 O O . THR A 1 302 ? -14.875 -1.335 -17.031 1.00 76.00 302 THR A O 1
ATOM 2534 N N . SER A 1 303 ? -12.731 -1.766 -17.577 1.00 74.06 303 SER A N 1
ATOM 2535 C CA . SER A 1 303 ? -12.436 -0.405 -18.022 1.00 74.06 303 SER A CA 1
ATOM 2536 C C . SER A 1 303 ? -12.997 -0.098 -19.413 1.00 74.06 303 SER A C 1
ATOM 2538 O O . SER A 1 303 ? -13.290 1.058 -19.696 1.00 74.06 303 SER A O 1
ATOM 2540 N N . LYS A 1 304 ? -13.251 -1.135 -20.230 1.00 79.94 304 LYS A N 1
ATOM 2541 C CA . LYS A 1 304 ? -13.672 -1.046 -21.643 1.00 79.94 304 LYS A CA 1
ATOM 2542 C C . LYS A 1 304 ? -12.664 -0.340 -22.561 1.00 79.94 304 LYS A C 1
ATOM 2544 O O . LYS A 1 304 ? -13.026 0.040 -23.671 1.00 79.94 304 LYS A O 1
ATOM 2549 N N . ASP A 1 305 ? -11.412 -0.220 -22.127 1.00 83.75 305 ASP A N 1
ATOM 2550 C CA . ASP A 1 305 ? -10.353 0.440 -22.903 1.00 83.75 305 ASP A CA 1
ATOM 2551 C C . ASP A 1 305 ? -9.665 -0.508 -23.901 1.00 83.75 305 ASP A C 1
ATOM 2553 O O . ASP A 1 305 ? -8.916 -0.058 -24.763 1.00 83.75 305 ASP A O 1
ATOM 2557 N N . TYR A 1 306 ? -9.908 -1.820 -23.798 1.00 89.69 306 TYR A N 1
ATOM 2558 C CA . TYR A 1 306 ? -9.200 -2.845 -24.569 1.00 89.69 306 TYR A CA 1
ATOM 2559 C C . TYR A 1 306 ? -10.149 -3.726 -25.378 1.00 89.69 306 TYR A C 1
ATOM 2561 O O . TYR A 1 306 ? -11.272 -4.025 -24.964 1.00 89.69 306 TYR A O 1
ATOM 2569 N N . LEU A 1 307 ? -9.662 -4.171 -26.535 1.00 93.56 307 LEU A N 1
ATOM 2570 C CA . LEU A 1 307 ? -10.417 -4.967 -27.494 1.00 93.56 307 LEU A CA 1
ATOM 2571 C C . LEU A 1 307 ? -10.577 -6.416 -27.012 1.00 93.56 307 LEU A C 1
ATOM 2573 O O . LEU A 1 307 ? -9.589 -7.075 -26.691 1.00 93.56 307 LEU A O 1
ATOM 2577 N N . LEU A 1 308 ? -11.815 -6.919 -27.009 1.00 94.38 308 LEU A N 1
ATOM 2578 C CA . LEU A 1 308 ? -12.170 -8.302 -26.677 1.00 94.38 308 LEU A CA 1
ATOM 2579 C C . LEU A 1 308 ? -12.800 -8.983 -27.897 1.00 94.38 308 LEU A C 1
ATOM 2581 O O . LEU A 1 308 ? -13.890 -8.603 -28.320 1.00 94.38 308 LEU A O 1
ATOM 2585 N N . ILE A 1 309 ? -12.139 -10.009 -28.437 1.00 94.38 309 ILE A N 1
ATOM 2586 C CA . ILE A 1 309 ? -12.617 -10.787 -29.591 1.00 94.38 309 ILE A CA 1
ATOM 2587 C C . ILE A 1 309 ? -12.444 -12.275 -29.290 1.00 94.38 309 ILE A C 1
ATOM 2589 O O . ILE A 1 309 ? -11.372 -12.709 -28.878 1.00 94.38 309 ILE A O 1
ATOM 2593 N N . ASN A 1 310 ? -13.499 -13.069 -29.502 1.00 93.75 310 ASN A N 1
ATOM 2594 C CA . ASN A 1 310 ? -13.477 -14.535 -29.380 1.00 93.75 310 ASN A CA 1
ATOM 2595 C C . ASN A 1 310 ? -12.858 -15.058 -28.064 1.00 93.75 310 ASN A C 1
ATOM 2597 O O . ASN A 1 310 ? -12.145 -16.057 -28.058 1.00 93.75 310 ASN A O 1
ATOM 2601 N N . GLY A 1 311 ? -13.108 -14.369 -26.944 1.00 94.62 311 GLY A N 1
ATOM 2602 C CA . GLY A 1 311 ? -12.584 -14.746 -25.624 1.00 94.62 311 GLY A CA 1
ATOM 2603 C C . GLY A 1 311 ? -11.155 -14.272 -25.324 1.00 94.62 311 GLY A C 1
ATOM 2604 O O . GLY A 1 311 ? -10.631 -14.569 -24.249 1.00 94.62 311 GLY A O 1
ATOM 2605 N N . TYR A 1 312 ? -10.530 -13.503 -26.215 1.00 96.12 312 TYR A N 1
ATOM 2606 C CA . TYR A 1 312 ? -9.193 -12.946 -26.019 1.00 96.12 312 TYR A CA 1
ATOM 2607 C C . TYR A 1 312 ? -9.224 -11.426 -25.926 1.00 96.12 312 TYR A C 1
ATOM 2609 O O . TYR A 1 312 ? -9.871 -10.758 -26.731 1.00 96.12 312 TYR A O 1
ATOM 2617 N N . VAL A 1 313 ? -8.500 -10.892 -24.943 1.00 95.44 313 VAL A N 1
ATOM 2618 C CA . VAL A 1 313 ? -8.273 -9.454 -24.786 1.00 95.44 313 VAL A CA 1
ATOM 2619 C C . VAL A 1 313 ? -6.915 -9.113 -25.387 1.00 95.44 313 VAL A C 1
ATOM 2621 O O . VAL A 1 313 ? -5.921 -9.777 -25.080 1.00 95.44 313 VAL A O 1
ATOM 2624 N N . TYR A 1 314 ? -6.887 -8.085 -26.229 1.00 94.62 314 TYR A N 1
ATOM 2625 C CA . TYR A 1 314 ? -5.692 -7.578 -26.895 1.00 94.62 314 TYR A CA 1
ATOM 2626 C C . TYR A 1 314 ? -5.162 -6.374 -26.124 1.00 94.62 314 TYR A C 1
ATOM 2628 O O . TYR A 1 314 ? -5.850 -5.360 -26.003 1.00 94.62 314 TYR A O 1
ATOM 2636 N N . ILE A 1 315 ? -3.957 -6.504 -25.574 1.00 92.69 315 ILE A N 1
ATOM 2637 C CA . ILE A 1 315 ? -3.361 -5.518 -24.671 1.00 92.69 315 ILE A CA 1
ATOM 2638 C C . ILE A 1 315 ? -1.874 -5.316 -24.979 1.00 92.69 315 ILE A C 1
ATOM 2640 O O . ILE A 1 315 ? -1.230 -6.225 -25.507 1.00 92.69 315 ILE A O 1
ATOM 2644 N N . PRO A 1 316 ? -1.291 -4.159 -24.632 1.00 90.88 316 PRO A N 1
ATOM 2645 C CA . PRO A 1 316 ? 0.154 -3.991 -24.672 1.00 90.88 316 PRO A CA 1
ATOM 2646 C C . PRO A 1 316 ? 0.851 -4.789 -23.557 1.00 90.88 316 PRO A C 1
ATOM 2648 O O . PRO A 1 316 ? 0.253 -5.112 -22.525 1.00 90.88 316 PRO A O 1
ATOM 2651 N N . LEU A 1 317 ? 2.146 -5.074 -23.740 1.00 87.69 317 LEU A N 1
ATOM 2652 C CA . LEU A 1 317 ? 2.944 -5.883 -22.804 1.00 87.69 317 LEU A CA 1
ATOM 2653 C C . LEU A 1 317 ? 2.904 -5.352 -21.360 1.00 87.69 317 LEU A C 1
ATOM 2655 O O . LEU A 1 317 ? 2.866 -6.135 -20.413 1.00 87.69 317 LEU A O 1
ATOM 2659 N N . ASN A 1 318 ? 2.886 -4.029 -21.169 1.00 88.12 318 ASN A N 1
ATOM 2660 C CA . ASN A 1 318 ? 2.858 -3.416 -19.839 1.00 88.12 318 ASN A CA 1
ATOM 2661 C C . ASN A 1 318 ? 1.590 -3.763 -19.035 1.00 88.12 318 ASN A C 1
ATOM 2663 O O . ASN A 1 318 ? 1.666 -3.782 -17.811 1.00 88.12 318 ASN A O 1
ATOM 2667 N N . ILE A 1 319 ? 0.472 -4.097 -19.685 1.00 90.38 319 ILE A N 1
ATOM 2668 C CA . ILE A 1 319 ? -0.794 -4.438 -19.021 1.00 90.38 319 ILE A CA 1
ATOM 2669 C C . ILE A 1 319 ? -0.825 -5.899 -18.546 1.00 90.38 319 ILE A C 1
ATOM 2671 O O . ILE A 1 319 ? -1.621 -6.234 -17.668 1.00 90.38 319 ILE A O 1
ATOM 2675 N N . LEU A 1 320 ? 0.076 -6.775 -19.023 1.00 92.12 320 LEU A N 1
ATOM 2676 C CA . LEU A 1 320 ? 0.130 -8.173 -18.561 1.00 92.12 320 LEU A CA 1
ATOM 2677 C C . LEU A 1 320 ? 0.428 -8.324 -17.066 1.00 92.12 320 LEU A C 1
ATOM 2679 O O . LEU A 1 320 ? 0.110 -9.366 -16.489 1.00 92.12 320 LEU A O 1
ATOM 2683 N N . ILE A 1 321 ? 0.941 -7.278 -16.413 1.00 92.19 321 ILE A N 1
ATOM 2684 C CA . ILE A 1 321 ? 1.042 -7.225 -14.951 1.00 92.19 321 ILE A CA 1
ATOM 2685 C C . ILE A 1 321 ? -0.288 -7.522 -14.262 1.00 92.19 321 ILE A C 1
ATOM 2687 O O . ILE A 1 321 ? -0.294 -8.110 -13.189 1.00 92.19 321 ILE A O 1
ATOM 2691 N N . MET A 1 322 ? -1.423 -7.211 -14.890 1.00 91.31 322 MET A N 1
ATOM 2692 C CA . MET A 1 322 ? -2.740 -7.496 -14.325 1.00 91.31 322 MET A CA 1
ATOM 2693 C C . MET A 1 322 ? -3.001 -8.998 -14.171 1.00 91.31 322 MET A C 1
ATOM 2695 O O . MET A 1 322 ? -3.593 -9.407 -13.177 1.00 91.31 322 MET A O 1
ATOM 2699 N N . ALA A 1 323 ? -2.492 -9.833 -15.083 1.00 93.12 323 ALA A N 1
ATOM 2700 C CA . ALA A 1 323 ? -2.571 -11.288 -14.942 1.00 93.12 323 ALA A CA 1
ATOM 2701 C C . ALA A 1 323 ? -1.674 -11.801 -13.802 1.00 93.12 323 ALA A C 1
ATOM 2703 O O . ALA A 1 323 ? -2.034 -12.739 -13.088 1.00 93.12 323 ALA A O 1
ATOM 2704 N N . MET A 1 324 ? -0.507 -11.175 -13.615 1.00 92.81 324 MET A N 1
ATOM 2705 C CA . MET A 1 324 ? 0.395 -11.482 -12.503 1.00 92.81 324 MET A CA 1
ATOM 2706 C C . MET A 1 324 ? -0.190 -11.053 -11.155 1.00 92.81 324 MET A C 1
ATOM 2708 O O . MET A 1 324 ? -0.118 -11.834 -10.211 1.00 92.81 324 MET A O 1
ATOM 2712 N N . ILE A 1 325 ? -0.806 -9.869 -11.077 1.00 92.94 325 ILE A N 1
ATOM 2713 C CA . ILE A 1 325 ? -1.478 -9.355 -9.876 1.00 92.94 325 ILE A CA 1
ATO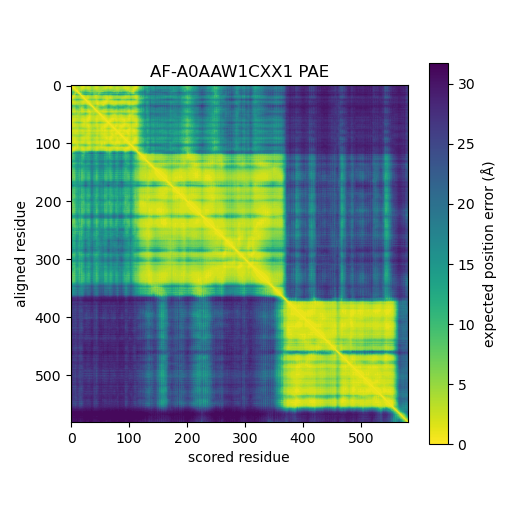M 2714 C C . ILE A 1 325 ? -2.563 -10.332 -9.427 1.00 92.94 325 ILE A C 1
ATOM 2716 O O . ILE A 1 325 ? -2.527 -10.758 -8.284 1.00 92.94 325 ILE A O 1
ATOM 2720 N N . VAL A 1 326 ? -3.438 -10.805 -10.322 1.00 91.62 326 VAL A N 1
ATOM 2721 C CA . VAL A 1 326 ? -4.474 -11.797 -9.961 1.00 91.62 326 VAL A CA 1
ATOM 2722 C C . VAL A 1 326 ? -3.866 -13.047 -9.305 1.00 91.62 326 VAL A C 1
ATOM 2724 O O . VAL A 1 326 ? -4.381 -13.552 -8.307 1.00 91.62 326 VAL A O 1
ATOM 2727 N N . LYS A 1 327 ? -2.747 -13.552 -9.841 1.00 93.19 327 LYS A N 1
ATOM 2728 C CA . LYS A 1 327 ? -2.041 -14.706 -9.260 1.00 93.19 327 LYS A CA 1
ATOM 2729 C C . LYS A 1 327 ? -1.406 -14.364 -7.907 1.00 93.19 327 LYS A C 1
ATOM 2731 O O . LYS A 1 327 ? -1.467 -15.176 -6.988 1.00 93.19 327 LYS A O 1
ATOM 2736 N N . PHE A 1 328 ? -0.802 -13.188 -7.789 1.00 94.56 328 PHE A N 1
ATOM 2737 C CA . PHE A 1 328 ? -0.163 -12.689 -6.573 1.00 94.56 328 PHE A CA 1
ATOM 2738 C C . PHE A 1 328 ? -1.166 -12.470 -5.432 1.00 94.56 328 PHE A C 1
ATOM 2740 O O . PHE A 1 328 ? -0.942 -12.950 -4.322 1.00 94.56 328 PHE A O 1
ATOM 2747 N N . GLU A 1 329 ? -2.303 -11.834 -5.714 1.00 93.62 329 GLU A N 1
ATOM 2748 C CA . GLU A 1 329 ? -3.384 -11.594 -4.754 1.00 93.62 329 GLU A CA 1
ATOM 2749 C C . GLU A 1 329 ? -3.914 -12.911 -4.179 1.00 93.62 329 GLU A C 1
ATOM 2751 O O . GLU A 1 329 ? -3.998 -13.057 -2.961 1.00 93.62 329 GLU A O 1
ATOM 2756 N N . ALA A 1 330 ? -4.171 -13.909 -5.034 1.00 93.25 330 ALA A N 1
ATOM 2757 C CA . ALA A 1 330 ? -4.630 -15.230 -4.600 1.00 93.25 330 ALA A CA 1
ATOM 2758 C C . ALA A 1 330 ? -3.609 -15.945 -3.692 1.00 93.25 330 ALA A C 1
ATOM 2760 O O . ALA A 1 330 ? -3.986 -16.615 -2.726 1.00 93.25 330 ALA A O 1
ATOM 2761 N N . LEU A 1 331 ? -2.311 -15.795 -3.979 1.00 94.75 331 LEU A N 1
ATOM 2762 C CA . LEU A 1 331 ? -1.238 -16.368 -3.164 1.00 94.75 331 LEU A CA 1
ATOM 2763 C C . LEU A 1 331 ? -1.153 -15.706 -1.786 1.00 94.75 331 LEU A C 1
ATOM 2765 O O . LEU A 1 331 ? -1.063 -16.414 -0.780 1.00 94.75 331 LEU A O 1
ATOM 2769 N N . ILE A 1 332 ? -1.210 -14.371 -1.723 1.00 95.06 332 ILE A N 1
ATOM 2770 C CA . ILE A 1 332 ? -1.217 -13.648 -0.446 1.00 95.06 332 ILE A CA 1
ATOM 2771 C C . ILE A 1 332 ? -2.482 -13.978 0.338 1.00 95.06 332 ILE A C 1
ATOM 2773 O O . ILE A 1 332 ? -2.392 -14.260 1.527 1.00 95.06 332 ILE A O 1
ATOM 2777 N N . GLU A 1 333 ? -3.650 -14.006 -0.301 1.00 93.56 333 GLU A N 1
ATOM 2778 C CA . GLU A 1 333 ? -4.906 -14.327 0.376 1.00 93.56 333 GLU A CA 1
ATOM 2779 C C . GLU A 1 333 ? -4.856 -15.720 1.023 1.00 93.56 333 GLU A C 1
ATOM 2781 O O . GLU A 1 333 ? -5.195 -15.880 2.198 1.00 93.56 333 GLU A O 1
ATOM 2786 N N . HIS A 1 334 ? -4.364 -16.726 0.294 1.00 94.19 334 HIS A N 1
ATOM 2787 C CA . HIS A 1 334 ? -4.154 -18.065 0.842 1.00 94.19 334 HIS A CA 1
ATOM 2788 C C . HIS A 1 334 ? -3.149 -18.060 2.008 1.00 94.19 334 HIS A C 1
ATOM 2790 O O . HIS A 1 334 ? -3.375 -18.703 3.038 1.00 94.19 334 HIS A O 1
ATOM 2796 N N . LYS A 1 335 ? -2.043 -17.319 1.871 1.00 93.56 335 LYS A N 1
ATOM 2797 C CA . LYS A 1 335 ? -1.008 -17.173 2.906 1.00 93.56 335 LYS A CA 1
ATOM 2798 C C . LYS A 1 335 ? -1.566 -16.534 4.178 1.00 93.56 335 LYS A C 1
ATOM 2800 O O . LYS A 1 335 ? -1.356 -17.085 5.254 1.00 93.56 335 LYS A O 1
ATOM 2805 N N . LEU A 1 336 ? -2.320 -15.440 4.067 1.00 91.75 336 LEU A N 1
ATOM 2806 C CA . LEU A 1 336 ? -2.962 -14.767 5.200 1.00 91.75 336 LEU A CA 1
ATOM 2807 C C . LEU A 1 336 ? -3.939 -15.700 5.921 1.00 91.75 336 LEU A C 1
ATOM 2809 O O . LEU A 1 336 ? -3.868 -15.806 7.140 1.00 91.75 336 LEU A O 1
ATOM 2813 N N . LYS A 1 337 ? -4.786 -16.436 5.187 1.00 90.69 337 LYS A N 1
ATOM 2814 C CA . LYS A 1 337 ? -5.702 -17.433 5.777 1.00 90.69 337 LYS A CA 1
ATOM 2815 C C . LYS A 1 337 ? -4.947 -18.539 6.517 1.00 90.69 337 LYS A C 1
ATOM 2817 O O . LYS A 1 337 ? -5.321 -18.906 7.627 1.00 90.69 337 LYS A O 1
ATOM 2822 N N . THR A 1 338 ? -3.861 -19.031 5.922 1.00 91.88 338 THR A N 1
ATOM 2823 C CA . THR A 1 338 ? -3.017 -20.072 6.528 1.00 91.88 338 THR A CA 1
ATOM 2824 C C . THR A 1 338 ? -2.363 -19.578 7.817 1.00 91.88 338 THR A C 1
ATOM 2826 O O . THR A 1 338 ? -2.389 -20.291 8.818 1.00 91.88 338 THR A O 1
ATOM 2829 N N . ILE A 1 339 ? -1.802 -18.363 7.813 1.00 89.62 339 ILE A N 1
ATOM 2830 C CA . ILE A 1 339 ? -1.202 -17.757 9.009 1.00 89.62 339 ILE A CA 1
ATOM 2831 C C . ILE A 1 339 ? -2.273 -17.555 10.082 1.00 89.62 339 ILE A C 1
ATOM 2833 O O . ILE A 1 339 ? -2.047 -17.960 11.216 1.00 89.62 339 ILE A O 1
ATOM 2837 N N . ASN A 1 340 ? -3.442 -17.016 9.713 1.00 88.06 340 ASN A N 1
ATOM 2838 C CA . ASN A 1 340 ? -4.542 -16.770 10.645 1.00 88.06 340 ASN A CA 1
ATOM 2839 C C . ASN A 1 340 ? -4.954 -18.048 11.391 1.00 88.06 340 ASN A C 1
ATOM 2841 O O . ASN A 1 340 ? -5.013 -18.047 12.609 1.00 88.06 340 ASN A O 1
ATOM 2845 N N . SER A 1 341 ? -5.107 -19.169 10.673 1.00 89.25 341 SER A N 1
ATOM 2846 C CA . SER A 1 341 ? -5.459 -20.475 11.266 1.00 89.25 341 SER A CA 1
ATOM 2847 C C . SER A 1 341 ? -4.409 -21.072 12.218 1.00 89.25 341 SER A C 1
ATOM 2849 O O . SER A 1 341 ? -4.617 -22.147 12.775 1.00 89.25 341 SER A O 1
ATOM 2851 N N . ARG A 1 342 ? -3.237 -20.439 12.336 1.00 88.50 342 ARG A N 1
ATOM 2852 C CA . ARG A 1 342 ? -2.092 -20.911 13.125 1.00 88.50 342 ARG A CA 1
ATOM 2853 C C . ARG A 1 342 ? -1.529 -19.825 14.042 1.00 88.50 342 ARG A C 1
ATOM 2855 O O . ARG A 1 342 ? -0.412 -19.982 14.534 1.00 88.50 342 ARG A O 1
ATOM 2862 N N . LEU A 1 343 ? -2.261 -18.729 14.251 1.00 82.88 343 LEU A N 1
ATOM 2863 C CA . LEU A 1 343 ? -1.799 -17.606 15.068 1.00 82.88 343 LEU A CA 1
ATOM 2864 C C . LEU A 1 343 ? -1.509 -18.006 16.515 1.00 82.88 343 LEU A C 1
ATOM 2866 O O . LEU A 1 343 ? -0.563 -17.481 17.100 1.00 82.88 343 LEU A O 1
ATOM 2870 N N . ASP A 1 344 ? -2.238 -18.983 17.052 1.00 82.94 344 ASP A N 1
ATOM 2871 C CA . ASP A 1 344 ? -2.012 -19.520 18.397 1.00 82.94 344 ASP A CA 1
ATOM 2872 C C . ASP A 1 344 ? -0.575 -20.014 18.611 1.00 82.94 344 ASP A C 1
ATOM 2874 O O . ASP A 1 344 ? -0.012 -19.847 19.689 1.00 82.94 344 ASP A O 1
ATOM 2878 N N . LEU A 1 345 ? 0.074 -20.548 17.567 1.00 83.88 345 LEU A N 1
ATOM 2879 C CA . LEU A 1 345 ? 1.452 -21.051 17.652 1.00 83.88 345 LEU A CA 1
ATOM 2880 C C . LEU A 1 345 ? 2.486 -19.947 17.915 1.00 83.88 345 LEU A C 1
ATOM 2882 O O . LEU A 1 345 ? 3.613 -20.246 18.305 1.00 83.88 345 LEU A O 1
ATOM 2886 N N . ILE A 1 346 ? 2.131 -18.686 17.658 1.00 76.81 346 ILE A N 1
ATOM 2887 C CA . ILE A 1 346 ? 3.000 -17.522 17.857 1.00 76.81 346 ILE A CA 1
ATOM 2888 C C . ILE A 1 346 ? 2.463 -16.558 18.921 1.00 76.81 346 ILE A C 1
ATOM 2890 O O . ILE A 1 346 ? 3.088 -15.525 19.161 1.00 76.81 346 ILE A O 1
ATOM 2894 N N . ALA A 1 347 ? 1.330 -16.874 19.558 1.00 67.62 347 ALA A N 1
ATOM 2895 C CA . ALA A 1 347 ? 0.677 -16.001 20.534 1.00 67.62 347 ALA A CA 1
ATOM 2896 C C . ALA A 1 347 ? 1.567 -15.713 21.755 1.00 67.62 347 ALA A C 1
ATOM 2898 O O . ALA A 1 347 ? 1.590 -14.586 22.252 1.00 67.62 347 ALA A O 1
ATOM 2899 N N . ASP A 1 348 ? 2.365 -16.698 22.176 1.00 75.62 348 ASP A N 1
ATOM 2900 C CA . ASP A 1 348 ? 3.292 -16.569 23.305 1.00 75.62 348 ASP A CA 1
ATOM 2901 C C . ASP A 1 348 ? 4.579 -15.799 22.956 1.00 75.62 348 ASP A C 1
ATOM 2903 O O . ASP A 1 348 ? 5.347 -15.413 23.846 1.00 75.62 348 ASP A O 1
ATOM 2907 N N . GLU A 1 349 ? 4.829 -15.528 21.669 1.00 81.25 349 GLU A N 1
ATOM 2908 C CA . GLU A 1 349 ? 6.010 -14.787 21.238 1.00 81.25 349 GLU A CA 1
ATOM 2909 C C . GLU A 1 349 ? 5.798 -13.268 21.337 1.00 81.25 349 GLU A C 1
ATOM 2911 O O . GLU A 1 349 ? 5.448 -12.569 20.377 1.00 81.25 349 GLU A O 1
ATOM 2916 N N . LYS A 1 350 ? 6.100 -12.736 22.525 1.00 76.06 350 LYS A N 1
ATOM 2917 C CA . LYS A 1 350 ? 6.036 -11.309 22.871 1.00 76.06 350 LYS A CA 1
ATOM 2918 C C . LYS A 1 350 ? 6.723 -10.374 21.867 1.00 76.06 350 LYS A C 1
ATOM 2920 O O . LYS A 1 350 ? 6.243 -9.256 21.689 1.00 76.06 350 LYS A O 1
ATOM 2925 N N . ARG A 1 351 ? 7.827 -10.776 21.225 1.00 75.50 351 ARG A N 1
ATOM 2926 C CA . ARG A 1 351 ? 8.578 -9.929 20.274 1.00 75.50 351 ARG A CA 1
ATOM 2927 C C . ARG A 1 351 ? 7.842 -9.746 18.950 1.00 75.50 351 ARG A C 1
ATOM 2929 O O . ARG A 1 351 ? 7.857 -8.653 18.403 1.00 75.50 351 ARG A O 1
ATOM 2936 N N . ILE A 1 352 ? 7.199 -10.792 18.434 1.00 70.50 352 ILE A N 1
ATOM 2937 C CA . ILE A 1 352 ? 6.405 -10.702 17.198 1.00 70.50 352 ILE A CA 1
ATOM 2938 C C . ILE A 1 352 ? 5.083 -10.002 17.502 1.00 70.50 352 ILE A C 1
ATOM 2940 O O . ILE A 1 352 ? 4.666 -9.099 16.776 1.00 70.50 352 ILE A O 1
ATOM 2944 N N . TYR A 1 353 ? 4.457 -10.371 18.619 1.00 70.75 353 TYR A N 1
ATOM 2945 C CA . TYR A 1 353 ? 3.182 -9.809 19.039 1.00 70.75 353 TYR A CA 1
ATOM 2946 C C . TYR A 1 353 ? 3.259 -8.295 19.297 1.00 70.75 353 TYR A C 1
ATOM 2948 O O . TYR A 1 353 ? 2.325 -7.567 18.962 1.00 70.75 353 TYR A O 1
ATOM 2956 N N . SER A 1 354 ? 4.376 -7.787 19.834 1.00 70.38 354 SER A N 1
ATOM 2957 C CA . SER A 1 354 ? 4.572 -6.345 20.040 1.00 70.38 354 SER A CA 1
ATOM 2958 C C . SER A 1 354 ? 4.646 -5.565 18.723 1.00 70.38 354 SER A C 1
ATOM 2960 O O . SER A 1 354 ? 4.020 -4.512 18.612 1.00 70.38 354 SER A O 1
ATOM 2962 N N . VAL A 1 355 ? 5.334 -6.102 17.710 1.00 66.50 355 VAL A N 1
ATOM 2963 C CA . VAL A 1 355 ? 5.428 -5.507 16.366 1.00 66.50 355 VAL A CA 1
ATOM 2964 C C . VAL A 1 355 ? 4.070 -5.518 15.671 1.00 66.50 355 VAL A C 1
ATOM 2966 O O . VAL A 1 355 ? 3.633 -4.493 15.150 1.00 66.50 355 VAL A O 1
ATOM 2969 N N . VAL A 1 356 ? 3.366 -6.651 15.721 1.00 69.38 356 VAL A N 1
ATOM 2970 C CA . VAL A 1 356 ? 2.013 -6.799 15.166 1.00 69.38 356 VAL A CA 1
ATOM 2971 C C . VAL A 1 356 ? 1.055 -5.795 15.799 1.00 69.38 356 VAL A C 1
ATOM 2973 O O . VAL A 1 356 ? 0.426 -5.020 15.084 1.00 69.38 356 VAL A O 1
ATOM 2976 N N . ASN A 1 357 ? 1.003 -5.732 17.130 1.00 68.00 357 ASN A N 1
ATOM 2977 C CA . ASN A 1 357 ? 0.123 -4.800 17.828 1.00 68.00 357 ASN A CA 1
ATOM 2978 C C . ASN A 1 357 ? 0.487 -3.341 17.567 1.00 68.00 357 ASN A C 1
ATOM 2980 O O . ASN A 1 357 ? -0.406 -2.500 17.517 1.00 68.00 357 ASN A O 1
ATOM 2984 N N . TYR A 1 358 ? 1.774 -3.016 17.423 1.00 68.00 358 TYR A N 1
ATOM 2985 C CA . TYR A 1 358 ? 2.196 -1.669 17.053 1.00 68.00 358 TYR A CA 1
ATOM 2986 C C . TYR A 1 358 ? 1.626 -1.280 15.683 1.00 68.00 358 TYR A C 1
ATOM 2988 O O . TYR A 1 358 ? 0.978 -0.242 15.563 1.00 68.00 358 TYR A O 1
ATOM 2996 N N . ILE A 1 359 ? 1.775 -2.143 14.677 1.00 64.31 359 ILE A N 1
ATOM 2997 C CA . ILE A 1 359 ? 1.297 -1.896 13.309 1.00 64.31 359 ILE A CA 1
ATOM 2998 C C . ILE A 1 359 ? -0.232 -1.851 13.258 1.00 64.31 359 ILE A C 1
ATOM 3000 O O . ILE A 1 359 ? -0.798 -0.929 12.672 1.00 64.31 359 ILE A O 1
ATOM 3004 N N . GLU A 1 360 ? -0.912 -2.788 13.923 1.00 66.75 360 GLU A N 1
ATOM 3005 C CA . GLU A 1 360 ? -2.372 -2.791 14.044 1.00 66.75 360 GLU A CA 1
ATOM 3006 C C . GLU A 1 360 ? -2.865 -1.507 14.718 1.00 66.75 360 GLU A C 1
ATOM 3008 O O . GLU A 1 360 ? -3.778 -0.863 14.208 1.00 66.75 360 GLU A O 1
ATOM 3013 N N . ARG A 1 361 ? -2.232 -1.066 15.815 1.00 64.19 361 ARG A N 1
ATOM 3014 C CA . ARG A 1 361 ? -2.566 0.205 16.479 1.00 64.19 361 ARG A CA 1
ATOM 3015 C C . ARG A 1 361 ? -2.346 1.399 15.559 1.00 64.19 361 ARG A C 1
ATOM 3017 O O . ARG A 1 361 ? -3.200 2.276 15.540 1.00 64.19 361 ARG A O 1
ATOM 3024 N N . GLN A 1 362 ? -1.257 1.432 14.791 1.00 59.31 362 GLN A N 1
ATOM 3025 C CA . GLN A 1 362 ? -0.974 2.495 13.817 1.00 59.31 362 GLN A CA 1
ATOM 3026 C C . GLN A 1 362 ? -1.917 2.478 12.602 1.00 59.31 362 GLN A C 1
ATOM 3028 O O . GLN A 1 362 ? -2.102 3.501 11.939 1.00 59.31 362 GLN A O 1
ATOM 3033 N N . PHE A 1 363 ? -2.511 1.329 12.275 1.00 59.09 363 PHE A N 1
ATOM 3034 C CA . PHE A 1 363 ? -3.504 1.204 11.208 1.00 59.09 363 PHE A CA 1
ATOM 3035 C C . PHE A 1 363 ? -4.910 1.580 11.688 1.00 59.09 363 PHE A C 1
ATOM 3037 O O . PHE A 1 363 ? -5.597 2.397 11.074 1.00 59.09 363 PHE A O 1
ATOM 3044 N N . LEU A 1 364 ? -5.315 1.033 12.834 1.00 54.28 364 LEU A N 1
ATOM 3045 C CA . LEU A 1 364 ? -6.599 1.289 13.488 1.00 54.28 364 LEU A CA 1
ATOM 3046 C C . LEU A 1 364 ? -6.683 2.707 14.075 1.00 54.28 364 LEU A C 1
ATOM 3048 O O . LEU A 1 364 ? -7.777 3.214 14.335 1.00 54.28 364 LEU A O 1
ATOM 3052 N N . SER A 1 365 ? -5.550 3.373 14.303 1.00 51.69 365 SER A N 1
ATOM 3053 C CA . SER A 1 365 ? -5.515 4.792 14.661 1.00 51.69 365 SER A CA 1
ATOM 3054 C C . SER A 1 365 ? -5.753 5.711 13.462 1.00 51.69 365 SER A C 1
ATOM 3056 O O . SER A 1 365 ? -6.238 6.827 13.665 1.00 51.69 365 SER A O 1
ATOM 3058 N N . SER A 1 366 ? -5.457 5.258 12.235 1.00 47.88 366 SER A N 1
ATOM 3059 C CA . SER A 1 366 ? -5.558 6.084 11.030 1.00 47.88 366 SER A CA 1
ATOM 3060 C C . SER A 1 366 ? -6.920 6.021 10.338 1.00 47.88 366 SER A C 1
ATOM 3062 O O . SER A 1 366 ? -7.512 7.088 10.199 1.00 47.88 366 SER A O 1
ATOM 3064 N N . ASP A 1 367 ? -7.464 4.846 9.974 1.00 50.22 367 ASP A N 1
ATOM 3065 C CA . ASP A 1 367 ? -8.630 4.783 9.068 1.00 50.22 367 ASP A CA 1
ATOM 3066 C C . ASP A 1 367 ? -9.567 3.582 9.305 1.00 50.22 367 ASP A C 1
ATOM 3068 O O . ASP A 1 367 ? -9.194 2.414 9.179 1.00 50.22 367 ASP A O 1
ATOM 3072 N N . PHE A 1 368 ? -10.840 3.871 9.599 1.00 51.81 368 PHE A N 1
ATOM 3073 C CA . PHE A 1 368 ? -11.912 2.875 9.656 1.00 51.81 368 PHE A CA 1
ATOM 3074 C C . PHE A 1 368 ? -12.418 2.519 8.249 1.00 51.81 368 PHE A C 1
ATOM 3076 O O . PHE A 1 368 ? -12.811 3.401 7.484 1.00 51.81 368 PHE A O 1
ATOM 3083 N N . HIS A 1 369 ? -12.506 1.220 7.951 1.00 52.41 369 HIS A N 1
ATOM 3084 C CA . HIS A 1 369 ? -13.096 0.699 6.717 1.00 52.41 369 HIS A CA 1
ATOM 3085 C C . HIS A 1 369 ? -14.471 0.060 7.006 1.00 52.41 369 HIS A C 1
ATOM 3087 O O . HIS A 1 369 ? -14.544 -0.865 7.819 1.00 52.41 369 HIS A O 1
ATOM 3093 N N . PRO A 1 370 ? -15.564 0.516 6.363 1.00 48.38 370 PRO A N 1
ATOM 3094 C CA . PRO A 1 370 ? -16.904 -0.022 6.595 1.00 48.38 370 PRO A CA 1
ATOM 3095 C C . PRO A 1 370 ? -16.995 -1.496 6.173 1.00 48.38 370 PRO A C 1
ATOM 3097 O O . PRO A 1 370 ? -16.650 -1.851 5.047 1.00 48.38 370 PRO A O 1
ATOM 3100 N N . ARG A 1 371 ? -17.489 -2.364 7.067 1.00 53.47 371 ARG A N 1
ATOM 3101 C CA . ARG A 1 371 ? -17.883 -3.742 6.718 1.00 53.47 371 ARG A CA 1
ATOM 3102 C C . ARG A 1 371 ? -19.150 -3.720 5.852 1.00 53.47 371 ARG A C 1
ATOM 3104 O O . ARG A 1 371 ? -19.953 -2.798 5.961 1.00 53.47 371 ARG A O 1
ATOM 3111 N N . SER A 1 372 ? -19.383 -4.773 5.061 1.00 51.53 372 SER A N 1
ATOM 3112 C CA . SER A 1 372 ? -20.586 -4.980 4.224 1.00 51.53 372 SER A CA 1
ATOM 3113 C C . SER A 1 372 ? -21.875 -5.249 5.027 1.00 51.53 372 SER A C 1
ATOM 3115 O O . SER A 1 372 ? -22.680 -6.103 4.661 1.00 51.53 372 SER A O 1
ATOM 3117 N N . ARG A 1 373 ? -22.070 -4.564 6.158 1.00 66.50 373 ARG A N 1
ATOM 3118 C CA . ARG A 1 373 ? -23.312 -4.588 6.931 1.00 66.50 373 ARG A CA 1
ATOM 3119 C C . ARG A 1 373 ? -24.237 -3.510 6.376 1.00 66.50 373 ARG A C 1
ATOM 3121 O O . ARG A 1 373 ? -23.811 -2.379 6.175 1.00 66.50 373 ARG A O 1
ATOM 3128 N N . VAL A 1 374 ? -25.502 -3.853 6.153 1.00 79.75 374 VAL A N 1
ATOM 3129 C CA . VAL A 1 374 ? -26.536 -2.876 5.797 1.00 79.75 374 VAL A CA 1
ATOM 3130 C C . VAL A 1 374 ? -27.292 -2.509 7.068 1.00 79.75 374 VAL A C 1
ATOM 3132 O O . VAL A 1 374 ? -27.954 -3.357 7.660 1.00 79.75 374 VAL A O 1
ATOM 3135 N N . VAL A 1 375 ? -27.174 -1.255 7.500 1.00 87.75 375 VAL A N 1
ATOM 3136 C CA . VAL A 1 375 ? -27.954 -0.694 8.611 1.00 87.75 375 VAL A CA 1
ATOM 3137 C C . VAL A 1 375 ? -29.147 0.056 8.034 1.00 87.75 375 VAL A C 1
ATOM 3139 O O . VAL A 1 375 ? -28.987 0.861 7.120 1.00 87.75 375 VAL A O 1
ATOM 3142 N N . LEU A 1 376 ? -30.345 -0.196 8.561 1.00 91.75 376 LEU A N 1
ATOM 3143 C CA . LEU A 1 376 ? -31.559 0.517 8.161 1.00 91.75 376 LEU A CA 1
ATOM 3144 C C . LEU A 1 376 ? -31.830 1.706 9.087 1.00 91.75 376 LEU A C 1
ATOM 3146 O O . LEU A 1 376 ? -31.448 1.701 10.258 1.00 91.75 376 LEU A O 1
ATOM 3150 N N . SER A 1 377 ? -32.532 2.718 8.576 1.00 92.31 377 SER A N 1
ATOM 3151 C CA . SER A 1 377 ? -32.836 3.949 9.322 1.00 92.31 377 SER A CA 1
ATOM 3152 C C . SER A 1 377 ? -33.588 3.707 10.637 1.00 92.31 377 SER A C 1
ATOM 3154 O O . SER A 1 377 ? -33.330 4.392 11.620 1.00 92.31 377 SER A O 1
ATOM 3156 N N . ASN A 1 378 ? -34.474 2.710 10.683 1.00 92.50 378 ASN A N 1
ATOM 3157 C CA . ASN A 1 378 ? -35.253 2.344 11.872 1.00 92.50 378 ASN A CA 1
ATOM 3158 C C . ASN A 1 378 ? -34.448 1.598 12.952 1.00 92.50 378 ASN A C 1
ATOM 3160 O O . ASN A 1 378 ? -34.940 1.438 14.062 1.00 92.50 378 ASN A O 1
ATOM 3164 N N . MET A 1 379 ? -33.232 1.138 12.647 1.00 93.94 379 MET A N 1
ATOM 3165 C CA . MET A 1 379 ? -32.367 0.447 13.611 1.00 93.94 379 MET A CA 1
ATOM 3166 C C . MET A 1 379 ? -31.515 1.421 14.431 1.00 93.94 379 MET A C 1
ATOM 3168 O O . MET A 1 379 ? -30.939 1.025 15.441 1.00 93.94 379 MET A O 1
ATOM 3172 N N . ILE A 1 380 ? -31.397 2.681 13.999 1.00 96.81 380 ILE A N 1
ATOM 3173 C CA . ILE A 1 380 ? -30.411 3.631 14.532 1.00 96.81 380 ILE A CA 1
ATOM 3174 C C . ILE A 1 380 ? -30.619 3.907 16.022 1.00 96.81 380 ILE A C 1
ATOM 3176 O O . ILE A 1 380 ? -29.640 3.900 16.759 1.00 96.81 380 ILE A O 1
ATOM 3180 N N . ASP A 1 381 ? -31.857 4.084 16.483 1.00 94.25 381 ASP A N 1
ATOM 3181 C CA . ASP A 1 381 ? -32.122 4.359 17.901 1.00 94.25 381 ASP A CA 1
ATOM 3182 C C . ASP A 1 381 ? -31.717 3.184 18.793 1.00 94.25 381 ASP A C 1
ATOM 3184 O O . ASP A 1 381 ? -30.967 3.360 19.752 1.00 94.25 381 ASP A O 1
ATOM 3188 N N . GLN A 1 382 ? -32.095 1.963 18.406 1.00 94.75 382 GLN A N 1
ATOM 3189 C CA . GLN A 1 382 ? -31.666 0.757 19.109 1.00 94.75 382 GLN A CA 1
ATOM 3190 C C . GLN A 1 382 ? -30.136 0.632 19.115 1.00 94.75 382 GLN A C 1
ATOM 3192 O O . GLN A 1 382 ? -29.547 0.303 20.141 1.00 94.75 382 GLN A O 1
ATOM 3197 N N . LEU A 1 383 ? -29.476 0.898 17.985 1.00 95.62 383 LEU A N 1
ATOM 3198 C CA . LEU A 1 383 ? -28.017 0.860 17.880 1.00 95.62 383 LEU A CA 1
ATOM 3199 C C . LEU A 1 383 ? -27.334 1.952 18.711 1.00 95.62 383 LEU A C 1
ATOM 3201 O O . LEU A 1 383 ? -26.245 1.715 19.236 1.00 95.62 383 LEU A O 1
ATOM 3205 N N . SER A 1 384 ? -27.965 3.116 18.852 1.00 96.38 384 SER A N 1
ATOM 3206 C CA . SER A 1 384 ? -27.460 4.230 19.650 1.00 96.38 384 SER A CA 1
ATOM 3207 C C . SER A 1 384 ? -27.355 3.868 21.122 1.00 96.38 384 SER A C 1
ATOM 3209 O O . SER A 1 384 ? -26.326 4.135 21.742 1.00 96.38 384 SER A O 1
ATOM 3211 N N . ASP A 1 385 ? -28.384 3.229 21.669 1.00 92.38 385 ASP A N 1
ATOM 3212 C CA . ASP A 1 385 ? -28.405 2.811 23.075 1.00 92.38 385 ASP A CA 1
ATOM 3213 C C . ASP A 1 385 ? -27.454 1.646 23.347 1.00 92.38 385 ASP A C 1
ATOM 3215 O O . ASP A 1 385 ? -26.995 1.427 24.465 1.00 92.38 385 ASP A O 1
ATOM 3219 N N . GLN A 1 386 ? -27.170 0.868 22.308 1.00 92.81 386 GLN A N 1
ATOM 3220 C CA . GLN A 1 386 ? -26.495 -0.407 22.437 1.00 92.81 386 GLN A CA 1
ATOM 3221 C C . GLN A 1 386 ? -25.010 -0.371 22.107 1.00 92.81 386 GLN A C 1
ATOM 3223 O O . GLN A 1 386 ? -24.267 -1.167 22.678 1.00 92.81 386 GLN A O 1
ATOM 3228 N N . SER A 1 387 ? -24.599 0.455 21.148 1.00 95.56 387 SER A N 1
ATOM 3229 C CA . SER A 1 387 ? -23.289 0.316 20.508 1.00 95.56 387 SER A CA 1
ATOM 3230 C C . SER A 1 387 ? -22.639 1.622 20.080 1.00 95.56 387 SER A C 1
ATOM 3232 O O . SER A 1 387 ? -21.528 1.589 19.551 1.00 95.56 387 SER A O 1
ATOM 3234 N N . PHE A 1 388 ? -23.283 2.775 20.264 1.00 97.81 388 PHE A N 1
ATOM 3235 C CA . PHE A 1 388 ? -22.652 4.036 19.889 1.00 97.81 388 PHE A CA 1
ATOM 3236 C C . PHE A 1 388 ? -21.712 4.522 20.994 1.00 97.81 388 PHE A C 1
ATOM 3238 O O . PHE A 1 388 ? -22.081 4.497 22.167 1.00 97.81 388 PHE A O 1
ATOM 3245 N N . PRO A 1 389 ? -20.521 5.037 20.640 1.00 97.75 389 PRO A N 1
ATOM 3246 C CA . PRO A 1 389 ? -19.718 5.787 21.595 1.00 97.75 389 PRO A CA 1
ATOM 3247 C C . PRO A 1 389 ? -20.476 7.037 22.045 1.00 97.75 389 PRO A C 1
ATOM 3249 O O . PRO A 1 389 ? -21.292 7.582 21.294 1.00 97.75 389 PRO A O 1
ATOM 3252 N N . LEU A 1 390 ? -20.141 7.552 23.233 1.00 98.00 390 LEU A N 1
ATOM 3253 C CA . LEU A 1 390 ? -20.858 8.675 23.845 1.00 98.00 390 LEU A CA 1
ATOM 3254 C C . LEU A 1 390 ? -20.977 9.895 22.912 1.00 98.00 390 LEU A C 1
ATOM 3256 O O . LEU A 1 390 ? -22.026 10.530 22.863 1.00 98.00 390 LEU A O 1
ATOM 3260 N N . CYS A 1 391 ? -19.944 10.188 22.111 1.00 97.94 391 CYS A N 1
ATOM 3261 C CA . CYS A 1 391 ? -19.973 11.288 21.140 1.00 97.94 391 CYS A CA 1
ATOM 3262 C C . CYS A 1 391 ? -21.092 11.152 20.093 1.00 97.94 391 CYS A C 1
ATOM 3264 O O . CYS A 1 391 ? -21.715 12.146 19.730 1.00 97.94 391 CYS A O 1
ATOM 3266 N N . MET A 1 392 ? -21.374 9.935 19.623 1.00 98.31 392 MET A N 1
ATOM 3267 C CA . MET A 1 392 ? -22.423 9.678 18.631 1.00 98.31 392 MET A CA 1
ATOM 3268 C C . MET A 1 392 ? -23.785 9.463 19.297 1.00 98.31 392 MET A C 1
ATOM 3270 O O . MET A 1 392 ? -24.795 9.897 18.748 1.00 98.31 392 MET A O 1
ATOM 3274 N N . ASN A 1 393 ? -23.819 8.879 20.501 1.00 98.00 393 ASN A N 1
ATOM 3275 C CA . ASN A 1 393 ? -25.043 8.750 21.295 1.00 98.00 393 ASN A CA 1
ATOM 3276 C C . ASN A 1 393 ? -25.637 10.129 21.651 1.00 98.00 393 ASN A C 1
ATOM 3278 O O . ASN A 1 393 ? -26.837 10.340 21.496 1.00 98.00 393 ASN A O 1
ATOM 3282 N N . ILE A 1 394 ? -24.801 11.098 22.048 1.00 97.75 394 ILE A N 1
ATOM 3283 C CA . ILE A 1 394 ? -25.221 12.490 22.299 1.00 97.75 394 ILE A CA 1
ATOM 3284 C C . ILE A 1 394 ? -25.821 13.119 21.034 1.00 97.75 394 ILE A C 1
ATOM 3286 O O . ILE A 1 394 ? -26.887 13.735 21.095 1.00 97.75 394 ILE A O 1
ATOM 3290 N N . LEU A 1 395 ? -25.176 12.942 19.875 1.00 98.12 395 LEU A N 1
ATOM 3291 C CA . LEU A 1 395 ? -25.687 13.450 18.598 1.00 98.12 395 LEU A CA 1
ATOM 3292 C C . LEU A 1 395 ? -27.050 12.839 18.247 1.00 98.12 395 LEU A C 1
ATOM 3294 O O . LEU A 1 395 ? -27.942 13.583 17.838 1.00 98.12 395 LEU A O 1
ATOM 3298 N N . ASN A 1 396 ? -27.238 11.531 18.462 1.00 98.06 396 ASN A N 1
ATOM 3299 C CA . ASN A 1 396 ? -28.531 10.875 18.260 1.00 98.06 396 ASN A CA 1
ATOM 3300 C C . ASN A 1 396 ? -29.602 11.421 19.217 1.00 98.06 396 ASN A C 1
ATOM 3302 O O . ASN A 1 396 ? -30.677 11.832 18.787 1.00 98.06 396 ASN A O 1
ATOM 3306 N N . TYR A 1 397 ? -29.282 11.515 20.510 1.00 97.25 397 TYR A N 1
ATOM 3307 C CA . TYR A 1 397 ? -30.199 12.019 21.532 1.00 97.25 397 TYR A CA 1
ATOM 3308 C C . TYR A 1 397 ? -30.689 13.442 21.225 1.00 97.25 397 TYR A C 1
ATOM 3310 O O . TYR A 1 397 ? -31.893 13.715 21.244 1.00 97.25 397 TYR A O 1
ATOM 3318 N N . TYR A 1 398 ? -29.780 14.361 20.887 1.00 96.56 398 TYR A N 1
ATOM 3319 C CA . TYR A 1 398 ? -30.166 15.735 20.570 1.00 96.56 398 TYR A CA 1
ATOM 3320 C C . TYR A 1 398 ? -30.842 15.872 19.203 1.00 96.56 398 TYR A C 1
ATOM 3322 O O . TYR A 1 398 ? -31.705 16.739 19.064 1.00 96.56 398 TYR A O 1
ATOM 3330 N N . LEU A 1 399 ? -30.536 15.012 18.226 1.00 97.44 399 LEU A N 1
ATOM 3331 C CA . LEU A 1 399 ? -31.300 14.937 16.977 1.00 97.44 399 LEU A CA 1
ATOM 3332 C C . LEU A 1 399 ? -32.749 14.497 17.235 1.00 97.44 399 LEU A C 1
ATOM 3334 O O . LEU A 1 399 ? -33.672 15.099 16.688 1.00 97.44 399 LEU A O 1
ATOM 3338 N N . ASN A 1 400 ? -32.962 13.515 18.111 1.00 96.56 400 ASN A N 1
ATOM 3339 C CA . ASN A 1 400 ? -34.298 13.059 18.498 1.00 96.56 400 ASN A CA 1
ATOM 3340 C C . ASN A 1 400 ? -35.070 14.138 19.257 1.00 96.56 400 ASN A C 1
ATOM 3342 O O . ASN A 1 400 ? -36.254 14.336 19.003 1.00 96.56 400 ASN A O 1
ATOM 3346 N N . LYS A 1 401 ? -34.395 14.878 20.142 1.00 95.69 401 LYS A N 1
ATOM 3347 C CA . LYS A 1 401 ? -35.016 15.922 20.967 1.00 95.69 401 LYS A CA 1
ATOM 3348 C C . LYS A 1 401 ? -35.311 17.218 20.211 1.00 95.69 401 LYS A C 1
ATOM 3350 O O . LYS A 1 401 ? -36.314 17.868 20.482 1.00 95.69 401 LYS A O 1
ATOM 3355 N N . LYS A 1 402 ? -34.402 17.648 19.332 1.00 96.31 402 LYS A N 1
ATOM 3356 C CA . LYS A 1 402 ? -34.486 18.949 18.641 1.00 96.31 402 LYS A CA 1
ATOM 3357 C C . LYS A 1 402 ? -34.923 18.846 17.191 1.00 96.31 402 LYS A C 1
ATOM 3359 O O . LYS A 1 402 ? -35.166 19.879 16.575 1.00 96.31 402 LYS A O 1
ATOM 3364 N N . HIS A 1 403 ? -34.954 17.636 16.637 1.00 96.69 403 HIS A N 1
ATOM 3365 C CA . HIS A 1 403 ? -35.260 17.386 15.231 1.00 96.69 403 HIS A CA 1
ATOM 3366 C C . HIS A 1 403 ? -34.326 18.128 14.255 1.00 96.69 403 HIS A C 1
ATOM 3368 O O . HIS A 1 403 ? -34.651 18.323 13.087 1.00 96.69 403 HIS A O 1
ATOM 3374 N N . HIS A 1 404 ? -33.135 18.530 14.721 1.00 95.06 404 HIS A N 1
ATOM 3375 C CA . HIS A 1 404 ? -32.126 19.231 13.930 1.00 95.06 404 HIS A CA 1
ATOM 3376 C C . HIS A 1 404 ? -30.723 19.061 14.507 1.00 95.06 404 HIS A C 1
ATOM 3378 O O . HIS A 1 404 ? -30.539 18.998 15.722 1.00 95.06 404 HIS A O 1
ATOM 3384 N N . LEU A 1 405 ? -29.725 19.076 13.621 1.00 95.50 405 LEU A N 1
ATOM 3385 C CA . LEU A 1 405 ? -28.316 19.241 13.973 1.00 95.50 405 LEU A CA 1
ATOM 3386 C C . LEU A 1 405 ? -27.680 20.336 13.108 1.00 95.50 405 LEU A C 1
ATOM 3388 O O . LEU A 1 405 ? -27.946 20.451 11.904 1.00 95.50 405 LEU A O 1
ATOM 3392 N N . ARG A 1 406 ? -26.778 21.113 13.716 1.00 94.44 406 ARG A N 1
ATOM 3393 C CA . ARG A 1 406 ? -25.908 22.081 13.027 1.00 94.44 406 ARG A CA 1
ATOM 3394 C C . ARG A 1 406 ? -24.874 21.381 12.146 1.00 94.44 406 ARG A C 1
ATOM 3396 O O . ARG A 1 406 ? -24.704 20.166 12.211 1.00 94.44 406 ARG A O 1
ATOM 3403 N N . ASN A 1 407 ? -24.177 22.154 11.312 1.00 92.19 407 ASN A N 1
ATOM 3404 C CA . ASN A 1 407 ? -23.312 21.616 10.262 1.00 92.19 407 ASN A CA 1
ATOM 3405 C C . ASN A 1 407 ? -22.259 20.617 10.775 1.00 92.19 407 ASN A C 1
ATOM 3407 O O . ASN A 1 407 ? -22.177 19.511 10.247 1.00 92.19 407 ASN A O 1
ATOM 3411 N N . GLY A 1 408 ? -21.529 20.961 11.844 1.00 93.50 408 GLY A N 1
ATOM 3412 C CA . GLY A 1 408 ? -20.527 20.066 12.439 1.00 93.50 408 GLY A CA 1
ATOM 3413 C C . GLY A 1 408 ? -21.126 18.745 12.933 1.00 93.50 408 GLY A C 1
ATOM 3414 O O . GLY A 1 408 ? -20.590 17.679 12.642 1.00 93.50 408 GLY A O 1
ATOM 3415 N N . GLY A 1 409 ? -22.301 18.801 13.572 1.00 95.56 409 GLY A N 1
ATOM 3416 C CA . GLY A 1 409 ? -23.042 17.614 14.016 1.00 95.56 409 GLY A CA 1
ATOM 3417 C C . GLY A 1 409 ? -23.526 16.744 12.864 1.00 95.56 409 GLY A C 1
ATOM 3418 O O . GLY A 1 409 ? -23.315 15.535 12.888 1.00 95.56 409 GLY A O 1
ATOM 3419 N N . ARG A 1 410 ? -24.100 17.347 11.816 1.00 95.06 410 ARG A N 1
ATOM 3420 C CA . ARG A 1 410 ? -24.517 16.610 10.611 1.00 95.06 410 ARG A CA 1
ATOM 3421 C C . ARG A 1 410 ? -23.343 15.916 9.934 1.00 95.06 410 ARG A C 1
ATOM 3423 O O . ARG A 1 410 ? -23.502 14.799 9.456 1.00 95.06 410 ARG A O 1
ATOM 3430 N N . PHE A 1 411 ? -22.185 16.568 9.884 1.00 93.69 411 PHE A N 1
ATOM 3431 C CA . PHE A 1 411 ? -21.001 16.020 9.235 1.00 93.69 411 PHE A CA 1
ATOM 3432 C C . PHE A 1 411 ? -20.374 14.886 10.056 1.00 93.69 411 PHE A C 1
ATOM 3434 O O . PHE A 1 411 ? -20.204 13.788 9.535 1.00 93.69 411 PHE A O 1
ATOM 3441 N N . GLN A 1 412 ? -20.108 15.105 11.351 1.00 96.38 412 GLN A N 1
ATOM 3442 C CA . GLN A 1 412 ? -19.565 14.075 12.246 1.00 96.38 412 GLN A CA 1
ATOM 3443 C C . GLN A 1 412 ? -20.492 12.854 12.328 1.00 96.38 412 GLN A C 1
ATOM 3445 O O . GLN A 1 412 ? -20.038 11.727 12.131 1.00 96.38 412 GLN A O 1
ATOM 3450 N N . TYR A 1 413 ? -21.790 13.075 12.564 1.00 97.75 413 TYR A N 1
ATOM 3451 C CA . TYR A 1 413 ? -22.752 11.985 12.708 1.00 97.75 413 TYR A CA 1
ATOM 3452 C C . TYR A 1 413 ? -23.043 11.293 11.376 1.00 97.75 413 TYR A C 1
ATOM 3454 O O . TYR A 1 413 ? -23.057 10.070 11.304 1.00 97.75 413 TYR A O 1
ATOM 3462 N N . GLY A 1 414 ? -23.215 12.056 10.294 1.00 95.75 414 GLY A N 1
ATOM 3463 C CA . GLY A 1 414 ? -23.492 11.499 8.971 1.00 95.75 414 GLY A CA 1
ATOM 3464 C C . GLY A 1 414 ? -22.356 10.620 8.445 1.00 95.75 414 GLY A C 1
ATOM 3465 O O . GLY A 1 414 ? -22.623 9.561 7.879 1.00 95.75 414 GLY A O 1
ATOM 3466 N N . LEU A 1 415 ? -21.097 11.009 8.677 1.00 93.50 415 LEU A N 1
ATOM 3467 C CA . LEU A 1 415 ? -19.938 10.186 8.326 1.00 93.50 415 LEU A CA 1
ATOM 3468 C C . LEU A 1 415 ? -19.844 8.914 9.171 1.00 93.50 415 LEU A C 1
ATOM 3470 O O . LEU A 1 415 ? -19.552 7.848 8.631 1.00 93.50 415 LEU A O 1
ATOM 3474 N N . PHE A 1 416 ? -20.133 9.010 10.471 1.00 96.19 416 PHE A N 1
ATOM 3475 C CA . PHE A 1 416 ? -20.213 7.845 11.347 1.00 96.19 416 PHE A CA 1
ATOM 3476 C C . PHE A 1 416 ? -21.308 6.870 10.889 1.00 96.19 416 PHE A C 1
ATOM 3478 O O . PHE A 1 416 ? -21.026 5.685 10.729 1.00 96.19 416 PHE A O 1
ATOM 3485 N N . LEU A 1 417 ? -22.517 7.368 10.601 1.00 95.69 417 LEU A N 1
ATOM 3486 C CA . LEU A 1 417 ? -23.643 6.563 10.118 1.00 95.69 417 LEU A CA 1
ATOM 3487 C C . LEU A 1 417 ? -23.334 5.876 8.780 1.00 95.69 417 LEU A C 1
ATOM 3489 O O . LEU A 1 417 ? -23.615 4.689 8.617 1.00 95.69 417 LEU A O 1
ATOM 3493 N N . LYS A 1 418 ? -22.693 6.590 7.844 1.00 91.44 418 LYS A N 1
ATOM 3494 C CA . LYS A 1 418 ? -22.173 5.985 6.609 1.00 91.44 418 LYS A CA 1
ATOM 3495 C C . LYS A 1 418 ? -21.197 4.851 6.932 1.00 91.44 418 LYS A C 1
ATOM 3497 O O . LYS A 1 418 ? -21.287 3.776 6.350 1.00 91.44 418 LYS A O 1
ATOM 3502 N N . GLY A 1 419 ? -20.278 5.086 7.869 1.00 87.31 419 GLY A N 1
ATOM 3503 C CA . GLY A 1 419 ? -19.274 4.106 8.270 1.00 87.31 419 GLY A CA 1
ATOM 3504 C C . GLY A 1 419 ? -19.866 2.835 8.891 1.00 87.31 419 GLY A C 1
ATOM 3505 O O . GLY A 1 419 ? -19.401 1.743 8.593 1.00 87.31 419 GLY A O 1
ATOM 3506 N N . ILE A 1 420 ? -20.922 2.928 9.701 1.00 90.25 420 ILE A N 1
ATOM 3507 C CA . ILE A 1 420 ? -21.559 1.725 10.272 1.00 90.25 420 ILE A CA 1
ATOM 3508 C C . ILE A 1 420 ? -22.435 0.959 9.265 1.00 90.25 420 ILE A C 1
ATOM 3510 O O . ILE A 1 420 ? -22.988 -0.080 9.620 1.00 90.25 420 ILE A O 1
ATOM 3514 N N . GLY A 1 421 ? -22.573 1.460 8.030 1.00 85.69 421 GLY A N 1
ATOM 3515 C CA . GLY A 1 421 ? -23.268 0.767 6.947 1.00 85.69 421 GLY A CA 1
ATOM 3516 C C . GLY A 1 421 ? -24.665 1.291 6.608 1.00 85.69 421 GLY A C 1
ATOM 3517 O O . GLY A 1 421 ? -25.446 0.562 5.998 1.00 85.69 421 GLY A O 1
ATOM 3518 N N . LEU A 1 422 ? -25.017 2.527 6.986 1.00 91.12 422 LEU A N 1
ATOM 3519 C CA . LEU A 1 422 ? -26.263 3.160 6.534 1.00 91.12 422 LEU A CA 1
ATOM 3520 C C . LEU A 1 422 ? -26.122 3.549 5.047 1.00 91.12 422 LEU A C 1
ATOM 3522 O O . LEU A 1 422 ? -25.268 4.377 4.728 1.00 91.12 422 LEU A O 1
ATOM 3526 N N . PRO A 1 423 ? -26.912 2.993 4.111 1.00 86.00 423 PRO A N 1
ATOM 3527 C CA . PRO A 1 423 ? -26.818 3.366 2.703 1.00 86.00 423 PRO A CA 1
ATOM 3528 C C . PRO A 1 423 ? -27.412 4.759 2.450 1.00 86.00 423 PRO A C 1
ATOM 3530 O O . PRO A 1 423 ? -28.233 5.257 3.219 1.00 86.00 423 PRO A O 1
ATOM 3533 N N . LEU A 1 424 ? -27.048 5.383 1.323 1.00 87.69 424 LEU A N 1
ATOM 3534 C CA . LEU A 1 424 ? -27.500 6.737 0.966 1.00 87.69 424 LEU A CA 1
ATOM 3535 C C . LEU A 1 424 ? -29.033 6.884 0.971 1.00 87.69 424 LEU A C 1
ATOM 3537 O O . LEU A 1 424 ? -29.547 7.895 1.449 1.00 87.69 424 LEU A O 1
ATOM 3541 N N . SER A 1 425 ? -29.761 5.891 0.454 1.00 87.62 425 SER A N 1
ATOM 3542 C CA . SER A 1 425 ? -31.231 5.891 0.425 1.00 87.62 425 SER A CA 1
ATOM 3543 C C . SER A 1 425 ? -31.828 5.956 1.833 1.00 87.62 425 SER A C 1
ATOM 3545 O O . SER A 1 425 ? -32.670 6.809 2.113 1.00 87.62 425 SER A O 1
ATOM 3547 N N . GLU A 1 426 ? -31.336 5.112 2.740 1.00 93.12 426 GLU A N 1
ATOM 3548 C CA . GLU A 1 426 ? -31.756 5.098 4.142 1.00 93.12 426 GLU A CA 1
ATOM 3549 C C . GLU A 1 426 ? -31.278 6.338 4.896 1.00 93.12 426 GLU A C 1
ATOM 3551 O O . GLU A 1 426 ? -31.996 6.844 5.751 1.00 93.12 426 GLU A O 1
ATOM 3556 N N . SER A 1 427 ? -30.113 6.893 4.554 1.00 94.19 427 SER A N 1
ATOM 3557 C CA . SER A 1 427 ? -29.627 8.137 5.150 1.00 94.19 427 SER A CA 1
ATOM 3558 C C . SER A 1 427 ? -30.510 9.327 4.787 1.00 94.19 427 SER A C 1
ATOM 3560 O O . SER A 1 427 ? -30.880 10.102 5.666 1.00 94.19 427 SER A O 1
ATOM 3562 N N . LEU A 1 428 ? -30.914 9.453 3.518 1.00 92.25 428 LEU A N 1
ATOM 3563 C CA . LEU A 1 428 ? -31.869 10.480 3.094 1.00 92.25 428 LEU A CA 1
ATOM 3564 C C . LEU A 1 428 ? -33.200 10.336 3.836 1.00 92.25 428 LEU A C 1
ATOM 3566 O O . LEU A 1 428 ? -33.719 11.331 4.336 1.00 92.25 428 LEU A O 1
ATOM 3570 N N . LYS A 1 429 ? -33.714 9.106 3.961 1.00 94.25 429 LYS A N 1
ATOM 3571 C CA . LYS A 1 429 ? -34.937 8.806 4.717 1.00 94.25 429 LYS A CA 1
ATOM 3572 C C . LYS A 1 429 ? -34.800 9.173 6.196 1.00 94.25 429 LYS A C 1
ATOM 3574 O O . LYS A 1 429 ? -35.672 9.847 6.734 1.00 94.25 429 LYS A O 1
ATOM 3579 N N . PHE A 1 430 ? -33.695 8.785 6.829 1.00 96.56 430 PHE A N 1
ATOM 3580 C CA . PHE A 1 430 ? -33.393 9.082 8.226 1.00 96.56 430 PHE A CA 1
ATOM 3581 C C . PHE A 1 430 ? -33.399 10.591 8.495 1.00 96.56 430 PHE A C 1
ATOM 3583 O O . PHE A 1 430 ? -34.192 11.079 9.298 1.00 96.56 430 PHE A O 1
ATOM 3590 N N . TRP A 1 431 ? -32.577 11.353 7.769 1.00 96.62 431 TRP A N 1
ATOM 3591 C CA . TRP A 1 431 ? -32.481 12.801 7.968 1.00 96.62 431 TRP A CA 1
ATOM 3592 C C . TRP A 1 431 ? -33.788 13.524 7.643 1.00 96.62 431 TRP A C 1
ATOM 3594 O O . TRP A 1 431 ? -34.168 14.436 8.379 1.00 96.62 431 TRP A O 1
ATOM 3604 N N . LYS A 1 432 ? -34.492 13.099 6.584 1.00 95.00 432 LYS A N 1
ATOM 3605 C CA . LYS A 1 432 ? -35.801 13.645 6.217 1.00 95.00 432 LYS A CA 1
ATOM 3606 C C . LYS A 1 432 ? -36.796 13.463 7.362 1.00 95.00 432 LYS A C 1
ATOM 3608 O O . LYS A 1 432 ? -37.368 14.448 7.807 1.00 95.00 432 LYS A O 1
ATOM 3613 N N . ASN A 1 433 ? -36.931 12.244 7.889 1.00 95.06 433 ASN A N 1
ATOM 3614 C CA . ASN A 1 433 ? -37.889 11.918 8.949 1.00 95.06 433 ASN A CA 1
ATOM 3615 C C . ASN A 1 433 ? -37.710 12.763 10.219 1.00 95.06 433 ASN A C 1
ATOM 3617 O O . ASN A 1 433 ? -38.706 13.121 10.849 1.00 95.06 433 ASN A O 1
ATOM 3621 N N . HIS A 1 434 ? -36.466 13.083 10.595 1.00 95.56 434 HIS A N 1
ATOM 3622 C CA . HIS A 1 434 ? -36.205 13.984 11.719 1.00 95.56 434 HIS A CA 1
ATOM 3623 C C . HIS A 1 434 ? -36.510 15.432 11.354 1.00 95.56 434 HIS A C 1
ATOM 3625 O O . HIS A 1 434 ? -37.262 16.092 12.061 1.00 95.56 434 HIS A O 1
ATOM 3631 N N . PHE A 1 435 ? -35.948 15.939 10.257 1.00 96.00 435 PHE A N 1
ATOM 3632 C CA . PHE A 1 435 ? -35.988 17.372 9.977 1.00 96.00 435 PHE A CA 1
ATOM 3633 C C . PHE A 1 435 ? -37.402 17.836 9.633 1.00 96.00 435 PHE A C 1
ATOM 3635 O O . PHE A 1 435 ? -37.806 18.910 10.077 1.00 96.00 435 PHE A O 1
ATOM 3642 N N . THR A 1 436 ? -38.206 17.007 8.958 1.00 95.62 436 THR A N 1
ATOM 3643 C CA . THR A 1 436 ? -39.584 17.370 8.599 1.00 95.62 436 THR A CA 1
ATOM 3644 C C . THR A 1 436 ? -40.545 17.458 9.790 1.00 95.62 436 THR A C 1
ATOM 3646 O O . THR A 1 436 ? -41.725 17.738 9.611 1.00 95.62 436 THR A O 1
ATOM 3649 N N . LYS A 1 437 ? -40.074 17.223 11.024 1.00 95.19 437 LYS A N 1
ATOM 3650 C CA . LYS A 1 437 ? -40.831 17.538 12.247 1.00 95.19 437 LYS A CA 1
ATOM 3651 C C . LYS A 1 437 ? -40.861 19.035 12.558 1.00 95.19 437 LYS A C 1
ATOM 3653 O O . LYS A 1 437 ? -41.735 19.469 13.298 1.00 95.19 437 LYS A O 1
ATOM 3658 N N . ILE A 1 438 ? -39.914 19.805 12.019 1.00 94.62 438 ILE A N 1
ATOM 3659 C CA . ILE A 1 438 ? -39.771 21.248 12.278 1.00 94.62 438 ILE A CA 1
ATOM 3660 C C . ILE A 1 438 ? -39.683 22.096 11.001 1.00 94.62 438 ILE A C 1
ATOM 3662 O O . ILE A 1 438 ? -39.637 23.319 11.086 1.00 94.62 438 ILE A O 1
ATOM 3666 N N . MET A 1 439 ? -39.615 21.464 9.828 1.00 94.12 439 MET A N 1
ATOM 3667 C CA . MET A 1 439 ? -39.590 22.128 8.523 1.00 94.12 439 MET A CA 1
ATOM 3668 C C . MET A 1 439 ? -40.416 21.351 7.500 1.00 94.12 439 MET A C 1
ATOM 3670 O O . MET A 1 439 ? -40.742 20.188 7.723 1.00 94.12 439 MET A O 1
ATOM 3674 N N . ASP A 1 440 ? -40.737 21.961 6.363 1.00 93.62 440 ASP A N 1
ATOM 3675 C CA . ASP A 1 440 ? -41.408 21.256 5.272 1.00 93.62 440 ASP A CA 1
ATOM 3676 C C . ASP A 1 440 ? -40.428 20.419 4.420 1.00 93.62 440 ASP A C 1
ATOM 3678 O O . ASP A 1 440 ? -39.204 20.597 4.443 1.00 93.62 440 ASP A O 1
ATOM 3682 N N . GLU A 1 441 ? -40.968 19.476 3.646 1.00 92.12 441 GLU A N 1
ATOM 3683 C CA . GLU A 1 441 ? -40.169 18.584 2.801 1.00 92.12 441 GLU A CA 1
ATOM 3684 C C . GLU A 1 441 ? -39.401 19.326 1.689 1.00 92.12 441 GLU A C 1
ATOM 3686 O O . GLU A 1 441 ? -38.272 18.946 1.357 1.00 92.12 441 GLU A O 1
ATOM 3691 N N . ASN A 1 442 ? -39.962 20.399 1.129 1.00 89.69 442 ASN A N 1
ATOM 3692 C CA . ASN A 1 442 ? -39.304 21.168 0.073 1.00 89.69 442 ASN A CA 1
ATOM 3693 C C . ASN A 1 442 ? -38.097 21.931 0.631 1.00 89.69 442 ASN A C 1
ATOM 3695 O O . ASN A 1 442 ? -37.029 21.940 0.010 1.00 89.69 442 ASN A O 1
ATOM 3699 N N . GLN A 1 443 ? -38.229 22.505 1.827 1.00 90.31 443 GLN A N 1
ATOM 3700 C CA . GLN A 1 443 ? -37.137 23.135 2.559 1.00 90.31 443 GLN A CA 1
ATOM 3701 C C . GLN A 1 443 ? -36.041 22.119 2.897 1.00 90.31 443 GLN A C 1
ATOM 3703 O O . GLN A 1 443 ? -34.856 22.410 2.699 1.00 90.31 443 GLN A O 1
ATOM 3708 N N . PHE A 1 444 ? -36.410 20.903 3.319 1.00 92.38 444 PHE A N 1
ATOM 3709 C CA . PHE A 1 444 ? -35.439 19.834 3.553 1.00 92.38 444 PHE A CA 1
ATOM 3710 C C . PHE A 1 444 ? -34.630 19.504 2.290 1.00 92.38 444 PHE A C 1
ATOM 3712 O O . PHE A 1 444 ? -33.393 19.513 2.310 1.00 92.38 444 PHE A O 1
ATOM 3719 N N . ASN A 1 445 ? -35.327 19.242 1.181 1.00 88.50 445 ASN A N 1
ATOM 3720 C CA . ASN A 1 445 ? -34.705 18.873 -0.087 1.00 88.50 445 ASN A CA 1
ATOM 3721 C C . ASN A 1 445 ? -33.791 19.989 -0.607 1.00 88.50 445 ASN A C 1
ATOM 3723 O O . ASN A 1 445 ? -32.662 19.727 -1.010 1.00 88.50 445 ASN A O 1
ATOM 3727 N N . LYS A 1 446 ? -34.222 21.251 -0.526 1.00 88.38 446 LYS A N 1
ATOM 3728 C CA . LYS A 1 446 ? -33.421 22.386 -0.997 1.00 88.38 446 LYS A CA 1
ATOM 3729 C C . LYS A 1 446 ? -32.148 22.595 -0.172 1.00 88.38 446 LYS A C 1
ATOM 3731 O O . LYS A 1 446 ? -31.104 22.916 -0.734 1.00 88.38 446 LYS A O 1
ATOM 3736 N N . SER A 1 447 ? -32.222 22.432 1.149 1.00 85.44 447 SER A N 1
ATOM 3737 C CA . SER A 1 447 ? -31.138 22.837 2.053 1.00 85.44 447 SER A CA 1
ATOM 3738 C C . SER A 1 447 ? -30.209 21.705 2.497 1.00 85.44 447 SER A C 1
ATOM 3740 O O . SER A 1 447 ? -29.061 21.983 2.845 1.00 85.44 447 SER A O 1
ATOM 3742 N N . TYR A 1 448 ? -30.656 20.443 2.500 1.00 90.12 448 TYR A N 1
ATOM 3743 C CA . TYR A 1 448 ? -29.915 19.357 3.161 1.00 90.12 448 TYR A CA 1
ATOM 3744 C C . TYR A 1 448 ? -29.639 18.135 2.287 1.00 90.12 448 TYR A C 1
ATOM 3746 O O . TYR A 1 448 ? -28.624 17.467 2.508 1.00 90.12 448 TYR A O 1
ATOM 3754 N N . SER A 1 449 ? -30.458 17.847 1.267 1.00 86.38 449 SER A N 1
ATOM 3755 C CA . SER A 1 449 ? -30.248 16.652 0.433 1.00 86.38 449 SER A CA 1
ATOM 3756 C C . SER A 1 449 ? -28.897 16.680 -0.287 1.00 86.38 449 SER A C 1
ATOM 3758 O O . SER A 1 449 ? -28.247 15.643 -0.417 1.00 86.38 449 SER A O 1
ATOM 3760 N N . TYR A 1 450 ? -28.449 17.865 -0.720 1.00 85.62 450 TYR A N 1
ATOM 3761 C CA . TYR A 1 450 ? -27.143 18.052 -1.352 1.00 85.62 450 TYR A CA 1
ATOM 3762 C C . TYR A 1 450 ? -25.997 17.695 -0.397 1.00 85.62 450 TYR A C 1
ATOM 3764 O O . TYR A 1 450 ? -25.110 16.923 -0.753 1.00 85.62 450 TYR A O 1
ATOM 3772 N N . HIS A 1 451 ? -26.047 18.187 0.845 1.00 85.44 451 HIS A N 1
ATOM 3773 C CA . HIS A 1 451 ? -25.031 17.896 1.857 1.00 85.44 451 HIS A CA 1
ATOM 3774 C C . HIS A 1 451 ? -24.959 16.397 2.186 1.00 85.44 451 HIS A C 1
ATOM 3776 O O . HIS A 1 451 ? -23.869 15.838 2.290 1.00 85.44 451 HIS A O 1
ATOM 3782 N N . ILE A 1 452 ? -26.108 15.721 2.295 1.00 87.12 452 ILE A N 1
ATOM 3783 C CA . ILE A 1 452 ? -26.148 14.268 2.514 1.00 87.12 452 ILE A CA 1
ATOM 3784 C C . ILE A 1 452 ? -25.502 13.549 1.326 1.00 87.12 452 ILE A C 1
ATOM 3786 O O . ILE A 1 452 ? -24.596 12.749 1.517 1.00 87.12 452 ILE A O 1
ATOM 3790 N N . ARG A 1 453 ? -25.872 13.886 0.086 1.00 83.81 453 ARG A N 1
ATOM 3791 C CA . ARG A 1 453 ? -25.254 13.301 -1.119 1.00 83.81 453 ARG A CA 1
ATOM 3792 C C . ARG A 1 453 ? -23.742 13.535 -1.189 1.00 83.81 453 ARG A C 1
ATOM 3794 O O . ARG A 1 453 ? -23.020 12.658 -1.669 1.00 83.81 453 ARG A O 1
ATOM 3801 N N . HIS A 1 454 ? -23.271 14.675 -0.685 1.00 79.94 454 HIS A N 1
ATOM 3802 C CA . HIS A 1 454 ? -21.855 15.027 -0.614 1.00 79.94 454 HIS A CA 1
ATOM 3803 C C . HIS A 1 454 ? -21.082 14.146 0.382 1.00 79.94 454 HIS A C 1
ATOM 3805 O O . HIS A 1 454 ? -20.001 13.670 0.052 1.00 79.94 454 HIS A O 1
ATOM 3811 N N . ILE A 1 455 ? -21.655 13.825 1.552 1.00 82.31 455 ILE A N 1
ATOM 3812 C CA . ILE A 1 455 ? -21.070 12.864 2.517 1.00 82.31 455 ILE A CA 1
ATOM 3813 C C . ILE A 1 455 ? -20.810 11.490 1.868 1.00 82.31 455 ILE A C 1
ATOM 3815 O O . ILE A 1 455 ? -19.821 10.819 2.182 1.00 82.31 455 ILE A O 1
ATOM 3819 N N . TYR A 1 456 ? -21.680 11.081 0.942 1.00 80.19 456 TYR A N 1
ATOM 3820 C CA . TYR A 1 456 ? -21.583 9.816 0.206 1.00 80.19 456 TYR A CA 1
ATOM 3821 C C . TYR A 1 456 ? -20.801 9.928 -1.115 1.00 80.19 456 TYR A C 1
ATOM 3823 O O . TYR A 1 456 ? -20.709 8.944 -1.840 1.00 80.19 456 TYR A O 1
ATOM 3831 N N . GLY A 1 457 ? -20.241 11.097 -1.450 1.00 76.56 457 GLY A N 1
ATOM 3832 C CA . GLY A 1 457 ? -19.440 11.284 -2.666 1.00 76.56 457 GLY A CA 1
ATOM 3833 C C . GLY A 1 457 ? -20.232 11.191 -3.977 1.00 76.56 457 GLY A C 1
ATOM 3834 O O . GLY A 1 457 ? -19.649 10.946 -5.025 1.00 76.56 457 GLY A O 1
ATOM 3835 N N . THR A 1 458 ? -21.555 11.381 -3.948 1.00 67.75 458 THR A N 1
ATOM 3836 C CA . THR A 1 458 ? -22.416 11.278 -5.150 1.00 67.75 458 THR A CA 1
ATOM 3837 C C . THR A 1 458 ? -22.616 12.605 -5.889 1.00 67.75 458 THR A C 1
ATOM 3839 O O . THR A 1 458 ? -23.244 12.636 -6.942 1.00 67.75 458 THR A O 1
ATOM 3842 N N . VAL A 1 459 ? -22.088 13.706 -5.344 1.00 51.88 459 VAL A N 1
ATOM 3843 C CA . VAL A 1 459 ? -22.137 15.065 -5.913 1.00 51.88 459 VAL A CA 1
ATOM 3844 C C . VAL A 1 459 ? -20.827 15.807 -5.612 1.00 51.88 459 VAL A C 1
ATOM 3846 O O . VAL A 1 459 ? -20.113 15.451 -4.673 1.00 51.88 459 VAL A O 1
ATOM 3849 N N . GLY A 1 460 ? -20.498 16.847 -6.383 1.00 53.31 460 GLY A N 1
ATOM 3850 C CA . GLY A 1 460 ? -19.250 17.612 -6.229 1.00 53.31 460 GLY A CA 1
ATOM 3851 C C . GLY A 1 460 ? -18.039 16.914 -6.866 1.00 53.31 460 GLY A C 1
ATOM 3852 O O . GLY A 1 460 ? -18.169 16.324 -7.932 1.00 53.31 460 GLY A O 1
ATOM 3853 N N . LYS A 1 461 ? -16.864 16.938 -6.211 1.00 46.22 461 LYS A N 1
ATOM 3854 C CA . LYS A 1 461 ? -15.625 16.258 -6.676 1.00 46.22 461 LYS A CA 1
ATOM 3855 C C . LYS A 1 461 ? -15.695 14.716 -6.652 1.00 46.22 461 LYS A C 1
ATOM 3857 O O . LYS A 1 461 ? -14.684 14.063 -6.878 1.00 46.22 461 LYS A O 1
ATOM 3862 N N . MET A 1 462 ? -16.856 14.141 -6.326 1.00 53.31 462 MET A N 1
ATOM 3863 C CA . MET A 1 462 ? -17.083 12.698 -6.159 1.00 53.31 462 MET A CA 1
ATOM 3864 C C . MET A 1 462 ? -16.106 12.025 -5.176 1.00 53.31 462 MET A C 1
ATOM 3866 O O . MET A 1 462 ? -15.692 10.884 -5.360 1.00 53.31 462 MET A O 1
ATOM 3870 N N . PHE A 1 463 ? -15.730 12.747 -4.115 1.00 43.81 463 PHE A N 1
ATOM 3871 C CA . PHE A 1 463 ? -14.828 12.263 -3.072 1.00 43.81 463 PHE A CA 1
ATOM 3872 C C . PHE A 1 463 ? -15.631 11.728 -1.878 1.00 43.81 463 PHE A C 1
ATOM 3874 O O . PHE A 1 463 ? -16.411 12.460 -1.266 1.00 43.81 463 PHE A O 1
ATOM 3881 N N . SER A 1 464 ? -15.455 10.450 -1.539 1.00 61.50 464 SER A N 1
ATOM 3882 C CA . SER A 1 464 ? -16.089 9.836 -0.367 1.00 61.50 464 SER A CA 1
ATOM 3883 C C . SER A 1 464 ? -15.254 10.130 0.879 1.00 61.50 464 SER A C 1
ATOM 3885 O O . SER A 1 464 ? -14.217 9.513 1.093 1.00 61.50 464 SER A O 1
ATOM 3887 N N . TYR A 1 465 ? -15.704 11.069 1.712 1.00 67.44 465 TYR A N 1
ATOM 3888 C CA . TYR A 1 465 ? -15.006 11.415 2.955 1.00 67.44 465 TYR A CA 1
ATOM 3889 C C . TYR A 1 465 ? -14.923 10.211 3.910 1.00 67.44 465 TYR A C 1
ATOM 3891 O O . TYR A 1 465 ? -15.958 9.577 4.147 1.00 67.44 465 TYR A O 1
ATOM 3899 N N . PRO A 1 466 ? -13.753 9.895 4.488 1.00 71.62 466 PRO A N 1
ATOM 3900 C CA . PRO A 1 466 ? -13.657 8.858 5.509 1.00 71.62 466 PRO A CA 1
ATOM 3901 C C . PRO A 1 466 ? -14.415 9.272 6.775 1.00 71.62 466 PRO A C 1
ATOM 3903 O O . PRO A 1 466 ? -14.680 10.457 7.012 1.00 71.62 466 PRO A O 1
ATOM 3906 N N . ALA A 1 467 ? -14.792 8.288 7.592 1.00 85.50 467 ALA A N 1
ATOM 3907 C CA . ALA A 1 467 ? -15.349 8.578 8.905 1.00 85.50 467 ALA A CA 1
ATOM 3908 C C . ALA A 1 467 ? -14.317 9.316 9.774 1.00 85.50 467 ALA A C 1
ATOM 3910 O O . ALA A 1 467 ? -13.118 9.070 9.668 1.00 85.50 467 ALA A O 1
ATOM 3911 N N . LYS A 1 468 ? -14.767 10.258 10.614 1.00 87.38 468 LYS A N 1
ATOM 3912 C CA . LYS A 1 468 ? -13.836 11.007 11.467 1.00 87.38 468 LYS A CA 1
ATOM 3913 C C . LYS A 1 468 ? -13.269 10.090 12.559 1.00 87.38 468 LYS A C 1
ATOM 3915 O O . LYS A 1 468 ? -14.031 9.574 13.378 1.00 87.38 468 LYS A O 1
ATOM 3920 N N . ASN A 1 469 ? -11.945 9.976 12.628 1.00 85.56 469 ASN A N 1
ATOM 3921 C CA . ASN A 1 469 ? -11.248 9.351 13.752 1.00 85.56 469 ASN A CA 1
ATOM 3922 C C . ASN A 1 469 ? -11.270 10.243 15.013 1.00 85.56 469 ASN A C 1
ATOM 3924 O O . ASN A 1 469 ? -11.595 11.435 14.953 1.00 85.56 469 ASN A O 1
ATOM 3928 N N . CYS A 1 470 ? -10.933 9.673 16.177 1.00 89.50 470 CYS A N 1
ATOM 3929 C CA . CYS A 1 470 ? -10.982 10.402 17.451 1.00 89.50 470 CYS A CA 1
ATOM 3930 C C . CYS A 1 470 ? -10.034 11.607 17.467 1.00 89.50 470 CYS A C 1
ATOM 3932 O O . CYS A 1 470 ? -10.396 12.647 18.006 1.00 89.50 470 CYS A O 1
ATOM 3934 N N . THR A 1 471 ? -8.852 11.502 16.853 1.00 85.81 471 THR A N 1
ATOM 3935 C CA . THR A 1 471 ? -7.869 12.599 16.806 1.00 85.81 471 THR A CA 1
ATOM 3936 C C . THR A 1 471 ? -8.385 13.801 16.016 1.00 85.81 471 THR A C 1
ATOM 3938 O O . THR A 1 471 ? -8.113 14.936 16.394 1.00 85.81 471 THR A O 1
ATOM 3941 N N . THR A 1 472 ? -9.173 13.577 14.961 1.00 86.62 472 THR A N 1
ATOM 3942 C CA . THR A 1 472 ? -9.855 14.649 14.222 1.00 86.62 472 THR A CA 1
ATOM 3943 C C . THR A 1 472 ? -10.978 15.264 15.051 1.00 86.62 472 THR A C 1
ATOM 3945 O O . THR A 1 472 ? -11.073 16.482 15.133 1.00 86.62 472 THR A O 1
ATOM 3948 N N . ILE A 1 473 ? -11.807 14.439 15.699 1.00 93.12 473 ILE A N 1
ATOM 3949 C CA . ILE A 1 473 ? -12.932 14.911 16.528 1.00 93.12 473 ILE A CA 1
ATOM 3950 C C . ILE A 1 473 ? -12.445 15.712 17.745 1.00 93.12 473 ILE A C 1
ATOM 3952 O O . ILE A 1 473 ? -13.092 16.673 18.145 1.00 93.12 473 ILE A O 1
ATOM 3956 N N . LEU A 1 474 ? -11.302 15.343 18.329 1.00 90.19 474 LEU A N 1
ATOM 3957 C CA . LEU A 1 474 ? -10.693 16.055 19.457 1.00 90.19 474 LEU A CA 1
ATOM 3958 C C . LEU A 1 474 ? -10.204 17.464 19.097 1.00 90.19 474 LEU A C 1
ATOM 3960 O O . LEU A 1 474 ? -10.063 18.294 19.986 1.00 90.19 474 LEU A O 1
ATOM 3964 N N . LYS A 1 475 ? -9.948 17.738 17.813 1.00 89.12 475 LYS A N 1
ATOM 3965 C CA . LYS A 1 475 ? -9.550 19.068 17.330 1.00 89.12 475 LYS A CA 1
ATOM 3966 C C . LYS A 1 475 ? -10.747 19.985 17.055 1.00 89.12 475 LYS A C 1
ATOM 3968 O O . LYS A 1 475 ? -10.545 21.173 16.818 1.00 89.12 475 LYS A O 1
ATOM 3973 N N . ASP A 1 476 ? -11.971 19.450 17.034 1.00 88.06 476 ASP A N 1
ATOM 3974 C CA . ASP A 1 476 ? -13.175 20.248 16.801 1.00 88.06 476 ASP A CA 1
ATOM 3975 C C . ASP A 1 476 ? -13.485 21.107 18.045 1.00 88.06 476 ASP A C 1
ATOM 3977 O O . ASP A 1 476 ? -13.508 20.606 19.168 1.00 88.06 476 ASP A O 1
ATOM 3981 N N . ASN A 1 477 ? -13.793 22.392 17.834 1.00 86.75 477 ASN A N 1
ATOM 3982 C CA . ASN A 1 477 ? -14.185 23.341 18.884 1.00 86.75 477 ASN A CA 1
ATOM 3983 C C . ASN A 1 477 ? -15.680 23.696 18.750 1.00 86.75 477 ASN A C 1
ATOM 3985 O O . ASN A 1 477 ? -16.018 24.674 18.075 1.00 86.75 477 ASN A O 1
ATOM 3989 N N . PRO A 1 478 ? -16.598 22.896 19.324 1.00 90.75 478 PRO A N 1
ATOM 3990 C CA . PRO A 1 478 ? -18.035 23.124 19.196 1.00 90.75 478 PRO A CA 1
ATOM 3991 C C . PRO A 1 478 ? -18.484 24.392 19.941 1.00 90.75 478 PRO A C 1
ATOM 3993 O O . PRO A 1 478 ? -18.058 24.658 21.064 1.00 90.75 478 PRO A O 1
ATOM 3996 N N . GLY A 1 479 ? -19.387 25.166 19.330 1.00 89.62 479 GLY A N 1
ATOM 3997 C CA . GLY A 1 479 ? -20.030 26.306 19.984 1.00 89.62 479 GLY A CA 1
ATOM 3998 C C . GLY A 1 479 ? -21.108 25.896 21.005 1.00 89.62 479 GLY A C 1
ATOM 3999 O O . GLY A 1 479 ? -21.487 24.729 21.085 1.00 89.62 479 GLY A O 1
ATOM 4000 N N . PRO A 1 480 ? -21.703 26.850 21.749 1.00 85.25 480 PRO A N 1
ATOM 4001 C CA . PRO A 1 480 ? -22.648 26.553 22.839 1.00 85.25 480 PRO A CA 1
ATOM 4002 C C . PRO A 1 480 ? -23.915 25.778 22.438 1.00 85.25 480 PRO A C 1
ATOM 4004 O O . PRO A 1 480 ? -24.572 25.173 23.282 1.00 85.25 480 PRO A O 1
ATOM 4007 N N . LEU A 1 481 ? -24.285 25.832 21.157 1.00 87.88 481 LEU A N 1
ATOM 4008 C CA . LEU A 1 481 ? -25.464 25.169 20.588 1.00 87.88 481 LEU A CA 1
ATOM 4009 C C . LEU A 1 481 ? -25.092 23.973 19.697 1.00 87.88 481 LEU A C 1
ATOM 4011 O O . LEU A 1 481 ? -25.959 23.414 19.022 1.00 87.88 481 LEU A O 1
ATOM 4015 N N . ASP A 1 482 ? -23.811 23.612 19.660 1.00 92.31 482 ASP A N 1
ATOM 4016 C CA . ASP A 1 482 ? -23.281 22.499 18.894 1.00 92.31 482 ASP A CA 1
ATOM 4017 C C . ASP A 1 482 ? -23.093 21.267 19.785 1.00 92.31 482 ASP A C 1
ATOM 4019 O O . ASP A 1 482 ? -22.607 21.355 20.906 1.00 92.31 482 ASP A O 1
ATOM 4023 N N . TYR A 1 483 ? -23.470 20.103 19.256 1.00 94.88 483 TYR A N 1
ATOM 4024 C CA . TYR A 1 483 ? -23.416 18.817 19.967 1.00 94.88 483 TYR A CA 1
ATOM 4025 C C . TYR A 1 483 ? -22.340 17.866 19.424 1.00 94.88 483 TYR A C 1
ATOM 4027 O O . TYR A 1 483 ? -22.318 16.692 19.777 1.00 94.88 483 TYR A O 1
ATOM 4035 N N . HIS A 1 484 ? -21.491 18.348 18.511 1.00 95.62 484 HIS A N 1
ATOM 4036 C CA . HIS A 1 484 ? -20.392 17.578 17.923 1.00 95.62 484 HIS A CA 1
ATOM 4037 C C . HIS A 1 484 ? -19.104 17.734 18.744 1.00 95.62 484 HIS A C 1
ATOM 4039 O O . HIS A 1 484 ? -19.083 18.468 19.729 1.00 95.62 484 HIS A O 1
ATOM 4045 N N . GLY A 1 485 ? -18.033 17.051 18.347 1.00 96.50 485 GLY A N 1
ATOM 4046 C CA . GLY A 1 485 ? -16.791 16.968 19.114 1.00 96.50 485 GLY A CA 1
ATOM 4047 C C . GLY A 1 485 ? -16.742 15.752 20.044 1.00 96.50 485 GLY A C 1
ATOM 4048 O O . GLY A 1 485 ? -17.602 14.862 19.997 1.00 96.50 485 GLY A O 1
ATOM 4049 N N . CYS A 1 486 ? -15.687 15.689 20.860 1.00 97.06 486 CYS A N 1
ATOM 4050 C CA . CYS A 1 486 ? -15.480 14.625 21.839 1.00 97.06 486 CYS A CA 1
ATOM 4051 C C . CYS A 1 486 ? -16.007 15.066 23.213 1.00 97.06 486 CYS A C 1
ATOM 4053 O O . CYS A 1 486 ? -15.426 15.977 23.803 1.00 97.06 486 CYS A O 1
ATOM 4055 N N . PRO A 1 487 ? -17.035 14.406 23.780 1.00 96.56 487 PRO A N 1
ATOM 4056 C CA . PRO A 1 487 ? -17.622 14.822 25.052 1.00 96.56 487 PRO A CA 1
ATOM 4057 C C . PRO A 1 487 ? -16.625 14.743 26.212 1.00 96.56 487 PRO A C 1
ATOM 4059 O O . PRO A 1 487 ? -16.680 15.569 27.114 1.00 96.56 487 PRO A O 1
ATOM 4062 N N . PHE A 1 488 ? -15.663 13.818 26.144 1.00 96.50 488 PHE A N 1
ATOM 4063 C CA . PHE A 1 488 ? -14.588 13.671 27.131 1.00 96.50 488 PHE A CA 1
ATOM 4064 C C . PHE A 1 488 ? -13.492 14.742 27.025 1.00 96.50 488 PHE A C 1
ATOM 4066 O O . PHE A 1 488 ? -12.489 14.656 27.721 1.00 96.50 488 PHE A O 1
ATOM 4073 N N . SER A 1 489 ? -13.638 15.713 26.125 1.00 93.88 489 SER A N 1
ATOM 4074 C CA . SER A 1 489 ? -12.734 16.859 26.002 1.00 93.88 489 SER A CA 1
ATOM 4075 C C . SER A 1 489 ? -13.476 18.192 26.029 1.00 93.88 489 SER A C 1
ATOM 4077 O O . SER A 1 489 ? -12.874 19.197 26.388 1.00 93.88 489 SER A O 1
ATOM 4079 N N . THR A 1 490 ? -14.747 18.223 25.618 1.00 91.75 490 THR A N 1
ATOM 4080 C CA . THR A 1 490 ? -15.496 19.472 25.420 1.00 91.75 490 THR A CA 1
ATOM 4081 C C . THR A 1 490 ? -16.539 19.752 26.499 1.00 91.75 490 THR A C 1
ATOM 4083 O O . THR A 1 490 ? -16.930 20.907 26.663 1.00 91.75 490 THR A O 1
ATOM 4086 N N . LEU A 1 491 ? -17.025 18.737 27.224 1.00 93.69 491 LEU A N 1
ATOM 4087 C CA . LEU A 1 491 ? -18.031 18.936 28.270 1.00 93.69 491 LEU A CA 1
ATOM 4088 C C . LEU A 1 491 ? -17.387 19.336 29.601 1.00 93.69 491 LEU A C 1
ATOM 4090 O O . LEU A 1 491 ? -16.290 18.906 29.936 1.00 93.69 491 LEU A O 1
ATOM 4094 N N . ASP A 1 492 ? -18.099 20.145 30.382 1.00 93.62 492 ASP A N 1
ATOM 4095 C CA . ASP A 1 492 ? -17.752 20.406 31.780 1.00 93.62 492 ASP A CA 1
ATOM 4096 C C . ASP A 1 492 ? -18.206 19.249 32.692 1.00 93.62 492 ASP A C 1
ATOM 4098 O O . ASP A 1 492 ? -18.944 18.355 32.263 1.00 93.62 492 ASP A O 1
ATOM 4102 N N . TYR A 1 493 ? -17.784 19.277 33.963 1.00 94.81 493 TYR A N 1
ATOM 4103 C CA . TYR A 1 493 ? -18.118 18.251 34.961 1.00 94.81 493 TYR A CA 1
ATOM 4104 C C . TYR A 1 493 ? -19.624 17.968 35.050 1.00 94.81 493 TYR A C 1
ATOM 4106 O O . TYR A 1 493 ? -20.054 16.816 35.021 1.00 94.81 493 TYR A O 1
ATOM 4114 N N . ASN A 1 494 ? -20.445 19.015 35.119 1.00 95.88 494 ASN A N 1
ATOM 4115 C CA . ASN A 1 494 ? -21.883 18.863 35.318 1.00 95.88 494 ASN A CA 1
ATOM 4116 C C . ASN A 1 494 ? -22.543 18.211 34.098 1.00 95.88 494 ASN A C 1
ATOM 4118 O O . ASN A 1 494 ? -23.375 17.313 34.237 1.00 95.88 494 ASN A O 1
ATOM 4122 N N . ARG A 1 495 ? -22.146 18.629 32.892 1.00 95.19 495 ARG A N 1
ATOM 4123 C CA . ARG A 1 495 ? -22.674 18.089 31.637 1.00 95.19 495 ARG A CA 1
ATOM 4124 C C . ARG A 1 495 ? -22.222 16.655 31.402 1.00 95.19 495 ARG A C 1
ATOM 4126 O O . ARG A 1 495 ? -23.053 15.835 31.024 1.00 95.19 495 ARG A O 1
ATOM 4133 N N . ILE A 1 496 ? -20.948 16.327 31.638 1.00 96.69 496 ILE A N 1
ATOM 4134 C CA . ILE A 1 496 ? -20.485 14.946 31.451 1.00 96.69 496 ILE A CA 1
ATOM 4135 C C . ILE A 1 496 ? -21.145 14.006 32.463 1.00 96.69 496 ILE A C 1
ATOM 4137 O O . ILE A 1 496 ? -21.582 12.928 32.076 1.00 96.69 496 ILE A O 1
ATOM 4141 N N . MET A 1 497 ? -21.323 14.424 33.722 1.00 97.38 497 MET A N 1
ATOM 4142 C CA . MET A 1 497 ? -22.040 13.621 34.718 1.00 97.38 497 MET A CA 1
ATOM 4143 C C . MET A 1 497 ? -23.498 13.385 34.322 1.00 97.38 497 MET A C 1
ATOM 4145 O O . MET A 1 497 ? -23.976 12.256 34.415 1.00 97.38 497 MET A O 1
ATOM 4149 N N . PHE A 1 498 ? -24.190 14.413 33.818 1.00 96.38 498 PHE A N 1
ATOM 4150 C CA . PHE A 1 498 ? -25.544 14.262 33.283 1.00 96.38 498 PHE A CA 1
ATOM 4151 C C . PHE A 1 498 ? -25.600 13.221 32.154 1.00 96.38 498 PHE A C 1
ATOM 4153 O O . PHE A 1 498 ? -26.436 12.317 32.187 1.00 96.38 498 PHE A O 1
ATOM 4160 N N . GLU A 1 499 ? -24.690 13.305 31.180 1.00 96.88 499 GLU A N 1
ATOM 4161 C CA . GLU A 1 499 ? -24.658 12.373 30.048 1.00 96.88 499 GLU A CA 1
ATOM 4162 C C . GLU A 1 499 ? -24.290 10.943 30.471 1.00 96.88 499 GLU A C 1
ATOM 4164 O O . GLU A 1 499 ? -24.904 9.987 29.997 1.00 96.88 499 GLU A O 1
ATOM 4169 N N . LEU A 1 500 ? -23.346 10.768 31.400 1.00 97.44 500 LEU A N 1
ATOM 4170 C CA . LEU A 1 500 ? -22.991 9.452 31.941 1.00 97.44 500 LEU A CA 1
ATOM 4171 C C . LEU A 1 500 ? -24.162 8.825 32.708 1.00 97.44 500 LEU A C 1
ATOM 4173 O O . LEU A 1 500 ? -24.465 7.648 32.517 1.00 97.44 500 LEU A O 1
ATOM 4177 N N . LYS A 1 501 ? -24.885 9.613 33.512 1.00 96.62 501 LYS A N 1
ATOM 4178 C CA . LYS A 1 501 ? -26.079 9.138 34.226 1.00 96.62 501 LYS A CA 1
ATOM 4179 C C . LYS A 1 501 ? -27.230 8.792 33.293 1.00 96.62 501 LYS A C 1
ATOM 4181 O O . LYS A 1 501 ? -27.863 7.760 33.494 1.00 96.62 501 LYS A O 1
ATOM 4186 N N . ARG A 1 502 ? -27.450 9.575 32.232 1.00 95.31 502 ARG A N 1
ATOM 4187 C CA . ARG A 1 502 ? -28.426 9.247 31.176 1.00 95.31 502 ARG A CA 1
ATOM 4188 C C . ARG A 1 502 ? -28.126 7.898 30.513 1.00 95.31 502 ARG A C 1
ATOM 4190 O O . ARG A 1 502 ? -29.046 7.218 30.076 1.00 95.31 502 ARG A O 1
ATOM 4197 N N . ASN A 1 503 ? -26.853 7.511 30.466 1.00 95.25 503 ASN A N 1
ATOM 4198 C CA . ASN A 1 503 ? -26.387 6.237 29.924 1.00 95.25 503 ASN A CA 1
ATOM 4199 C C . ASN A 1 503 ? -26.172 5.158 31.009 1.00 95.25 503 ASN A C 1
ATOM 4201 O O . ASN A 1 503 ? -25.452 4.193 30.772 1.00 95.25 503 ASN A O 1
ATOM 4205 N N . ASN A 1 504 ? -26.802 5.300 32.183 1.00 94.88 504 ASN A N 1
ATOM 4206 C CA . ASN A 1 504 ? -26.813 4.313 33.272 1.00 94.88 504 ASN A CA 1
ATOM 4207 C C . ASN A 1 504 ? -25.427 3.916 33.816 1.00 94.88 504 ASN A C 1
ATOM 4209 O O . ASN A 1 504 ? -25.236 2.794 34.284 1.00 94.88 504 ASN A O 1
ATOM 4213 N N . ILE A 1 505 ? -24.461 4.836 33.794 1.00 96.88 505 ILE A N 1
ATOM 4214 C CA . ILE A 1 505 ? -23.136 4.605 34.379 1.00 96.88 505 ILE A CA 1
ATOM 4215 C C . ILE A 1 505 ? -23.189 4.803 35.905 1.00 96.88 505 ILE A C 1
ATOM 4217 O O . ILE A 1 505 ? -23.728 5.796 36.419 1.00 96.88 505 ILE A O 1
ATOM 4221 N N . ASN A 1 506 ? -22.646 3.838 36.652 1.00 96.00 506 ASN A N 1
ATOM 4222 C CA . ASN A 1 506 ? -22.624 3.888 38.115 1.00 96.00 506 ASN A CA 1
ATOM 4223 C C . ASN A 1 506 ? -21.657 4.973 38.636 1.00 96.00 506 ASN A C 1
ATOM 4225 O O . ASN A 1 506 ? -20.806 5.479 37.908 1.00 96.00 506 ASN A O 1
ATOM 4229 N N . ASP A 1 507 ? -21.798 5.360 39.907 1.00 95.56 507 ASP A N 1
ATOM 4230 C CA . ASP A 1 507 ? -20.999 6.449 40.492 1.00 95.56 507 ASP A CA 1
ATOM 4231 C C . ASP A 1 507 ? -19.497 6.165 40.531 1.00 95.56 507 ASP A C 1
ATOM 4233 O O . ASP A 1 507 ? -18.695 7.095 40.430 1.00 95.56 507 ASP A O 1
ATOM 4237 N N . ASN A 1 508 ? -19.094 4.898 40.661 1.00 96.19 508 ASN A N 1
ATOM 4238 C CA . ASN A 1 508 ? -17.680 4.555 40.671 1.00 96.19 508 ASN A CA 1
ATOM 4239 C C . ASN A 1 508 ? -17.047 4.789 39.296 1.00 96.19 508 ASN A C 1
ATOM 4241 O O . ASN A 1 508 ? -16.078 5.539 39.187 1.00 96.19 508 ASN A O 1
ATOM 4245 N N . ASP A 1 509 ? -17.662 4.242 38.252 1.00 95.88 509 ASP A N 1
ATOM 4246 C CA . ASP A 1 509 ? -17.197 4.383 36.874 1.00 95.88 509 ASP A CA 1
ATOM 4247 C C . ASP A 1 509 ? -17.247 5.846 36.419 1.00 95.88 509 ASP A C 1
ATOM 4249 O O . ASP A 1 509 ? -16.324 6.321 35.759 1.00 95.88 509 ASP A O 1
ATOM 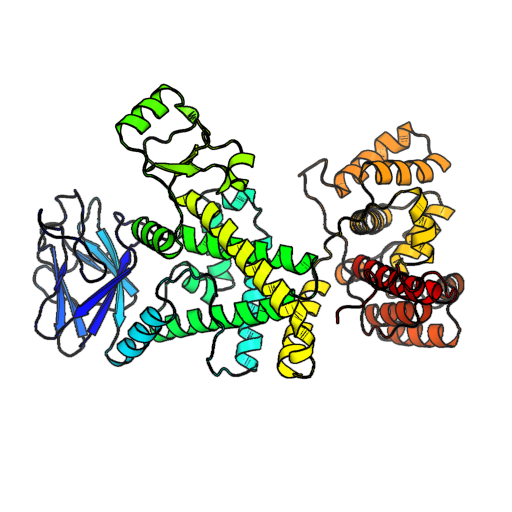4253 N N . CYS A 1 510 ? -18.264 6.611 36.840 1.00 96.88 510 CYS A N 1
ATOM 4254 C CA . CYS A 1 510 ? -18.313 8.054 36.600 1.00 96.88 510 CYS A CA 1
ATOM 4255 C C . CYS A 1 510 ? -17.069 8.772 37.143 1.00 96.88 510 CYS A C 1
ATOM 4257 O O . CYS A 1 510 ? -16.468 9.581 36.431 1.00 96.88 510 CYS A O 1
ATOM 4259 N N . ARG A 1 511 ? -16.652 8.469 38.382 1.00 96.06 511 ARG A N 1
ATOM 4260 C CA . ARG A 1 511 ? -15.444 9.062 38.986 1.00 96.06 511 ARG A CA 1
ATOM 4261 C C . ARG A 1 511 ? -14.184 8.672 38.222 1.00 96.06 511 ARG A C 1
ATOM 4263 O O . ARG A 1 511 ? -13.320 9.517 37.995 1.00 96.06 511 ARG A O 1
ATOM 4270 N N . GLU A 1 512 ? -14.078 7.419 37.794 1.00 96.25 512 GLU A N 1
ATOM 4271 C CA . GLU A 1 512 ? -12.912 6.939 37.054 1.00 96.25 512 GLU A CA 1
ATOM 4272 C C . GLU A 1 512 ? -12.794 7.529 35.646 1.00 96.25 512 GLU A C 1
ATOM 4274 O O . GLU A 1 512 ? -11.681 7.842 35.205 1.00 96.25 512 GLU A O 1
ATOM 4279 N N . ILE A 1 513 ? -13.923 7.681 34.952 1.00 97.06 513 ILE A N 1
ATOM 4280 C CA . ILE A 1 513 ? -14.014 8.342 33.646 1.00 97.06 513 ILE A CA 1
ATOM 4281 C C . ILE A 1 513 ? -13.634 9.816 33.795 1.00 97.06 513 ILE A C 1
ATOM 4283 O O . ILE A 1 513 ? -12.816 10.314 33.019 1.00 97.06 513 ILE A O 1
ATOM 4287 N N . TRP A 1 514 ? -14.169 10.496 34.815 1.00 96.19 514 TRP A N 1
ATOM 4288 C CA . TRP A 1 514 ? -13.826 11.887 35.105 1.00 96.19 514 TRP A CA 1
ATOM 4289 C C . TRP A 1 514 ? -12.336 12.066 35.381 1.00 96.19 514 TRP A C 1
ATOM 4291 O O . TRP A 1 514 ? -11.726 12.950 34.795 1.00 96.19 514 TRP A O 1
ATOM 4301 N N . ASN A 1 515 ? -11.731 11.200 36.198 1.00 94.12 515 ASN A N 1
ATOM 4302 C CA . ASN A 1 515 ? -10.302 11.276 36.495 1.00 94.12 515 ASN A CA 1
ATOM 4303 C C . ASN A 1 515 ? -9.444 11.157 35.219 1.00 94.12 515 ASN A C 1
ATOM 4305 O O . ASN A 1 515 ? -8.487 11.902 35.021 1.00 94.12 515 ASN A O 1
ATOM 4309 N N . SER A 1 516 ? -9.794 10.257 34.295 1.00 91.69 516 SER A N 1
ATOM 4310 C CA . SER A 1 516 ? -9.096 10.174 33.002 1.00 91.69 516 SER A CA 1
ATOM 4311 C C . SER A 1 516 ? -9.288 11.440 32.162 1.00 91.69 516 SER A C 1
ATOM 4313 O O . SER A 1 516 ? -8.332 11.948 31.578 1.00 91.69 516 SER A O 1
ATOM 4315 N N . MET A 1 517 ? -10.503 11.981 32.138 1.00 92.94 517 MET A N 1
ATOM 4316 C CA . MET A 1 517 ? -10.841 13.206 31.417 1.00 92.94 517 MET A CA 1
ATOM 4317 C C . MET A 1 517 ? -10.124 14.446 31.979 1.00 92.94 517 MET A C 1
ATOM 4319 O O . MET A 1 517 ? -9.566 15.217 31.201 1.00 92.94 517 MET A O 1
ATOM 4323 N N . SER A 1 518 ? -10.056 14.618 33.304 1.00 90.00 518 SER A N 1
ATOM 4324 C CA . SER A 1 518 ? -9.370 15.747 33.951 1.00 90.00 518 SER A CA 1
ATOM 4325 C C . SER A 1 518 ? -7.856 15.738 33.734 1.00 90.00 518 SER A C 1
ATOM 4327 O O . SER A 1 518 ? -7.226 16.788 33.790 1.00 90.00 518 SER A O 1
ATOM 4329 N N . ASN A 1 519 ? -7.279 14.571 33.432 1.00 85.31 519 ASN A N 1
ATOM 4330 C CA . ASN A 1 519 ? -5.875 14.416 33.043 1.00 85.31 519 ASN A CA 1
ATOM 4331 C C . ASN A 1 519 ? -5.638 14.590 31.527 1.00 85.31 519 ASN A C 1
ATOM 4333 O O . ASN A 1 519 ? -4.555 14.286 31.033 1.00 85.31 519 ASN A O 1
ATOM 4337 N N . GLY A 1 520 ? -6.643 15.029 30.760 1.00 84.06 520 GLY A N 1
ATOM 4338 C CA . GLY A 1 520 ? -6.539 15.212 29.307 1.00 84.06 520 GLY A CA 1
ATOM 4339 C C . GLY A 1 520 ? -6.555 13.909 28.497 1.00 84.06 520 GLY A C 1
ATOM 4340 O O . GLY A 1 520 ? -6.340 13.927 27.285 1.00 84.06 520 GLY A O 1
ATOM 4341 N N . LEU A 1 521 ? -6.840 12.764 29.125 1.00 86.12 521 LEU A N 1
ATOM 4342 C CA . LEU A 1 521 ? -6.816 11.442 28.493 1.00 86.12 521 LEU A CA 1
ATOM 4343 C C . LEU A 1 521 ? -8.202 11.054 27.955 1.00 86.12 521 LEU A C 1
ATOM 4345 O O . LEU A 1 521 ? -8.802 10.057 28.364 1.00 86.12 521 LEU A O 1
ATOM 4349 N N . ALA A 1 522 ? -8.724 11.838 27.010 1.00 90.81 522 ALA A N 1
ATOM 4350 C CA . ALA A 1 522 ? -10.093 11.693 26.502 1.00 90.81 522 ALA A CA 1
ATOM 4351 C C . ALA A 1 522 ? -10.394 10.309 25.885 1.00 90.81 522 ALA A C 1
ATOM 4353 O O . ALA A 1 522 ? -11.481 9.759 26.063 1.00 90.81 522 ALA A O 1
ATOM 4354 N N . GLN A 1 523 ? -9.435 9.714 25.171 1.00 86.31 523 GLN A N 1
ATOM 4355 C CA . GLN A 1 523 ? -9.608 8.390 24.554 1.00 86.31 523 GLN A CA 1
ATOM 4356 C C . GLN A 1 523 ? -9.607 7.254 25.584 1.00 86.31 523 GLN A C 1
ATOM 4358 O O . GLN A 1 523 ? -10.330 6.274 25.407 1.00 86.31 523 GLN A O 1
ATOM 4363 N N . VAL A 1 524 ? -8.847 7.407 26.672 1.00 87.19 524 VAL A N 1
ATOM 4364 C CA . VAL A 1 524 ? -8.851 6.474 27.810 1.00 87.19 524 VAL A CA 1
ATOM 4365 C C . VAL A 1 524 ? -10.169 6.595 28.573 1.00 87.19 524 VAL A C 1
ATOM 4367 O O . VAL A 1 524 ? -10.783 5.587 28.905 1.00 87.19 524 VAL A O 1
ATOM 4370 N N . ALA A 1 525 ? -10.672 7.817 28.776 1.00 94.69 525 ALA A N 1
ATOM 4371 C CA . ALA A 1 525 ? -12.000 8.038 29.349 1.00 94.69 525 ALA A CA 1
ATOM 4372 C C . ALA A 1 525 ? -13.105 7.366 28.505 1.00 94.69 525 ALA A C 1
ATOM 4374 O O . ALA A 1 525 ? -13.995 6.715 29.053 1.00 94.69 525 ALA A O 1
ATOM 4375 N N . CYS A 1 526 ? -13.010 7.437 27.171 1.00 97.06 526 CYS A N 1
ATOM 4376 C CA . CYS A 1 526 ? -13.921 6.720 26.275 1.00 97.06 526 CYS A CA 1
ATOM 4377 C C . CYS A 1 526 ? -13.800 5.192 26.393 1.00 97.06 526 CYS A C 1
ATOM 4379 O O . CYS A 1 526 ? -14.815 4.502 26.294 1.00 97.06 526 CYS A O 1
ATOM 4381 N N . ALA A 1 527 ? -12.592 4.659 26.596 1.00 91.94 527 ALA A N 1
ATOM 4382 C CA . ALA A 1 527 ? -12.375 3.228 26.810 1.00 91.94 527 ALA A CA 1
ATOM 4383 C C . ALA A 1 527 ? -12.985 2.764 28.142 1.00 91.94 527 ALA A C 1
ATOM 4385 O O . ALA A 1 527 ? -13.722 1.784 28.174 1.00 91.94 527 ALA A O 1
ATOM 4386 N N . LYS A 1 528 ? -12.817 3.538 29.220 1.00 95.69 528 LYS A N 1
ATOM 4387 C CA . LYS A 1 528 ? -13.496 3.282 30.501 1.00 95.69 528 LYS A CA 1
ATOM 4388 C C . LYS A 1 528 ? -15.019 3.298 30.371 1.00 95.69 528 LYS A C 1
ATOM 4390 O O . LYS A 1 528 ? -15.687 2.413 30.894 1.00 95.69 528 LYS A O 1
ATOM 4395 N N . TYR A 1 529 ? -15.566 4.252 29.618 1.00 97.69 529 TYR A N 1
ATOM 4396 C CA . TYR A 1 529 ? -16.992 4.275 29.289 1.00 97.69 529 TYR A CA 1
ATOM 4397 C C . TYR A 1 529 ? -17.433 3.022 28.510 1.00 97.69 529 TYR A C 1
ATOM 4399 O O . TYR A 1 529 ? -18.460 2.433 28.838 1.00 97.69 529 TYR A O 1
ATOM 4407 N N . PHE A 1 530 ? -16.652 2.573 27.517 1.00 96.62 530 PHE A N 1
ATOM 4408 C CA . PHE A 1 530 ? -16.905 1.308 26.811 1.00 96.62 530 PHE A CA 1
ATOM 4409 C C . PHE A 1 530 ? -16.940 0.123 27.785 1.00 96.62 530 PHE A C 1
ATOM 4411 O O . PHE A 1 530 ? -17.870 -0.682 27.748 1.00 96.62 530 PHE A O 1
ATOM 4418 N N . ASN A 1 531 ? -15.957 0.042 28.681 1.00 94.81 531 ASN A N 1
ATOM 4419 C CA . ASN A 1 531 ? -15.818 -1.043 29.648 1.00 94.81 531 ASN A CA 1
ATOM 4420 C C . ASN A 1 531 ? -16.987 -1.092 30.631 1.00 94.81 531 ASN A C 1
ATOM 4422 O O . ASN A 1 531 ? -17.508 -2.175 30.885 1.00 94.81 531 ASN A O 1
ATOM 4426 N N . ALA A 1 532 ? -17.455 0.064 31.106 1.00 94.75 532 ALA A N 1
ATOM 4427 C CA . ALA A 1 532 ? -18.612 0.159 31.993 1.00 94.75 532 ALA A CA 1
ATOM 4428 C C . ALA A 1 532 ? -19.903 -0.362 31.331 1.00 94.75 532 ALA A C 1
ATOM 4430 O O . ALA A 1 532 ? -20.684 -1.074 31.962 1.00 94.75 532 ALA A O 1
ATOM 4431 N N . ILE A 1 533 ? -20.115 -0.068 30.042 1.00 93.75 533 ILE A N 1
ATOM 4432 C CA . ILE A 1 533 ? -21.304 -0.525 29.300 1.00 93.75 533 ILE A CA 1
ATOM 4433 C C . ILE A 1 533 ? -21.210 -2.006 28.928 1.00 93.75 533 ILE A C 1
ATOM 4435 O O . ILE A 1 533 ? -22.194 -2.742 29.021 1.00 93.75 533 ILE A O 1
ATOM 4439 N N . HIS A 1 534 ? -20.039 -2.450 28.474 1.00 91.56 534 HIS A N 1
ATOM 4440 C CA . HIS A 1 534 ? -19.873 -3.766 27.860 1.00 91.56 534 HIS A CA 1
ATOM 4441 C C . HIS A 1 534 ? -19.276 -4.826 28.782 1.00 91.56 534 HIS A C 1
ATOM 4443 O O . HIS A 1 534 ? -19.181 -5.978 28.368 1.00 91.56 534 HIS A O 1
ATOM 4449 N N . LYS A 1 535 ? -18.894 -4.461 30.014 1.00 88.19 535 LYS A N 1
ATOM 4450 C CA . LYS A 1 535 ? -18.141 -5.323 30.941 1.00 88.19 535 LYS A CA 1
ATOM 4451 C C . LYS A 1 535 ? -16.897 -5.920 30.264 1.00 88.19 535 LYS A C 1
ATOM 4453 O O . LYS A 1 535 ? -16.640 -7.116 30.355 1.00 88.19 535 LYS A O 1
ATOM 4458 N N . SER A 1 536 ? -16.175 -5.068 29.536 1.00 85.50 536 SER A N 1
ATOM 4459 C CA . SER A 1 536 ? -14.974 -5.401 28.757 1.00 85.50 536 SER A CA 1
ATOM 4460 C C . SER A 1 536 ? -13.719 -4.794 29.392 1.00 85.50 536 SER A C 1
ATOM 4462 O O . SER A 1 536 ? -13.812 -4.010 30.336 1.00 85.50 536 SER A O 1
ATOM 4464 N N . THR A 1 537 ? -12.549 -5.131 28.852 1.00 83.56 537 THR A N 1
ATOM 4465 C CA . THR A 1 537 ? -11.240 -4.594 29.250 1.00 83.56 537 THR A CA 1
ATOM 4466 C C . THR A 1 537 ? -10.528 -3.980 28.043 1.00 83.56 537 THR A C 1
ATOM 4468 O O . THR A 1 537 ? -9.575 -4.542 27.509 1.00 83.56 537 THR A O 1
ATOM 4471 N N . GLU A 1 538 ? -11.036 -2.848 27.563 1.00 78.12 538 GLU A N 1
ATOM 4472 C CA . GLU A 1 538 ? -10.402 -2.035 26.523 1.00 78.12 538 GLU A CA 1
ATOM 4473 C C . GLU A 1 538 ? -9.535 -0.938 27.156 1.00 78.12 538 GLU A C 1
ATOM 4475 O O . GLU A 1 538 ? -9.998 -0.205 28.034 1.00 78.12 538 GLU A O 1
ATOM 4480 N N . ASP A 1 539 ? -8.302 -0.777 26.675 1.00 73.31 539 ASP A N 1
ATOM 4481 C CA . ASP A 1 539 ? -7.373 0.237 27.199 1.00 73.31 539 ASP A CA 1
ATOM 4482 C C . ASP A 1 539 ? -7.526 1.601 26.505 1.00 73.31 539 ASP A C 1
ATOM 4484 O O . ASP A 1 539 ? -7.306 2.654 27.109 1.00 73.31 539 ASP A O 1
ATOM 4488 N N . LEU A 1 540 ? -7.878 1.607 25.213 1.00 80.94 540 LEU A N 1
ATOM 4489 C CA . LEU A 1 540 ? -7.874 2.813 24.381 1.00 80.94 540 LEU A CA 1
ATOM 4490 C C . LEU A 1 540 ? -8.847 2.709 23.201 1.00 80.94 540 LEU A C 1
ATOM 4492 O O . LEU A 1 540 ? -8.875 1.703 22.498 1.00 80.94 540 LEU A O 1
ATOM 4496 N N . ILE A 1 541 ? -9.568 3.798 22.911 1.00 83.88 541 ILE A N 1
ATOM 4497 C CA . ILE A 1 541 ? -10.431 3.919 21.724 1.00 83.88 541 ILE A CA 1
ATOM 4498 C C . ILE A 1 541 ? -9.909 5.005 20.773 1.00 83.88 541 ILE A C 1
ATOM 4500 O O . ILE A 1 541 ? -9.877 6.194 21.102 1.00 83.88 541 ILE A O 1
ATOM 4504 N N . SER A 1 542 ? -9.564 4.615 19.543 1.00 82.81 542 SER A N 1
ATOM 4505 C CA . SER A 1 542 ? -8.996 5.510 18.522 1.00 82.81 542 SER A CA 1
ATOM 4506 C C . SER A 1 542 ? -9.990 6.004 17.463 1.00 82.81 542 SER A C 1
ATOM 4508 O O . SER A 1 542 ? -9.720 7.007 16.798 1.00 82.81 542 SER A O 1
ATOM 4510 N N . HIS A 1 543 ? -11.146 5.350 17.308 1.00 89.44 543 HIS A N 1
ATOM 4511 C CA . HIS A 1 543 ? -12.119 5.690 16.269 1.00 89.44 543 HIS A CA 1
ATOM 4512 C C . HIS A 1 543 ? -13.569 5.351 16.685 1.00 89.44 543 HIS A C 1
ATOM 4514 O O . HIS A 1 543 ? -13.817 4.229 17.133 1.00 89.44 543 HIS A O 1
ATOM 4520 N N . PRO A 1 544 ? -14.565 6.237 16.465 1.00 95.44 544 PRO A N 1
ATOM 4521 C CA . PRO A 1 544 ? -15.967 5.972 16.815 1.00 95.44 544 PRO A CA 1
ATOM 4522 C C . PRO A 1 544 ? -16.567 4.729 16.144 1.00 95.44 544 PRO A C 1
ATOM 4524 O O . PRO A 1 544 ? -17.226 3.920 16.785 1.00 95.44 544 PRO A O 1
ATOM 4527 N N . ASN A 1 545 ? -16.333 4.542 14.846 1.00 92.81 545 ASN A N 1
ATOM 4528 C CA . ASN A 1 545 ? -16.790 3.338 14.151 1.00 92.81 545 ASN A CA 1
ATOM 4529 C C . ASN A 1 545 ? -16.096 2.040 14.617 1.00 92.81 545 ASN A C 1
ATOM 4531 O O . ASN A 1 545 ? -16.738 0.995 14.605 1.00 92.81 545 ASN A O 1
ATOM 4535 N N . LEU A 1 546 ? -14.839 2.088 15.086 1.00 86.38 546 LEU A N 1
ATOM 4536 C CA . LEU A 1 546 ? -14.194 0.913 15.690 1.00 86.38 546 LEU A CA 1
ATOM 4537 C C . LEU A 1 546 ? -14.822 0.563 17.043 1.00 86.38 546 LEU A C 1
ATOM 4539 O O . LEU A 1 546 ? -15.077 -0.612 17.297 1.00 86.38 546 LEU A O 1
ATOM 4543 N N . TYR A 1 547 ? -15.150 1.570 17.866 1.00 93.56 547 TYR A N 1
ATOM 4544 C CA . TYR A 1 547 ? -15.951 1.376 19.084 1.00 93.56 547 TYR A CA 1
ATOM 4545 C C . TYR A 1 547 ? -17.247 0.625 18.751 1.00 93.56 547 TYR A C 1
ATOM 4547 O O . TYR A 1 547 ? -17.571 -0.376 19.390 1.00 93.56 547 TYR A O 1
ATOM 4555 N N . PHE A 1 548 ? -17.970 1.080 17.722 1.00 94.06 548 PHE A N 1
ATOM 4556 C CA . PHE A 1 548 ? -19.219 0.450 17.297 1.00 94.06 548 PHE A CA 1
ATOM 4557 C C . PHE A 1 548 ? -19.026 -1.014 16.886 1.00 94.06 548 PHE A C 1
ATOM 4559 O O . PHE A 1 548 ? -19.730 -1.889 17.385 1.00 94.06 548 PHE A O 1
ATOM 4566 N N . GLU A 1 549 ? -18.057 -1.308 16.017 1.00 87.00 549 GLU A N 1
ATOM 4567 C CA . GLU A 1 549 ? -17.783 -2.682 15.575 1.00 87.00 549 GLU A CA 1
ATOM 4568 C C . GLU A 1 549 ? -17.403 -3.604 16.736 1.00 87.00 549 GLU A C 1
ATOM 4570 O O . GLU A 1 549 ? -17.848 -4.756 16.800 1.00 87.00 549 GLU A O 1
ATOM 4575 N N . ARG A 1 550 ? -16.609 -3.098 17.684 1.00 86.94 550 ARG A N 1
ATOM 4576 C CA . ARG A 1 550 ? -16.207 -3.862 18.863 1.00 86.94 550 ARG A CA 1
ATOM 4577 C C . ARG A 1 550 ? -17.405 -4.187 19.748 1.00 86.94 550 ARG A C 1
ATOM 4579 O O . ARG A 1 550 ? -17.595 -5.347 20.105 1.00 86.94 550 ARG A O 1
ATOM 4586 N N . SER A 1 551 ? -18.251 -3.192 20.015 1.00 92.06 551 SER A N 1
ATOM 4587 C CA . SER A 1 551 ? -19.509 -3.365 20.747 1.00 92.06 551 SER A CA 1
ATOM 4588 C C . SER A 1 551 ? -20.397 -4.438 20.109 1.00 92.06 551 SER A C 1
ATOM 4590 O O . SER A 1 551 ? -20.893 -5.341 20.784 1.00 92.06 551 SER A O 1
ATOM 4592 N N . GLN A 1 552 ? -20.543 -4.390 18.784 1.00 87.19 552 GLN A N 1
ATOM 4593 C CA . GLN A 1 552 ? -21.360 -5.347 18.042 1.00 87.19 552 GLN A CA 1
ATOM 4594 C C . GLN A 1 552 ? -20.793 -6.765 18.068 1.00 87.19 552 GLN A C 1
ATOM 4596 O O . GLN A 1 552 ? -21.549 -7.732 18.136 1.00 87.19 552 GLN A O 1
ATOM 4601 N N . THR A 1 553 ? -19.468 -6.893 18.041 1.00 82.06 553 THR A N 1
ATOM 4602 C CA . THR A 1 553 ? -18.792 -8.190 18.138 1.00 82.06 553 THR A CA 1
ATOM 4603 C C . THR A 1 553 ? -19.060 -8.840 19.498 1.00 82.06 553 THR A C 1
ATOM 4605 O O . THR A 1 553 ? -19.437 -10.008 19.547 1.00 82.06 553 THR A O 1
ATOM 4608 N N . LEU A 1 554 ? -18.962 -8.073 20.591 1.00 83.81 554 LEU A N 1
ATOM 4609 C CA . LEU A 1 554 ? -19.238 -8.573 21.944 1.00 83.81 554 LEU A CA 1
ATOM 4610 C C . LEU A 1 554 ? -20.694 -9.031 22.117 1.00 83.81 554 LEU A C 1
ATOM 4612 O O . LEU A 1 554 ? -20.962 -10.039 22.770 1.00 83.81 554 LEU A O 1
ATOM 4616 N N . LYS A 1 555 ? -21.652 -8.331 21.505 1.00 80.31 555 LYS A N 1
ATOM 4617 C CA . LYS A 1 555 ? -23.067 -8.727 21.566 1.00 80.31 555 LYS A CA 1
ATOM 4618 C C . LYS A 1 555 ? -23.330 -10.054 20.859 1.00 80.31 555 LYS A C 1
ATOM 4620 O O . LYS A 1 555 ? -23.964 -10.925 21.444 1.00 80.31 555 LYS A O 1
ATOM 4625 N N . LEU A 1 556 ? -22.765 -10.244 19.665 1.00 73.38 556 LEU A N 1
ATOM 4626 C CA . LEU A 1 556 ? -22.888 -11.507 18.928 1.00 73.38 556 LEU A CA 1
ATOM 4627 C C . LEU A 1 556 ? -22.324 -12.699 19.721 1.00 73.38 556 LEU A C 1
ATOM 4629 O O . LEU A 1 556 ? -22.904 -13.782 19.693 1.00 73.38 556 LEU A O 1
ATOM 4633 N N . THR A 1 557 ? -21.235 -12.502 20.472 1.00 60.00 557 THR A N 1
ATOM 4634 C CA . THR A 1 557 ? -20.668 -13.559 21.326 1.00 60.00 557 THR A CA 1
ATOM 4635 C C . THR A 1 557 ? -21.536 -13.886 22.544 1.00 60.00 557 THR A C 1
ATOM 4637 O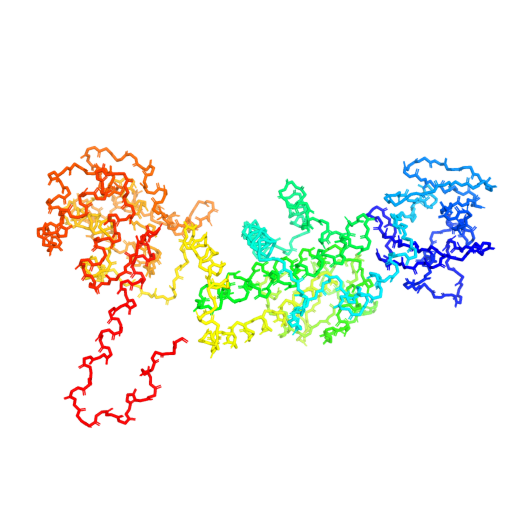 O . THR A 1 557 ? -21.652 -15.051 22.912 1.00 60.00 557 THR A O 1
ATOM 4640 N N . VAL A 1 558 ? -22.192 -12.890 23.150 1.00 58.62 558 VAL A N 1
ATOM 4641 C CA . VAL A 1 558 ? -23.077 -13.101 24.311 1.00 58.62 558 VAL A CA 1
ATOM 4642 C C . VAL A 1 558 ? -24.384 -13.786 23.904 1.00 58.62 558 VAL A C 1
ATOM 4644 O O . VAL A 1 558 ? -24.894 -14.620 24.654 1.00 58.62 558 VAL A O 1
ATOM 4647 N N . ASP A 1 559 ? -24.905 -13.486 22.713 1.00 47.97 559 ASP A N 1
ATOM 4648 C CA . ASP A 1 559 ? -26.134 -14.104 22.215 1.00 47.97 559 ASP A CA 1
ATOM 4649 C C . ASP A 1 559 ? -25.933 -15.587 21.847 1.00 47.97 559 ASP A C 1
ATOM 4651 O O . ASP A 1 559 ? -26.825 -16.381 22.132 1.00 47.97 559 ASP A O 1
ATOM 4655 N N . CYS A 1 560 ? -24.759 -16.019 21.345 1.00 38.53 560 CYS A N 1
ATOM 4656 C CA . CYS A 1 560 ? -24.517 -17.459 21.110 1.00 38.53 560 CYS A CA 1
ATOM 4657 C C . CYS A 1 560 ? -24.432 -18.273 22.427 1.00 38.53 560 CYS A C 1
ATOM 4659 O O . CYS A 1 560 ? -24.805 -19.446 22.445 1.00 38.53 560 CYS A O 1
ATOM 4661 N N . CYS A 1 561 ? -24.049 -17.655 23.554 1.00 39.75 561 CYS A N 1
ATOM 4662 C CA . CYS A 1 561 ? -24.007 -18.321 24.866 1.00 39.75 561 CYS A CA 1
ATOM 4663 C C . CYS A 1 561 ? -25.388 -18.515 25.523 1.00 39.75 561 CYS A C 1
ATOM 4665 O O . CYS A 1 561 ? -25.541 -19.416 26.342 1.00 39.75 561 CYS A O 1
ATOM 4667 N N . LYS A 1 562 ? -26.406 -17.714 25.175 1.00 40.88 562 LYS A N 1
ATOM 4668 C CA . LYS A 1 562 ? -27.768 -17.832 25.745 1.00 40.88 562 LYS A CA 1
ATOM 4669 C C . LYS A 1 562 ? -28.645 -18.882 25.054 1.00 40.88 562 LYS A C 1
ATOM 4671 O O . LYS A 1 562 ? -29.691 -19.250 25.575 1.00 40.88 562 LYS A O 1
ATOM 4676 N N . CYS A 1 563 ? -28.220 -19.389 23.900 1.00 36.62 563 CYS A N 1
ATOM 4677 C CA . CYS A 1 563 ? -28.921 -20.432 23.143 1.00 36.62 563 CYS A CA 1
ATOM 4678 C C . CYS A 1 563 ? -28.713 -21.855 23.709 1.00 36.62 563 CYS A C 1
ATOM 4680 O O . CYS A 1 563 ? -29.211 -22.817 23.124 1.00 36.62 563 CYS A O 1
ATOM 4682 N N . GLY A 1 564 ? -27.943 -22.004 24.794 1.00 37.44 564 GLY A N 1
ATOM 4683 C CA . GLY A 1 564 ? -27.449 -23.285 25.312 1.00 37.44 564 GLY A CA 1
ATOM 4684 C C . GLY A 1 564 ? -28.405 -24.100 26.192 1.00 37.44 564 GLY A C 1
ATOM 4685 O O . GLY A 1 564 ? -28.130 -25.278 26.403 1.00 37.44 564 GLY A O 1
ATOM 4686 N N . ASP A 1 565 ? -29.533 -23.544 26.644 1.00 38.09 565 ASP A N 1
ATOM 4687 C CA . ASP A 1 565 ? -30.356 -24.162 27.706 1.00 38.09 565 ASP A CA 1
ATOM 4688 C C . ASP A 1 565 ? -31.547 -25.007 27.204 1.00 38.09 565 ASP A C 1
ATOM 4690 O O . ASP A 1 565 ? -32.521 -25.212 27.922 1.00 38.09 565 ASP A O 1
ATOM 4694 N N . ASN A 1 566 ? -31.496 -25.529 25.973 1.00 39.59 566 ASN A N 1
ATOM 4695 C CA . ASN A 1 566 ? -32.486 -26.495 25.475 1.00 39.59 566 ASN A CA 1
ATOM 4696 C C . ASN A 1 566 ? -31.797 -27.713 24.837 1.00 39.59 566 ASN A C 1
ATOM 4698 O O . ASN A 1 566 ? -31.236 -27.634 23.739 1.00 39.59 566 ASN A O 1
ATOM 4702 N N . GLU A 1 567 ? -31.880 -28.863 25.516 1.00 41.84 567 GLU A N 1
ATOM 4703 C CA . GLU A 1 567 ? -31.127 -30.098 25.226 1.00 41.84 567 GLU A CA 1
ATOM 4704 C C . GLU A 1 567 ? -31.365 -30.701 23.825 1.00 41.84 567 GLU A C 1
ATOM 4706 O O . GLU A 1 567 ? -30.539 -31.472 23.341 1.00 41.84 567 GLU A O 1
ATOM 4711 N N . ASN A 1 568 ? -32.410 -30.295 23.095 1.00 38.91 568 ASN A N 1
ATOM 4712 C CA . ASN A 1 568 ? -32.704 -30.841 21.762 1.00 38.91 568 ASN A CA 1
ATOM 4713 C C . ASN A 1 568 ? -32.023 -30.125 20.575 1.00 38.91 568 ASN A C 1
ATOM 4715 O O . ASN A 1 568 ? -32.036 -30.664 19.469 1.00 38.91 568 ASN A O 1
ATOM 4719 N N . ASN A 1 569 ? -31.361 -28.974 20.766 1.00 37.69 569 ASN A N 1
ATOM 4720 C CA . ASN A 1 569 ? -30.679 -28.248 19.672 1.00 37.69 569 ASN A CA 1
ATOM 4721 C C . ASN A 1 569 ? -29.152 -28.461 19.600 1.00 37.69 569 ASN A C 1
ATOM 4723 O O . ASN A 1 569 ? -28.486 -27.939 18.697 1.00 37.69 569 ASN A O 1
ATOM 4727 N N . GLN A 1 570 ? -28.574 -29.288 20.479 1.00 36.56 570 GLN A N 1
ATOM 4728 C CA . GLN A 1 570 ? -27.119 -29.505 20.548 1.00 36.56 570 GLN A CA 1
ATOM 4729 C C . GLN A 1 570 ? -26.494 -30.165 19.302 1.00 36.56 570 GLN A C 1
ATOM 4731 O O . GLN A 1 570 ? -25.274 -30.110 19.133 1.00 36.56 570 GLN A O 1
ATOM 4736 N N . LYS A 1 571 ? -27.286 -30.757 18.396 1.00 35.44 571 LYS A N 1
ATOM 4737 C CA . LYS A 1 571 ? -26.764 -31.357 17.150 1.00 35.44 571 LYS A CA 1
ATOM 4738 C C . LYS A 1 571 ? -26.715 -30.404 15.950 1.00 35.44 571 LYS A C 1
ATOM 4740 O O . LYS A 1 571 ? -25.953 -30.671 15.027 1.00 35.44 571 LYS A O 1
ATOM 4745 N N . LEU A 1 572 ? -27.445 -29.285 15.970 1.00 34.25 572 LEU A N 1
ATOM 4746 C CA . LEU A 1 572 ? -27.434 -28.296 14.878 1.00 34.25 572 LEU A CA 1
ATOM 4747 C C . LEU A 1 572 ? -26.523 -27.090 15.159 1.00 34.25 572 LEU A C 1
ATOM 4749 O O . LEU A 1 572 ? -25.991 -26.506 14.220 1.00 34.25 572 LEU A O 1
ATOM 4753 N N . CYS A 1 573 ? -26.249 -26.767 16.428 1.00 33.38 573 CYS A N 1
ATOM 4754 C CA . CYS A 1 573 ? -25.416 -25.610 16.787 1.00 33.38 573 CYS A CA 1
ATOM 4755 C C . CYS A 1 573 ? -23.893 -25.877 16.732 1.00 33.38 573 CYS A C 1
ATOM 4757 O O . CYS A 1 573 ? -23.098 -24.945 16.612 1.00 33.38 573 CYS A O 1
ATOM 4759 N N . LYS A 1 574 ? -23.459 -27.149 16.741 1.00 32.34 574 LYS A N 1
ATOM 4760 C CA . LYS A 1 574 ? -22.032 -27.543 16.721 1.00 32.34 574 LYS A CA 1
ATOM 4761 C C . LYS A 1 574 ? -21.310 -27.346 15.376 1.00 32.34 574 LYS A C 1
ATOM 4763 O O . LYS A 1 574 ? -20.129 -27.656 15.285 1.00 32.34 574 LYS A O 1
ATOM 4768 N N . LYS A 1 575 ? -21.980 -26.830 14.338 1.00 34.69 575 LYS A N 1
ATOM 4769 C CA . LYS A 1 575 ? -21.346 -26.499 13.044 1.00 34.69 575 LYS A CA 1
ATOM 4770 C C . LYS A 1 575 ? -21.154 -24.997 12.784 1.00 34.69 575 LYS A C 1
ATOM 4772 O O . LYS A 1 575 ? -20.612 -24.664 11.739 1.00 34.69 575 LYS A O 1
ATOM 4777 N N . GLY A 1 576 ? -21.577 -24.105 13.690 1.00 33.12 576 GLY A N 1
ATOM 4778 C CA . GLY A 1 576 ? -21.566 -22.653 13.428 1.00 33.12 576 GLY A CA 1
ATOM 4779 C C . GLY A 1 576 ? -21.063 -21.734 14.547 1.00 33.12 576 GLY A C 1
ATOM 4780 O O . GLY A 1 576 ? -20.844 -20.560 14.279 1.00 33.12 576 GLY A O 1
ATOM 4781 N N . CYS A 1 577 ? -20.858 -22.227 15.771 1.00 33.00 577 CYS A N 1
ATOM 4782 C CA . CYS A 1 577 ? -20.283 -21.444 16.872 1.00 33.00 577 CYS A CA 1
ATOM 4783 C C . CYS A 1 577 ? -19.123 -22.225 17.506 1.00 33.00 577 CYS A C 1
ATOM 4785 O O . CYS A 1 577 ? -19.293 -22.906 18.513 1.00 33.00 577 CYS A O 1
ATOM 4787 N N . ALA A 1 578 ? -17.941 -22.127 16.908 1.00 25.58 578 ALA A N 1
ATOM 4788 C CA . ALA A 1 578 ? -16.687 -22.172 17.648 1.00 25.58 578 ALA A CA 1
ATOM 4789 C C . ALA A 1 578 ? -16.009 -20.817 17.399 1.00 25.58 578 ALA A C 1
ATOM 4791 O O . ALA A 1 578 ? -15.970 -20.386 16.244 1.00 25.58 578 ALA A O 1
ATOM 4792 N N . PRO A 1 579 ? -15.529 -20.107 18.434 1.00 38.12 579 PRO A N 1
ATOM 4793 C CA . PRO A 1 579 ? -14.566 -19.050 18.207 1.00 38.12 579 PRO A CA 1
ATOM 4794 C C . PRO A 1 579 ? -13.289 -19.749 17.741 1.00 38.12 579 PRO A C 1
ATOM 4796 O O . PRO A 1 579 ? -12.671 -20.478 18.511 1.00 38.12 579 PRO A O 1
ATOM 4799 N N . GLU A 1 580 ? -12.967 -19.614 16.460 1.00 28.02 580 GLU A N 1
ATOM 4800 C CA . GLU A 1 580 ? -11.614 -19.859 15.965 1.00 28.02 580 GLU A CA 1
ATOM 4801 C C . GLU A 1 580 ? -10.740 -18.748 16.565 1.00 28.02 580 GLU A C 1
ATOM 4803 O O . GLU A 1 580 ? -11.050 -17.567 16.376 1.00 28.02 580 GLU A O 1
ATOM 4808 N N . TRP A 1 581 ? -9.773 -19.140 17.401 1.00 33.34 581 TRP A N 1
ATOM 4809 C CA . TRP A 1 581 ? -8.836 -18.243 18.086 1.00 33.34 581 TRP A CA 1
ATOM 4810 C C . TRP A 1 581 ? -7.813 -17.677 17.097 1.00 33.34 581 TRP A C 1
ATOM 4812 O O . TRP A 1 581 ? -7.448 -18.407 16.142 1.00 33.34 581 TRP A O 1
#

Nearest PDB structures (foldseek):
  8g9f-assembly1_C  TM=4.792E-01  e=6.448E-23  Xenopus laevis
  4rr2-assembly2_D  TM=4.336E-01  e=2.675E-23  Homo sapiens
  3lgb-assembly2_B  TM=9.301E-01  e=5.986E-12  Saccharomyces cerevisiae
  3lgb-assembly1_A  TM=9.461E-01  e=2.446E-11  Saccharomyces cerevisiae
  4bpw-assembly4_D  TM=7.691E-01  e=2.240E-08  Homo sapiens

Foldseek 3Di:
DKKKWKAFDPLADDDARTAIEDADAPDWAAAWEDDPPDDDDSHHRYDPDPDPQTDRRQWTWHQDPNFIWIAGQGPQAKAKQNHGDDHRDTHTDAQQIWIWGGDPNIGIIGIAMADPVLVVLVVVCCVPPVDLQDLLQDQAPDDDDLVVLLVLLVLVLVLLVVLVVADPVNLPDPCVLVVSLVCCVVPPVLLNCSLQVDDNGSVSVSVSSSSVSSSLVLVLLLQLADPVSLVSSLVSVLSSSLSSLSNGTLVSLVVVCVVVVPDKAWQDPVNLVVCCVVPVQQHDPPFTKIKDFCVLQVVVVVVVNWDDDPRITIDGSSSCSSSVSVVSSVSSNVSSNVCNLCVVVCVPVPSSVVSSVVSNCVVLLPAQAADQDADALVCVLVLLLQFFQLLLVLLVVVCQVVLDADPQSCLQNLLLCVRPHHDLVRSLVNNQVSNCVPDPNVCCCVPPNQVSCVCCLNDDPSDNDTRDKLVRLCPDDDDPRHSGGQCLAHPDLVVLVVSCVVSVADPVLSVVLNVCSVVVNSQQSSQSSLCRNLVDDDRGGTGRNVSRVVSVVSVVVVVLVVVPPDPPCVVPSVVPDDPSD

Organism: NCBI:txid488301

Mean predicted aligned error: 16.16 Å

InterPro domains:
  IPR000253 Forkhead-associated (FHA) domain [PF00498] (30-101)
  IPR000253 Forkhead-associated (FHA) domain [PS50006] (29-85)
  IPR000253 Forkhead-associated (FHA) domain [SM00240] (28-85)
  IPR007238 DNA primase large subunit, eukaryotic/archaeal [PTHR10537] (128-560)
  IPR008984 SMAD/FHA domain superfamily [SSF49879] (19-111)
  IPR058560 DNA primase, large subunit C-terminal domain, eukaryotic and archaeal [PF04104] (381-548)